Protein AF-A0A3A8RZC4-F1 (afdb_monomer_lite)

pLDDT: mean 85.48, std 17.24, range [31.81, 98.56]

Sequence (588 aa):
MLVVGLASALAGCGSAECVDAFDCRDKGAAPAGQVWTCQEEKCVAVTSEPPPDAGTATDAGTQQDAGTDAGVDAGTQTDAGVDAGTEPDAGTQTDAGVDAGTAYVRFVNVLFEGNSSEPNTPWVAATYRMDLSLGDASPLFSGVEPGDSAVTDFIPVAPGTDLTFRVRNTGKPATEAALATLQGVSLAEGEHVTVLALGLMSRVGTVRFDTPKLLALRDETLGAPGAGEARLRHVTADRVVAASRPRFIRTDSGLDLPNVAPFTADTEVLGHVIPVASTTRLLVRGSNDNPAPSQSGELAYTLPLGGLTSATAYYAVSFGDDRRAMNDPAAPSLLLIPGGKDGAVRLKRDPLLYFFHALDSGAPLKALSQGVPVAADFQFGADPKPGDLPASAAGHPLSFVLQSDGVTSVLEGAQTGPLEAGRRYLVVVSGRAGGTGALAPKAFVVPDSLPSDAQDARVRFINACPTSPATGASLGFFDVAGDGIGRGNTFTPVIPDVAYGASGGPAEGAVFPAPTGTDVTGSYVYYAVRGTVGASPANRSVKGLPLARPHLFLLMGDWEAGLTFRAFNLRSNTWSVLTPRGEDVFQP

Radius of gyration: 31.08 Å; chains: 1; bounding box: 60×110×103 Å

Structure (mmCIF, N/CA/C/O backbone):
data_AF-A0A3A8RZC4-F1
#
_entry.id   AF-A0A3A8RZC4-F1
#
loop_
_atom_site.group_PDB
_atom_site.id
_atom_site.type_symbol
_atom_site.label_atom_id
_atom_site.label_alt_id
_atom_site.label_comp_id
_atom_site.label_asym_id
_atom_site.label_entity_id
_atom_site.label_seq_id
_atom_site.pdbx_PDB_ins_code
_atom_site.Cartn_x
_atom_site.Cartn_y
_atom_site.Cartn_z
_atom_site.occupancy
_atom_site.B_iso_or_equiv
_atom_site.auth_seq_id
_atom_site.auth_comp_id
_atom_site.auth_asym_id
_atom_site.auth_atom_id
_atom_site.pdbx_PDB_model_num
ATOM 1 N N . MET A 1 1 ? -6.565 65.711 -11.964 1.00 39.66 1 MET A N 1
ATOM 2 C CA . MET A 1 1 ? -6.743 64.247 -11.878 1.00 39.66 1 MET A CA 1
ATOM 3 C C . MET A 1 1 ? -5.905 63.788 -10.695 1.00 39.66 1 MET A C 1
ATOM 5 O O . MET A 1 1 ? -4.690 63.901 -10.747 1.00 39.66 1 MET A O 1
ATOM 9 N N . LEU A 1 2 ? -6.567 63.498 -9.576 1.00 31.81 2 LEU A N 1
ATOM 10 C CA . LEU A 1 2 ? -5.961 63.259 -8.265 1.00 31.81 2 LEU A CA 1
ATOM 11 C C . LEU A 1 2 ? -5.600 61.769 -8.168 1.00 31.81 2 LEU A C 1
ATOM 13 O O . LEU A 1 2 ? -6.497 60.936 -8.273 1.00 31.81 2 LEU A O 1
ATOM 17 N N . VAL A 1 3 ? -4.320 61.430 -8.007 1.00 37.34 3 VAL A N 1
ATOM 18 C CA . VAL A 1 3 ? -3.877 60.051 -7.745 1.00 37.34 3 VAL A CA 1
ATOM 19 C C . VAL A 1 3 ? -3.500 59.962 -6.272 1.00 37.34 3 VAL A C 1
ATOM 21 O O . VAL A 1 3 ? -2.548 60.594 -5.823 1.00 37.34 3 VAL A O 1
ATOM 24 N N . VAL A 1 4 ? -4.305 59.214 -5.522 1.00 43.47 4 VAL A N 1
ATOM 25 C CA . VAL A 1 4 ? -4.100 58.894 -4.107 1.00 43.47 4 VAL A CA 1
ATOM 26 C C . VAL A 1 4 ? -3.171 57.682 -4.032 1.00 43.47 4 VAL A C 1
ATOM 28 O O . VAL A 1 4 ? -3.507 56.615 -4.538 1.00 43.47 4 VAL A O 1
ATOM 31 N N . GLY A 1 5 ? -1.993 57.859 -3.431 1.00 36.31 5 GLY A N 1
ATOM 32 C CA . GLY A 1 5 ? -1.055 56.777 -3.134 1.00 36.31 5 GLY A CA 1
ATOM 33 C C . GLY A 1 5 ? -1.454 56.055 -1.850 1.00 36.31 5 GLY A C 1
ATOM 34 O O . GLY A 1 5 ? -1.485 56.661 -0.781 1.00 36.31 5 GLY A O 1
ATOM 35 N N . LEU A 1 6 ? -1.768 54.765 -1.964 1.00 43.50 6 LEU A N 1
ATOM 36 C CA . LEU A 1 6 ? -2.072 53.876 -0.848 1.00 43.50 6 LEU A CA 1
ATOM 37 C C . LEU A 1 6 ? -0.760 53.230 -0.367 1.00 43.50 6 LEU A C 1
ATOM 39 O O . LEU A 1 6 ? -0.201 52.377 -1.051 1.00 43.50 6 LEU A O 1
ATOM 43 N N . ALA A 1 7 ? -0.249 53.657 0.789 1.00 37.00 7 ALA A N 1
ATOM 44 C CA . ALA A 1 7 ? 0.884 53.019 1.457 1.00 37.00 7 ALA A CA 1
ATOM 45 C C . ALA A 1 7 ? 0.366 51.921 2.399 1.00 37.00 7 ALA A C 1
ATOM 47 O O . ALA A 1 7 ? -0.362 52.205 3.349 1.00 37.00 7 ALA A O 1
ATOM 48 N N . SER A 1 8 ? 0.723 50.665 2.129 1.00 41.50 8 SER A N 1
ATOM 49 C CA . SER A 1 8 ? 0.473 49.534 3.026 1.00 41.50 8 SER A CA 1
ATOM 50 C C . SER A 1 8 ? 1.692 49.326 3.923 1.00 41.50 8 SER A C 1
ATOM 52 O O . SER A 1 8 ? 2.751 48.921 3.452 1.00 41.50 8 SER A O 1
ATOM 54 N N . ALA A 1 9 ? 1.542 49.615 5.215 1.00 42.00 9 ALA A N 1
ATOM 55 C CA . ALA A 1 9 ? 2.487 49.212 6.246 1.00 42.00 9 ALA A CA 1
ATOM 56 C C . ALA A 1 9 ? 2.181 47.761 6.653 1.00 42.00 9 ALA A C 1
ATOM 58 O O . ALA A 1 9 ? 1.172 47.499 7.305 1.00 42.00 9 ALA A O 1
ATOM 59 N N . LEU A 1 10 ? 3.039 46.821 6.253 1.00 42.69 10 LEU A N 1
ATOM 60 C CA . LEU A 1 10 ? 3.083 45.478 6.830 1.00 42.69 10 LEU A CA 1
ATOM 61 C C . LEU A 1 10 ? 3.974 45.537 8.075 1.00 42.69 10 LEU A C 1
ATOM 63 O O . LEU A 1 10 ? 5.180 45.754 7.973 1.00 42.69 10 LEU A O 1
ATOM 67 N N . ALA A 1 11 ? 3.363 45.384 9.250 1.00 40.19 11 ALA A N 1
ATOM 68 C CA . ALA A 1 11 ? 4.075 45.132 10.494 1.00 40.19 11 ALA A CA 1
ATOM 69 C C . ALA A 1 11 ? 4.727 43.742 10.410 1.00 40.19 11 ALA A C 1
ATOM 71 O O . ALA A 1 11 ? 4.040 42.747 10.178 1.00 40.19 11 ALA A O 1
ATOM 72 N N . GLY A 1 12 ? 6.053 43.697 10.537 1.00 36.16 12 GLY A N 1
ATOM 73 C CA . GLY A 1 12 ? 6.835 42.466 10.506 1.00 36.16 12 GLY A CA 1
ATOM 74 C C . GLY A 1 12 ? 6.544 41.568 11.707 1.00 36.16 12 GLY A C 1
ATOM 75 O O . GLY A 1 12 ? 6.413 42.043 12.836 1.00 36.16 12 GLY A O 1
ATOM 76 N N . CYS A 1 13 ? 6.449 40.267 11.436 1.00 45.22 13 CYS A N 1
ATOM 77 C CA . CYS A 1 13 ? 6.500 39.203 12.431 1.00 45.22 13 CYS A CA 1
ATOM 78 C C . CYS A 1 13 ? 7.810 39.274 13.240 1.00 45.22 13 CYS A C 1
ATOM 80 O O . CYS A 1 13 ? 8.818 39.783 12.753 1.00 45.22 13 CYS A O 1
ATOM 82 N N . GLY A 1 14 ? 7.742 38.813 14.492 1.00 49.38 14 GLY A N 1
ATOM 83 C CA . GLY A 1 14 ? 8.714 39.042 15.562 1.00 49.38 14 GLY A CA 1
ATOM 84 C C . GLY A 1 14 ? 10.172 38.677 15.265 1.00 49.38 14 GLY A C 1
ATOM 85 O O . GLY A 1 14 ? 10.493 37.881 14.393 1.00 49.38 14 GLY A O 1
ATOM 86 N N . SER A 1 15 ? 11.053 39.287 16.051 1.00 60.94 15 SER A N 1
ATOM 87 C CA . SER A 1 15 ? 12.517 39.285 15.972 1.00 60.94 15 SER A CA 1
ATOM 88 C C . SER A 1 15 ? 13.220 37.973 16.363 1.00 60.94 15 SER A C 1
ATOM 90 O O . SER A 1 15 ? 14.412 38.017 16.662 1.00 60.94 15 SER A O 1
ATOM 92 N N . ALA A 1 16 ? 12.512 36.842 16.383 1.00 69.25 16 ALA A N 1
ATOM 93 C CA . ALA A 1 16 ? 13.062 35.536 16.747 1.00 69.25 16 ALA A CA 1
ATOM 94 C C . ALA A 1 16 ? 13.445 34.756 15.479 1.00 69.25 16 ALA A C 1
ATOM 96 O O . ALA A 1 16 ? 12.611 34.549 14.599 1.00 69.25 16 ALA A O 1
ATOM 97 N N . GLU A 1 17 ? 14.710 34.354 15.369 1.00 81.94 17 GLU A N 1
ATOM 98 C CA . GLU A 1 17 ? 15.274 33.632 14.220 1.00 81.94 17 GLU A CA 1
ATOM 99 C C . GLU A 1 17 ? 15.117 32.105 14.350 1.00 81.94 17 GLU A C 1
ATOM 101 O O . GLU A 1 17 ? 15.115 31.416 13.334 1.00 81.94 17 GLU A O 1
ATOM 106 N N . CYS A 1 18 ? 14.946 31.572 15.565 1.00 88.88 18 CYS A N 1
ATOM 107 C CA . CYS A 1 18 ? 14.687 30.150 15.820 1.00 88.88 18 CYS A CA 1
ATOM 108 C C . CYS A 1 18 ? 13.995 29.923 17.176 1.00 88.88 18 CYS A C 1
ATOM 110 O O . CYS A 1 18 ? 14.074 30.769 18.067 1.00 88.88 18 CYS A O 1
ATOM 112 N N . VAL A 1 19 ? 13.352 28.767 17.349 1.00 87.62 19 VAL A N 1
ATOM 113 C CA . VAL A 1 19 ? 12.805 28.264 18.621 1.00 87.62 19 VAL A CA 1
ATOM 114 C C . VAL A 1 19 ? 13.567 27.016 19.076 1.00 87.62 19 VAL A C 1
ATOM 116 O O . VAL A 1 19 ? 13.783 26.829 20.273 1.00 87.62 19 VAL A O 1
ATOM 119 N N . ASP A 1 20 ? 14.041 26.194 18.139 1.00 86.56 20 ASP A N 1
ATOM 120 C CA . ASP A 1 20 ? 14.891 25.040 18.425 1.00 86.56 20 ASP A CA 1
ATOM 121 C C . ASP A 1 20 ? 15.969 24.807 17.344 1.00 86.56 20 ASP A C 1
ATOM 123 O O . ASP A 1 20 ? 16.058 25.511 16.337 1.00 86.56 20 ASP A O 1
ATOM 127 N N . ALA A 1 21 ? 16.853 23.827 17.570 1.00 83.44 21 ALA A N 1
ATOM 128 C CA . ALA A 1 21 ? 17.949 23.511 16.647 1.00 83.44 21 ALA A CA 1
ATOM 129 C C . ALA A 1 21 ? 17.472 23.087 15.240 1.00 83.44 21 ALA A C 1
ATOM 131 O O . ALA A 1 21 ? 18.258 23.083 14.290 1.00 83.44 21 ALA A O 1
ATOM 132 N N . PHE A 1 22 ? 16.199 22.719 15.087 1.00 84.25 22 PHE A N 1
ATOM 133 C CA . PHE A 1 22 ? 15.600 22.300 13.827 1.00 84.25 22 PHE A CA 1
ATOM 134 C C . PHE A 1 22 ? 15.321 23.495 12.911 1.00 84.25 22 PHE A C 1
ATOM 136 O O . PHE A 1 22 ? 15.567 23.395 11.708 1.00 84.25 22 PHE A O 1
ATOM 143 N N . ASP A 1 23 ? 14.921 24.636 13.474 1.00 89.38 23 ASP A N 1
ATOM 144 C CA . ASP A 1 23 ? 14.721 25.893 12.735 1.00 89.38 23 ASP A CA 1
ATOM 145 C C . ASP A 1 23 ? 16.023 26.412 12.092 1.00 89.38 23 ASP A C 1
ATOM 147 O O . ASP A 1 23 ? 16.006 27.195 11.145 1.00 89.38 23 ASP A O 1
ATOM 151 N N . CYS A 1 24 ? 17.181 25.929 12.554 1.00 92.31 24 CYS A N 1
ATOM 152 C CA . CYS A 1 24 ? 18.493 26.334 12.054 1.00 92.31 24 CYS A CA 1
ATOM 153 C C . CYS A 1 24 ? 19.016 25.519 10.862 1.00 92.31 24 CYS A C 1
ATOM 155 O O . CYS A 1 24 ? 20.147 25.731 10.419 1.00 92.31 24 CYS A O 1
ATOM 157 N N . ARG A 1 25 ? 18.218 24.602 10.305 1.00 87.00 25 ARG A N 1
ATOM 158 C CA . ARG A 1 25 ? 18.623 23.751 9.168 1.00 87.00 25 ARG A CA 1
ATOM 159 C C . ARG A 1 25 ? 18.857 24.527 7.874 1.00 87.00 25 ARG A C 1
ATOM 161 O O . ARG A 1 25 ? 19.714 24.140 7.080 1.00 87.00 25 ARG A O 1
ATOM 168 N N . ASP A 1 26 ? 18.185 25.663 7.710 1.00 88.44 26 ASP A N 1
ATOM 169 C CA . ASP A 1 26 ? 18.314 26.521 6.527 1.00 88.44 26 ASP A CA 1
ATOM 170 C C . ASP A 1 26 ? 19.620 27.342 6.516 1.00 88.44 26 ASP A C 1
ATOM 172 O O . ASP A 1 26 ? 19.932 28.016 5.533 1.00 88.44 26 ASP A O 1
ATOM 176 N N . LYS A 1 27 ? 20.441 27.255 7.577 1.00 86.56 27 LYS A N 1
ATOM 177 C CA . LYS A 1 27 ? 21.784 27.862 7.636 1.00 86.56 27 LYS A CA 1
ATOM 178 C C . LYS A 1 27 ? 22.840 27.123 6.809 1.00 86.56 27 LYS A C 1
ATOM 180 O O . LYS A 1 27 ? 23.960 27.616 6.678 1.00 86.56 27 LYS A O 1
ATOM 185 N N . GLY A 1 28 ? 22.494 25.974 6.230 1.00 88.81 28 GLY A N 1
ATOM 186 C CA . GLY A 1 28 ? 23.417 25.137 5.468 1.00 88.81 28 GLY A CA 1
ATOM 187 C C . GLY A 1 28 ? 24.339 24.305 6.363 1.00 88.81 28 GLY A C 1
ATOM 188 O O . GLY A 1 28 ? 24.116 24.166 7.565 1.00 88.81 28 GLY A O 1
ATOM 189 N N . ALA A 1 29 ? 25.380 23.716 5.772 1.00 89.69 29 ALA A N 1
ATOM 190 C CA . ALA A 1 29 ? 26.314 22.869 6.509 1.00 89.69 29 ALA A CA 1
ATOM 191 C C . ALA A 1 29 ? 27.069 23.676 7.581 1.00 89.69 29 ALA A C 1
ATOM 193 O O . ALA A 1 29 ? 27.667 24.711 7.280 1.00 89.69 29 ALA A O 1
ATOM 194 N N . ALA A 1 30 ? 27.049 23.196 8.826 1.00 91.00 30 ALA A N 1
ATOM 195 C CA . ALA A 1 30 ? 27.844 23.778 9.901 1.00 91.00 30 ALA A CA 1
ATOM 196 C C . ALA A 1 30 ? 29.355 23.590 9.629 1.00 91.00 30 ALA A C 1
ATOM 198 O O . ALA A 1 30 ? 29.745 22.656 8.918 1.00 91.00 30 ALA A O 1
ATOM 199 N N . PRO A 1 31 ? 30.225 24.451 10.189 1.00 93.12 31 PRO A N 1
ATOM 200 C CA . PRO A 1 31 ? 31.670 24.245 10.146 1.00 93.12 31 PRO A CA 1
ATOM 201 C C . PRO A 1 31 ? 32.076 22.864 10.684 1.00 93.12 31 PRO A C 1
ATOM 203 O O . PRO A 1 31 ? 31.410 22.298 11.550 1.00 93.12 31 PRO A O 1
ATOM 206 N N . ALA A 1 32 ? 33.191 22.318 10.189 1.00 87.69 32 ALA A N 1
ATOM 207 C CA . ALA A 1 32 ? 33.673 21.000 10.601 1.00 87.69 32 ALA A CA 1
ATOM 208 C C . ALA A 1 32 ? 33.818 20.896 12.135 1.00 87.69 32 ALA A C 1
ATOM 210 O O . ALA A 1 32 ? 34.471 21.732 12.760 1.00 87.69 32 ALA A O 1
ATOM 211 N N . GLY A 1 33 ? 33.212 19.861 12.728 1.00 88.50 33 GLY A N 1
ATOM 212 C CA . GLY A 1 33 ? 33.197 19.641 14.181 1.00 88.50 33 GLY A CA 1
ATOM 213 C C . GLY A 1 33 ? 32.133 20.436 14.950 1.00 88.50 33 GLY A C 1
ATOM 214 O O . GLY A 1 33 ? 32.108 20.378 16.180 1.00 88.50 33 GLY A O 1
ATOM 215 N N . GLN A 1 34 ? 31.256 21.166 14.257 1.00 94.38 34 GLN A N 1
ATOM 216 C CA . GLN A 1 34 ? 30.174 21.947 14.856 1.00 94.38 34 GLN A CA 1
ATOM 217 C C . GLN A 1 34 ? 28.799 21.504 14.344 1.00 94.38 34 GLN A C 1
ATOM 219 O O . GLN A 1 34 ? 28.677 20.859 13.304 1.00 94.38 34 GLN A O 1
ATOM 224 N N . VAL A 1 35 ? 27.757 21.881 15.081 1.00 93.00 35 VAL A N 1
ATOM 225 C CA . VAL A 1 35 ? 26.344 21.720 14.723 1.00 93.00 35 VAL A CA 1
ATOM 226 C C . VAL A 1 35 ? 25.609 23.041 14.943 1.00 93.00 35 VAL A C 1
ATOM 228 O O . VAL A 1 35 ? 25.967 23.811 15.834 1.00 93.00 35 VAL A O 1
ATOM 231 N N . TRP A 1 36 ? 24.588 23.325 14.133 1.00 95.25 36 TRP A N 1
ATOM 232 C CA . TRP A 1 36 ? 23.711 24.472 14.372 1.00 95.25 36 TRP A CA 1
ATOM 233 C C . TRP A 1 36 ? 22.771 24.180 15.543 1.00 95.25 36 TRP A C 1
ATOM 235 O O . TRP A 1 36 ? 22.116 23.139 15.565 1.00 95.25 36 TRP A O 1
ATOM 245 N N . THR A 1 37 ? 22.687 25.102 16.496 1.00 93.69 37 THR A N 1
ATOM 246 C CA . THR A 1 37 ? 21.723 25.065 17.599 1.00 93.69 37 THR A CA 1
ATOM 247 C C . THR A 1 37 ? 21.012 26.406 17.723 1.00 93.69 37 THR A C 1
ATOM 249 O O . THR A 1 37 ? 21.553 27.440 17.322 1.00 93.69 37 THR A O 1
ATOM 252 N N . CYS A 1 38 ? 19.805 26.393 18.284 1.00 95.56 38 CYS A N 1
ATOM 253 C CA . CYS A 1 38 ? 19.110 27.622 18.629 1.00 95.56 38 CYS A CA 1
ATOM 254 C C . CYS A 1 38 ? 19.503 28.062 20.037 1.00 95.56 38 CYS A C 1
ATOM 256 O O . CYS A 1 38 ? 19.256 27.350 21.011 1.00 95.56 38 CYS A O 1
ATOM 258 N N . GLN A 1 39 ? 20.116 29.237 20.144 1.00 94.19 39 GLN A N 1
ATOM 259 C CA . GLN A 1 39 ? 20.480 29.850 21.413 1.00 94.19 39 GLN A CA 1
ATOM 260 C C . GLN A 1 39 ? 19.991 31.296 21.423 1.00 94.19 39 GLN A C 1
ATOM 262 O O . GLN A 1 39 ? 20.342 32.073 20.539 1.00 94.19 39 GLN A O 1
ATOM 267 N N . GLU A 1 40 ? 19.173 31.646 22.419 1.00 91.25 40 GLU A N 1
ATOM 268 C CA . GLU A 1 40 ? 18.578 32.988 22.553 1.00 91.25 40 GLU A CA 1
ATOM 269 C C . GLU A 1 40 ? 17.856 33.449 21.276 1.00 91.25 40 GLU A C 1
ATOM 271 O O . GLU A 1 40 ? 18.046 34.567 20.797 1.00 91.25 40 GLU A O 1
ATOM 276 N N . GLU A 1 41 ? 17.049 32.548 20.707 1.00 93.31 41 GLU A N 1
ATOM 277 C CA . GLU A 1 41 ? 16.280 32.782 19.480 1.00 93.31 41 GLU A CA 1
ATOM 278 C C . GLU A 1 41 ? 17.148 33.096 18.249 1.00 93.31 41 GLU A C 1
ATOM 280 O O . GLU A 1 41 ? 16.654 33.696 17.296 1.00 93.31 41 GLU A O 1
ATOM 285 N N . LYS A 1 42 ? 18.432 32.700 18.252 1.00 92.12 42 LYS A N 1
ATOM 286 C CA . LYS A 1 42 ? 19.364 32.816 17.119 1.00 92.12 42 LYS A CA 1
ATOM 287 C C . LYS A 1 42 ? 20.084 31.513 16.818 1.00 92.12 42 LYS A C 1
ATOM 289 O O . LYS A 1 42 ? 20.460 30.757 17.713 1.00 92.12 42 LYS A O 1
ATOM 294 N N . CYS A 1 43 ? 20.340 31.283 15.537 1.00 94.69 43 CYS A N 1
ATOM 295 C CA . CYS A 1 43 ? 21.075 30.109 15.090 1.00 94.69 43 CYS A CA 1
ATOM 296 C C . CYS A 1 43 ? 22.579 30.320 15.249 1.00 94.69 43 CYS A C 1
ATOM 298 O O . CYS A 1 43 ? 23.182 31.131 14.543 1.00 94.69 43 CYS A O 1
ATOM 300 N N . VAL A 1 44 ? 23.194 29.559 16.150 1.00 95.31 44 VAL A N 1
ATOM 301 C CA . VAL A 1 44 ? 24.632 29.610 16.434 1.00 95.31 44 VAL A CA 1
ATOM 302 C C . VAL A 1 44 ? 25.264 28.240 16.213 1.00 95.31 44 VAL A C 1
ATOM 304 O O . VAL A 1 44 ? 24.646 27.207 16.465 1.00 95.31 44 VAL A O 1
ATOM 307 N N . ALA A 1 45 ? 26.493 28.215 15.702 1.00 94.50 45 ALA A N 1
ATOM 308 C CA . ALA A 1 45 ? 27.237 26.975 15.522 1.00 94.50 45 ALA A CA 1
ATOM 309 C C . ALA A 1 45 ? 27.991 26.643 16.818 1.00 94.50 45 ALA A C 1
ATOM 311 O O . ALA A 1 45 ? 28.771 27.459 17.312 1.00 94.50 45 ALA A O 1
ATOM 312 N N . VAL A 1 46 ? 27.750 25.457 17.374 1.00 93.44 46 VAL A N 1
ATOM 313 C CA . VAL A 1 46 ? 28.365 24.976 18.620 1.00 93.44 46 VAL A CA 1
ATOM 314 C C . VAL A 1 46 ? 29.166 23.707 18.368 1.00 93.44 46 VAL A C 1
ATOM 316 O O . VAL A 1 46 ? 28.811 22.899 17.513 1.00 93.44 46 VAL A O 1
ATOM 319 N N . THR A 1 47 ? 30.262 23.526 19.100 1.00 93.19 47 THR A N 1
ATOM 320 C CA . THR A 1 47 ? 31.105 22.329 18.998 1.00 93.19 47 THR A CA 1
ATOM 321 C C . THR A 1 47 ? 30.332 21.094 19.459 1.00 93.19 47 THR A C 1
ATOM 323 O O . THR A 1 47 ? 29.763 21.088 20.548 1.00 93.19 47 THR A O 1
ATOM 326 N N . SER A 1 48 ? 30.325 20.046 18.637 1.00 82.81 48 SER A N 1
ATOM 327 C CA . SER A 1 48 ? 29.722 18.755 18.980 1.00 82.81 48 SER A CA 1
ATOM 328 C C . SER A 1 48 ? 30.610 18.030 19.992 1.00 82.81 48 SER A C 1
ATOM 330 O O . SER A 1 48 ? 31.621 17.442 19.604 1.00 82.81 48 SER A O 1
ATOM 332 N N . GLU A 1 49 ? 30.251 18.034 21.275 1.00 79.75 49 GLU A N 1
ATOM 333 C CA . GLU A 1 49 ? 30.871 17.115 22.234 1.00 79.75 49 GLU A CA 1
ATOM 334 C C . GLU A 1 49 ? 30.395 15.679 21.947 1.00 79.75 49 GLU A C 1
ATOM 336 O O . GLU A 1 49 ? 29.196 15.461 21.747 1.00 79.75 49 GLU A O 1
ATOM 341 N N . PRO A 1 50 ? 31.303 14.689 21.860 1.00 66.00 50 PRO A N 1
ATOM 342 C CA . PRO A 1 50 ? 30.905 13.304 21.654 1.00 66.00 50 PRO A CA 1
ATOM 343 C C . PRO A 1 50 ? 30.062 12.827 22.848 1.00 66.00 50 PRO A C 1
ATOM 345 O O . PRO A 1 50 ? 30.413 13.124 23.993 1.00 66.00 50 PRO A O 1
ATOM 348 N N . PRO A 1 51 ? 28.961 12.090 22.612 1.00 61.69 51 PRO A N 1
ATOM 349 C CA . PRO A 1 51 ? 28.176 11.531 23.702 1.00 61.69 51 PRO A CA 1
ATOM 350 C C . PRO A 1 51 ? 29.052 10.592 24.553 1.00 61.69 51 PRO A C 1
ATOM 352 O O . PRO A 1 51 ? 29.938 9.928 24.006 1.00 61.69 51 PRO A O 1
ATOM 355 N N . PRO A 1 52 ? 28.832 10.528 25.879 1.00 55.22 52 PRO A N 1
ATOM 356 C CA . PRO A 1 52 ? 29.555 9.605 26.743 1.00 55.22 52 PRO A CA 1
ATOM 357 C C . PRO A 1 52 ? 29.320 8.161 26.283 1.00 55.22 52 PRO A C 1
ATOM 359 O O . PRO A 1 52 ? 28.184 7.758 26.036 1.00 55.22 52 PRO A O 1
ATOM 362 N N . ASP A 1 53 ? 30.417 7.414 26.160 1.00 51.38 53 ASP A N 1
ATOM 363 C CA . ASP A 1 53 ? 30.443 6.008 25.758 1.00 51.38 53 ASP A CA 1
ATOM 364 C C . ASP A 1 53 ? 29.516 5.176 26.661 1.00 51.38 53 ASP A C 1
ATOM 366 O O . ASP A 1 53 ? 29.687 5.123 27.885 1.00 51.38 53 ASP A O 1
ATOM 370 N N . ALA A 1 54 ? 28.493 4.568 26.060 1.00 41.62 54 ALA A N 1
ATOM 371 C CA . ALA A 1 54 ? 27.577 3.671 26.745 1.00 41.62 54 ALA A CA 1
ATOM 372 C C . ALA A 1 54 ? 28.293 2.327 26.937 1.00 41.62 54 ALA A C 1
ATOM 374 O O . ALA A 1 54 ? 28.384 1.521 26.015 1.00 41.62 54 ALA A O 1
ATOM 375 N N . GLY A 1 55 ? 28.836 2.140 28.142 1.00 44.28 55 GLY A N 1
ATOM 376 C CA . GLY A 1 55 ? 29.749 1.060 28.506 1.00 44.28 55 GLY A CA 1
ATOM 377 C C . GLY A 1 55 ? 29.398 -0.342 27.994 1.00 44.28 55 GLY A C 1
ATOM 378 O O . GLY A 1 55 ? 28.246 -0.769 27.949 1.00 44.28 55 GLY A O 1
ATOM 379 N N . THR A 1 56 ? 30.455 -1.087 27.674 1.00 42.94 56 THR A N 1
ATOM 380 C CA . THR A 1 56 ? 30.441 -2.493 27.265 1.00 42.94 56 THR A CA 1
ATOM 381 C C . THR A 1 56 ? 29.907 -3.397 28.378 1.00 42.94 56 THR A C 1
ATOM 383 O O . THR A 1 56 ? 30.628 -3.700 29.334 1.00 42.94 56 THR A O 1
ATOM 386 N N . ALA A 1 57 ? 28.664 -3.857 28.245 1.00 43.03 57 ALA A N 1
ATOM 387 C CA . ALA A 1 57 ? 28.137 -4.967 29.028 1.00 43.03 57 ALA A CA 1
ATOM 388 C C . ALA A 1 57 ? 28.422 -6.295 28.308 1.00 43.03 57 ALA A C 1
ATOM 390 O O . ALA A 1 57 ? 28.098 -6.481 27.139 1.00 43.03 57 ALA A O 1
ATOM 391 N N . THR A 1 58 ? 29.077 -7.184 29.043 1.00 37.94 58 THR A N 1
ATOM 392 C CA . THR A 1 58 ? 29.467 -8.555 28.715 1.00 37.94 58 THR A CA 1
ATOM 393 C C . THR A 1 58 ? 28.280 -9.418 28.267 1.00 37.94 58 THR A C 1
ATOM 395 O O . THR A 1 58 ? 27.286 -9.511 28.985 1.00 37.94 58 THR A O 1
ATOM 398 N N . ASP A 1 59 ? 28.422 -10.099 27.125 1.00 37.81 59 ASP A N 1
ATOM 399 C CA . ASP A 1 59 ? 27.480 -11.112 26.630 1.00 37.81 59 ASP A CA 1
ATOM 400 C C . ASP A 1 59 ? 27.381 -12.305 27.596 1.00 37.81 59 ASP A C 1
ATOM 402 O O . ASP A 1 59 ? 28.387 -12.905 27.989 1.00 37.81 59 ASP A O 1
ATOM 406 N N . ALA A 1 60 ? 26.151 -12.667 27.961 1.00 38.34 60 ALA A N 1
ATOM 407 C CA . ALA A 1 60 ? 25.843 -13.805 28.813 1.00 38.34 60 ALA A CA 1
ATOM 408 C C . ALA A 1 60 ? 25.398 -15.019 27.977 1.00 38.34 60 ALA A C 1
ATOM 410 O O . ALA A 1 60 ? 24.323 -15.019 27.393 1.00 38.34 60 ALA A O 1
ATOM 411 N N . GLY A 1 61 ? 26.226 -16.068 28.007 1.00 36.94 61 GLY A N 1
ATOM 412 C CA . GLY A 1 61 ? 25.817 -17.475 28.107 1.00 36.94 61 GLY A CA 1
ATOM 413 C C . GLY A 1 61 ? 25.024 -18.106 26.957 1.00 36.94 61 GLY A C 1
ATOM 414 O O . GLY A 1 61 ? 23.804 -18.009 26.888 1.00 36.94 61 GLY A O 1
ATOM 415 N N . THR A 1 62 ? 25.707 -18.928 26.161 1.00 37.66 62 THR A N 1
ATOM 416 C CA . THR A 1 62 ? 25.100 -20.016 25.386 1.00 37.66 62 THR A CA 1
ATOM 417 C C . THR A 1 62 ? 24.557 -21.099 26.327 1.00 37.66 62 THR A C 1
ATOM 419 O O . THR A 1 62 ? 25.308 -21.660 27.126 1.00 37.66 62 THR A O 1
ATOM 422 N N . GLN A 1 63 ? 23.261 -21.417 26.233 1.00 40.94 63 GLN A N 1
ATOM 423 C CA . GLN A 1 63 ? 22.699 -22.619 26.854 1.00 40.94 63 GLN A CA 1
ATOM 424 C C . GLN A 1 63 ? 22.692 -23.797 25.880 1.00 40.94 63 GLN A C 1
ATOM 426 O O . GLN A 1 63 ? 22.464 -23.664 24.680 1.00 40.94 63 GLN A O 1
ATOM 431 N N . GLN A 1 64 ? 23.020 -24.943 26.461 1.00 40.25 64 GLN A N 1
ATOM 432 C CA . GLN A 1 64 ? 23.266 -26.241 25.868 1.00 40.25 64 GLN A CA 1
ATOM 433 C C . GLN A 1 64 ? 21.991 -27.086 25.972 1.00 40.25 64 GLN A C 1
ATOM 435 O O . GLN A 1 64 ? 21.546 -27.383 27.078 1.00 40.25 64 GLN A O 1
ATOM 440 N N . ASP A 1 65 ? 21.445 -27.510 24.833 1.00 43.16 65 ASP A N 1
ATOM 441 C CA . ASP A 1 65 ? 20.428 -28.563 24.762 1.00 43.16 65 ASP A CA 1
ATOM 442 C C . ASP A 1 65 ? 21.084 -29.945 24.899 1.00 43.16 65 ASP A C 1
ATOM 444 O O . ASP A 1 65 ? 21.954 -30.299 24.099 1.00 43.16 65 ASP A O 1
ATOM 448 N N . ALA A 1 66 ? 20.647 -30.735 25.886 1.00 37.41 66 ALA A N 1
ATOM 449 C CA . ALA A 1 66 ? 20.594 -32.203 25.837 1.00 37.41 66 ALA A CA 1
ATOM 450 C C . ALA A 1 66 ? 19.916 -32.763 27.103 1.00 37.41 66 ALA A C 1
ATOM 452 O O . ALA A 1 66 ? 20.457 -32.652 28.202 1.00 37.41 66 ALA A O 1
ATOM 453 N N . GLY A 1 67 ? 18.776 -33.440 26.947 1.00 35.72 67 GLY A N 1
ATOM 454 C CA . GLY A 1 67 ? 18.141 -34.192 28.031 1.00 35.72 67 GLY A CA 1
ATOM 455 C C . GLY A 1 67 ? 16.974 -35.047 27.548 1.00 35.72 67 GLY A C 1
ATOM 456 O O . GLY A 1 67 ? 15.868 -34.551 27.376 1.00 35.72 67 GLY A O 1
ATOM 457 N N . THR A 1 68 ? 17.263 -36.322 27.305 1.00 35.19 68 THR A N 1
ATOM 458 C CA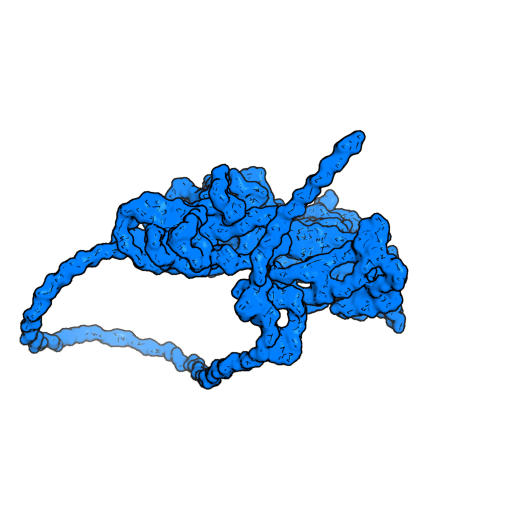 . THR A 1 68 ? 16.372 -37.376 26.804 1.00 35.19 68 THR A CA 1
ATOM 459 C C . THR A 1 68 ? 15.398 -37.902 27.866 1.00 35.19 68 THR A C 1
ATOM 461 O O . THR A 1 68 ? 15.726 -37.989 29.046 1.00 35.19 68 THR A O 1
ATOM 464 N N . ASP A 1 69 ? 14.234 -38.316 27.371 1.00 43.62 69 ASP A N 1
ATOM 465 C CA . ASP A 1 69 ? 13.158 -39.106 27.979 1.00 43.62 69 ASP A CA 1
ATOM 466 C C . ASP A 1 69 ? 13.609 -40.433 28.641 1.00 43.62 69 ASP A C 1
ATOM 468 O O . ASP A 1 69 ? 14.426 -41.166 28.079 1.00 43.62 69 ASP A O 1
ATOM 472 N N . ALA A 1 70 ? 13.026 -40.758 29.803 1.00 36.16 70 ALA A N 1
ATOM 473 C CA . ALA A 1 70 ? 12.772 -42.120 30.295 1.00 36.16 70 ALA A CA 1
ATOM 474 C C . ALA A 1 70 ? 11.863 -42.065 31.544 1.00 36.16 70 ALA A C 1
ATOM 476 O O . ALA A 1 70 ? 12.221 -41.471 32.561 1.00 36.16 70 ALA A O 1
ATOM 477 N N . GLY A 1 71 ? 10.686 -42.692 31.457 1.00 36.62 71 GLY A N 1
ATOM 478 C CA . GLY A 1 71 ? 9.668 -42.714 32.512 1.00 36.62 71 GLY A CA 1
ATOM 479 C C . GLY A 1 71 ? 9.928 -43.655 33.695 1.00 36.62 71 GLY A C 1
ATOM 480 O O . GLY A 1 71 ? 10.971 -44.295 33.779 1.00 36.62 71 GLY A O 1
ATOM 481 N N . VAL A 1 72 ? 8.940 -43.729 34.599 1.00 33.97 72 VAL A N 1
ATOM 482 C CA . VAL A 1 72 ? 8.360 -44.930 35.246 1.00 33.97 72 VAL A CA 1
ATOM 483 C C . VAL A 1 72 ? 7.323 -44.488 36.299 1.00 33.97 72 VAL A C 1
ATOM 485 O O . VAL A 1 72 ? 7.381 -43.396 36.854 1.00 33.97 72 VAL A O 1
ATOM 488 N N . ASP A 1 73 ? 6.343 -45.367 36.467 1.00 41.28 73 ASP A N 1
ATOM 489 C CA . ASP A 1 73 ? 5.011 -45.268 37.059 1.00 41.28 73 ASP A CA 1
ATOM 490 C C . ASP A 1 73 ? 4.937 -45.477 38.597 1.00 41.28 73 ASP A C 1
ATOM 492 O O . ASP A 1 73 ? 5.854 -46.019 39.211 1.00 41.28 73 ASP A O 1
ATOM 496 N N . ALA A 1 74 ? 3.758 -45.142 39.138 1.00 35.91 74 ALA A N 1
ATOM 497 C CA . ALA A 1 74 ? 3.053 -45.679 40.312 1.00 35.91 74 ALA A CA 1
ATOM 498 C C . ALA A 1 74 ? 3.641 -45.580 41.743 1.00 35.91 74 ALA A C 1
ATOM 500 O O . ALA A 1 74 ? 4.667 -46.159 42.088 1.00 35.91 74 ALA A O 1
ATOM 501 N N . GLY A 1 75 ? 2.838 -45.002 42.650 1.00 34.44 75 GLY A N 1
ATOM 502 C CA . GLY A 1 75 ? 3.000 -45.161 44.100 1.00 34.44 75 GLY A CA 1
ATOM 503 C C . GLY A 1 75 ? 1.986 -44.370 44.931 1.00 34.44 75 GLY A C 1
ATOM 504 O O . GLY A 1 75 ? 2.160 -43.186 45.185 1.00 34.44 75 GLY A O 1
ATOM 505 N N . THR A 1 76 ? 0.917 -45.038 45.351 1.00 35.56 76 THR A N 1
ATOM 506 C CA . THR A 1 76 ? -0.167 -44.565 46.225 1.00 35.56 76 THR A CA 1
ATOM 507 C C . THR A 1 76 ? 0.215 -44.435 47.712 1.00 35.56 76 THR A C 1
ATOM 509 O O . THR A 1 76 ? 0.922 -45.291 48.230 1.00 35.56 76 THR A O 1
ATOM 512 N N . GLN A 1 77 ? -0.482 -43.506 48.391 1.00 38.78 77 GLN A N 1
ATOM 513 C CA . GLN A 1 77 ? -1.101 -43.621 49.734 1.00 38.78 77 GLN A CA 1
ATOM 514 C C . GLN A 1 77 ? -0.355 -43.224 51.045 1.00 38.78 77 GLN A C 1
ATOM 516 O O . GLN A 1 77 ? 0.659 -43.801 51.416 1.00 38.78 77 GLN A O 1
ATOM 521 N N . THR A 1 78 ? -1.053 -42.339 51.790 1.00 36.62 78 THR A N 1
ATOM 522 C CA . THR A 1 78 ? -1.307 -42.310 53.260 1.00 36.62 78 THR A CA 1
ATOM 523 C C . THR A 1 78 ? -0.445 -41.432 54.193 1.00 36.62 78 THR A C 1
ATOM 525 O O . THR A 1 78 ? 0.621 -41.833 54.634 1.00 36.62 78 THR A O 1
ATOM 528 N N . ASP A 1 79 ? -1.020 -40.261 54.515 1.00 40.59 79 ASP A N 1
ATOM 529 C CA . ASP A 1 79 ? -1.488 -39.736 55.826 1.00 40.59 79 ASP A CA 1
ATOM 530 C C . ASP A 1 79 ? -0.570 -39.569 57.069 1.00 40.59 79 ASP A C 1
ATOM 532 O O . ASP A 1 79 ? 0.340 -40.347 57.336 1.00 40.59 79 ASP A O 1
ATOM 536 N N . ALA A 1 80 ? -0.994 -38.592 57.890 1.00 34.47 80 ALA A N 1
ATOM 537 C CA . ALA A 1 80 ? -0.672 -38.264 59.288 1.00 34.47 80 ALA A CA 1
ATOM 538 C C . ALA A 1 80 ? 0.441 -37.231 59.577 1.00 34.47 80 ALA A C 1
ATOM 540 O O . ALA A 1 80 ? 1.636 -37.510 59.522 1.00 34.47 80 ALA A O 1
ATOM 541 N N . GLY A 1 81 ? 0.013 -36.050 60.042 1.00 35.62 81 GLY A N 1
ATOM 542 C CA . GLY A 1 81 ? 0.874 -35.056 60.686 1.00 35.62 81 GLY A CA 1
ATOM 543 C C . GLY A 1 81 ? 0.135 -33.782 61.097 1.00 35.62 81 GLY A C 1
ATOM 544 O O . GLY A 1 81 ? 0.329 -32.737 60.490 1.00 35.62 81 GLY A O 1
ATOM 545 N N . VAL A 1 82 ? -0.725 -33.880 62.114 1.00 41.34 82 VAL A N 1
ATOM 546 C CA . VAL A 1 82 ? -1.247 -32.737 62.883 1.00 41.34 82 VAL A CA 1
ATOM 547 C C . VAL A 1 82 ? -0.234 -32.405 63.980 1.00 41.34 82 VAL A C 1
ATOM 549 O O . VAL A 1 82 ? 0.085 -33.299 64.760 1.00 41.34 82 VAL A O 1
ATOM 552 N N . ASP A 1 83 ? 0.196 -31.146 64.097 1.00 44.06 83 ASP A N 1
ATOM 553 C CA . ASP A 1 83 ? 0.460 -30.550 65.412 1.00 44.06 83 ASP A CA 1
ATOM 554 C C . ASP A 1 83 ? 0.269 -29.025 65.415 1.00 44.06 83 ASP A C 1
ATOM 556 O O . ASP A 1 83 ? 0.386 -28.339 64.400 1.00 44.06 83 ASP A O 1
ATOM 560 N N . ALA A 1 84 ? -0.111 -28.553 66.593 1.00 38.66 84 ALA A N 1
ATOM 561 C CA . ALA A 1 84 ? -0.685 -27.280 66.956 1.00 38.66 84 ALA A CA 1
ATOM 562 C C . ALA A 1 84 ? 0.328 -26.130 67.048 1.00 38.66 84 ALA A C 1
ATOM 564 O O . ALA A 1 84 ? 1.451 -26.281 67.520 1.00 38.66 84 ALA A O 1
ATOM 565 N N . GLY A 1 85 ? -0.149 -24.934 66.708 1.00 36.72 85 GLY A N 1
ATOM 566 C CA . GLY A 1 85 ? 0.521 -23.666 66.976 1.00 36.72 85 GLY A CA 1
ATOM 567 C C . GLY A 1 85 ? -0.486 -22.524 66.947 1.00 36.72 85 GLY A C 1
ATOM 568 O O . GLY A 1 85 ? -0.620 -21.834 65.945 1.00 36.72 85 GLY A O 1
ATOM 569 N N . THR A 1 86 ? -1.249 -22.370 68.027 1.00 36.16 86 THR A N 1
ATOM 570 C CA . THR A 1 86 ? -2.083 -21.192 68.292 1.00 36.16 86 THR A CA 1
ATOM 571 C C . THR A 1 86 ? -1.220 -20.032 68.785 1.00 36.16 86 THR A C 1
ATOM 573 O O . THR A 1 86 ? -0.748 -20.078 69.919 1.00 36.16 86 THR A O 1
ATOM 576 N N . GLU A 1 87 ? -1.114 -18.967 67.992 1.00 40.69 87 GLU A N 1
ATOM 577 C CA . GLU A 1 87 ? -0.966 -17.601 68.505 1.00 40.69 87 GLU A CA 1
ATOM 578 C C . GLU A 1 87 ? -2.170 -16.762 68.043 1.00 40.69 87 GLU A C 1
ATOM 580 O O . GLU A 1 87 ? -2.503 -16.783 66.856 1.00 40.69 87 GLU A O 1
ATOM 585 N N . PRO A 1 88 ? -2.863 -16.048 68.949 1.00 43.22 88 PRO A N 1
ATOM 586 C CA . PRO A 1 88 ? -3.880 -15.084 68.570 1.00 43.22 88 PRO A CA 1
ATOM 587 C C . PRO A 1 88 ? -3.209 -13.728 68.337 1.00 43.22 88 PRO A C 1
ATOM 589 O O . PRO A 1 88 ? -2.927 -13.014 69.300 1.00 43.22 88 PRO A O 1
ATOM 592 N N . ASP A 1 89 ? -2.978 -13.356 67.075 1.00 43.34 89 ASP A N 1
ATOM 593 C CA . ASP A 1 89 ? -2.650 -11.965 66.766 1.00 43.34 89 ASP A CA 1
ATOM 594 C C . ASP A 1 89 ? -3.936 -11.131 66.726 1.00 43.34 89 ASP A C 1
ATOM 596 O O . ASP A 1 89 ? -4.858 -11.341 65.929 1.00 43.34 89 ASP A O 1
ATOM 600 N N . ALA A 1 90 ? -4.004 -10.210 67.679 1.00 44.44 90 ALA A N 1
ATOM 601 C CA . ALA A 1 90 ? -5.051 -9.231 67.845 1.00 44.44 90 ALA A CA 1
ATOM 602 C C . ALA A 1 90 ? -4.776 -8.061 66.897 1.00 44.44 90 ALA A C 1
ATOM 604 O O . ALA A 1 90 ? -4.108 -7.092 67.249 1.00 44.44 90 ALA A O 1
ATOM 605 N N . GLY A 1 91 ? -5.357 -8.134 65.704 1.00 39.16 91 GLY A N 1
ATOM 606 C CA . GLY A 1 91 ? -5.294 -7.063 64.721 1.00 39.16 91 GLY A CA 1
ATOM 607 C C . GLY A 1 91 ? -6.542 -7.015 63.856 1.00 39.16 91 GLY A C 1
ATOM 608 O O . GLY A 1 91 ? -6.467 -7.229 62.653 1.00 39.16 91 GLY A O 1
ATOM 609 N N . THR A 1 92 ? -7.704 -6.712 64.440 1.00 40.19 92 THR A N 1
ATOM 610 C CA . THR A 1 92 ? -8.847 -6.215 63.662 1.00 40.19 92 THR A CA 1
ATOM 611 C C . THR A 1 92 ? -8.516 -4.817 63.143 1.00 40.19 92 THR A C 1
ATOM 613 O O . THR A 1 92 ? -8.953 -3.811 63.705 1.00 40.19 92 THR A O 1
ATOM 616 N N . GLN A 1 93 ? -7.734 -4.739 62.070 1.00 39.62 93 GLN A N 1
ATOM 617 C CA . GLN A 1 93 ? -7.951 -3.687 61.094 1.00 39.62 93 GLN A CA 1
ATOM 618 C C . GLN A 1 93 ? -9.122 -4.155 60.243 1.00 39.62 93 GLN A C 1
ATOM 620 O O . GLN A 1 93 ? -9.001 -5.046 59.410 1.00 39.62 93 GLN A O 1
ATOM 625 N N . THR A 1 94 ? -10.293 -3.593 60.522 1.00 40.41 94 THR A N 1
ATOM 626 C CA . THR A 1 94 ? -11.349 -3.495 59.522 1.00 40.41 94 THR A CA 1
ATOM 627 C C . THR A 1 94 ? -10.707 -2.814 58.322 1.00 40.41 94 THR A C 1
ATOM 629 O O . THR A 1 94 ? -10.437 -1.612 58.375 1.00 40.41 94 THR A O 1
ATOM 632 N N . ASP A 1 95 ? -10.390 -3.591 57.290 1.00 43.31 95 ASP A N 1
ATOM 633 C CA . ASP A 1 95 ? -10.126 -3.053 55.970 1.00 43.31 95 ASP A CA 1
ATOM 634 C C . ASP A 1 95 ? -11.418 -2.365 55.523 1.00 43.31 95 ASP A C 1
ATOM 636 O O . ASP A 1 95 ? -12.393 -2.989 55.108 1.00 43.31 95 ASP A O 1
ATOM 640 N N . ALA A 1 96 ? -11.476 -1.063 55.788 1.00 39.06 96 ALA A N 1
ATOM 641 C CA . ALA A 1 96 ? -12.516 -0.170 55.310 1.00 39.06 96 ALA A CA 1
ATOM 642 C C . ALA A 1 96 ? -12.186 0.339 53.896 1.00 39.06 96 ALA A C 1
ATOM 644 O O . ALA A 1 96 ? -12.803 1.300 53.432 1.00 39.06 96 ALA A O 1
ATOM 645 N N . GLY A 1 97 ? -11.229 -0.286 53.204 1.00 42.94 97 GLY A N 1
ATOM 646 C CA . GLY A 1 97 ? -11.174 -0.270 51.759 1.00 42.94 97 GLY A CA 1
ATOM 647 C C . GLY A 1 97 ? -12.307 -1.139 51.242 1.00 42.94 97 GLY A C 1
ATOM 648 O O . GLY A 1 97 ? -12.173 -2.348 51.101 1.00 42.94 97 GLY A O 1
ATOM 649 N N . VAL A 1 98 ? -13.450 -0.522 50.943 1.00 42.91 98 VAL A N 1
ATOM 650 C CA . VAL A 1 98 ? -14.289 -1.069 49.877 1.00 42.91 98 VAL A CA 1
ATOM 651 C C . VAL A 1 98 ? -13.346 -1.158 48.686 1.00 42.91 98 VAL A C 1
ATOM 653 O O . VAL A 1 98 ? -12.883 -0.111 48.228 1.00 42.91 98 VAL A O 1
ATOM 656 N N . ASP A 1 99 ? -12.990 -2.371 48.264 1.00 54.34 99 ASP A N 1
ATOM 657 C CA . ASP A 1 99 ? -12.368 -2.595 46.966 1.00 54.34 99 ASP A CA 1
ATOM 658 C C . ASP A 1 99 ? -13.398 -2.073 45.966 1.00 54.34 99 ASP A C 1
ATOM 660 O O . ASP A 1 99 ? -14.394 -2.724 45.650 1.00 54.34 99 ASP A O 1
ATOM 664 N N . ALA A 1 100 ? -13.296 -0.779 45.656 1.00 60.69 100 ALA A N 1
ATOM 665 C CA . ALA A 1 100 ? -14.107 -0.142 44.650 1.00 60.69 100 ALA A CA 1
ATOM 666 C C . ALA A 1 100 ? -13.636 -0.838 43.389 1.00 60.69 100 ALA A C 1
ATOM 668 O O . ALA A 1 100 ? -12.536 -0.540 42.928 1.00 60.69 100 ALA A O 1
ATOM 669 N N . GLY A 1 101 ? -14.397 -1.855 42.974 1.00 81.75 101 GLY A N 1
ATOM 670 C CA . GLY A 1 101 ? -13.952 -2.862 42.024 1.00 81.75 101 GLY A CA 1
ATOM 671 C C . GLY A 1 101 ? -13.310 -2.263 40.784 1.00 81.75 101 GLY A C 1
ATOM 672 O O . GLY A 1 101 ? -13.458 -1.086 40.521 1.00 81.75 101 GLY A O 1
ATOM 673 N N . THR A 1 102 ? -12.569 -3.025 39.994 1.00 94.38 102 THR A N 1
ATOM 674 C CA . THR A 1 102 ? -11.783 -2.446 38.890 1.00 94.38 102 THR A CA 1
ATOM 675 C C . THR A 1 102 ? -12.503 -2.580 37.552 1.00 94.38 102 THR A C 1
ATOM 677 O O . THR A 1 102 ? -12.984 -3.660 37.229 1.00 94.38 102 THR A O 1
ATOM 680 N N . ALA A 1 103 ? -12.551 -1.512 36.755 1.00 96.56 103 ALA A N 1
ATOM 681 C CA . ALA A 1 103 ? -12.885 -1.571 35.329 1.00 96.56 103 ALA A CA 1
ATOM 682 C C . ALA A 1 103 ? -11.611 -1.401 34.487 1.00 96.56 103 ALA A C 1
ATOM 684 O O . ALA A 1 103 ? -10.581 -0.963 34.996 1.00 96.56 103 ALA A O 1
ATOM 685 N N . TYR A 1 104 ? -11.670 -1.706 33.195 1.00 97.50 104 TYR A N 1
ATOM 686 C CA . TYR A 1 104 ? -10.507 -1.707 32.312 1.00 97.50 104 TYR A CA 1
ATOM 687 C C . TYR A 1 104 ? -10.764 -0.869 31.064 1.00 97.50 104 TYR A C 1
ATOM 689 O O . TYR A 1 104 ? -11.791 -0.984 30.395 1.00 97.50 104 TYR A O 1
ATOM 697 N N . VAL A 1 105 ? -9.806 -0.014 30.720 1.00 98.06 105 VAL A N 1
ATOM 698 C CA . VAL A 1 105 ? -9.857 0.813 29.510 1.00 98.06 105 VAL A CA 1
ATOM 699 C C . VAL A 1 105 ? -8.625 0.516 28.680 1.00 98.06 105 VAL A C 1
ATOM 701 O O . VAL A 1 105 ? -7.537 0.402 29.233 1.00 98.06 105 VAL A O 1
ATOM 704 N N . ARG A 1 106 ? -8.778 0.456 27.359 1.00 98.19 106 ARG A N 1
ATOM 705 C CA . ARG A 1 106 ? -7.667 0.601 26.410 1.00 98.19 106 ARG A CA 1
ATOM 706 C C . ARG A 1 106 ? -7.969 1.681 25.386 1.00 98.19 106 ARG A C 1
ATOM 708 O O . ARG A 1 106 ? -9.136 1.988 25.116 1.00 98.19 106 ARG A O 1
ATOM 715 N N . PHE A 1 107 ? -6.921 2.222 24.782 1.00 98.56 107 PHE A N 1
ATOM 716 C CA . PHE A 1 107 ? -7.023 3.221 23.734 1.00 98.56 107 PHE A CA 1
ATOM 717 C C . PHE A 1 107 ? -6.536 2.674 22.394 1.00 98.56 107 PHE A C 1
ATOM 719 O O . PHE A 1 107 ? -5.540 1.958 22.309 1.00 98.56 107 PHE A O 1
ATOM 726 N N . VAL A 1 108 ? -7.256 3.033 21.335 1.00 98.19 108 VAL A N 1
ATOM 727 C CA . VAL A 1 108 ? -6.911 2.702 19.957 1.00 98.19 108 VAL A CA 1
ATOM 728 C C . VAL A 1 108 ? -6.843 3.985 19.139 1.00 98.19 108 VAL A C 1
ATOM 730 O O . VAL A 1 108 ? -7.864 4.640 18.913 1.00 98.19 108 VAL A O 1
ATOM 733 N N . ASN A 1 109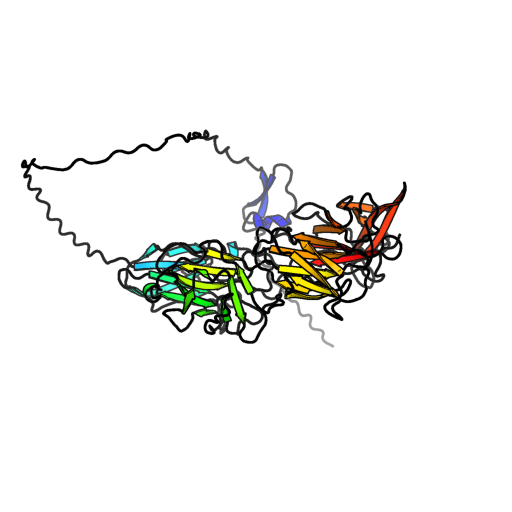 ? -5.654 4.343 18.663 1.00 96.31 109 ASN A N 1
ATOM 734 C CA . ASN A 1 109 ? -5.464 5.495 17.792 1.00 96.31 109 ASN A CA 1
ATOM 735 C C . ASN A 1 109 ? -5.467 5.074 16.317 1.00 96.31 109 ASN A C 1
ATOM 737 O O . ASN A 1 109 ? -4.491 4.533 15.805 1.00 96.31 109 ASN A O 1
ATOM 741 N N . VAL A 1 110 ? -6.559 5.365 15.614 1.00 94.12 110 VAL A N 1
ATOM 742 C CA . VAL A 1 110 ? -6.685 5.192 14.156 1.00 94.12 110 VAL A CA 1
ATOM 743 C C . VAL A 1 110 ? -7.065 6.511 13.472 1.00 94.12 110 VAL A C 1
ATOM 745 O O . VAL A 1 110 ? -7.701 6.524 12.418 1.00 94.12 110 VAL A O 1
ATOM 748 N N . LEU A 1 111 ? -6.680 7.644 14.071 1.00 90.62 111 LEU A N 1
ATOM 749 C CA . LEU A 1 111 ? -6.755 8.954 13.427 1.00 90.62 111 LEU A CA 1
ATOM 750 C C . LEU A 1 111 ? -5.727 9.054 12.303 1.00 90.62 111 LEU A C 1
ATOM 752 O O . LEU A 1 111 ? -4.631 8.498 12.385 1.00 90.62 111 LEU A O 1
ATOM 756 N N . PHE A 1 112 ? -6.056 9.826 11.268 1.00 82.94 112 PHE A N 1
ATOM 757 C CA . PHE A 1 112 ? -5.080 10.136 10.234 1.00 82.94 112 PHE A CA 1
ATOM 758 C C . PHE A 1 112 ? -5.237 11.517 9.611 1.00 82.94 112 PHE A C 1
ATOM 760 O O . PHE A 1 112 ? -6.275 12.184 9.686 1.00 82.94 112 PHE A O 1
ATOM 767 N N . GLU A 1 113 ? -4.144 11.974 9.006 1.00 71.50 113 GLU A N 1
ATOM 768 C CA . GLU A 1 113 ? -4.076 13.257 8.332 1.00 71.50 113 GLU A CA 1
ATOM 769 C C . GLU A 1 113 ? -4.836 13.190 7.015 1.00 71.50 113 GLU A C 1
ATOM 771 O O . GLU A 1 113 ? -4.363 12.682 6.003 1.00 71.50 113 GLU A O 1
ATOM 776 N N . GLY A 1 114 ? -6.042 13.738 6.996 1.00 60.22 114 GLY A N 1
ATOM 777 C CA . GLY A 1 114 ? -6.809 13.892 5.769 1.00 60.22 114 GLY A CA 1
ATOM 778 C C . GLY A 1 114 ? -6.219 14.902 4.779 1.00 60.22 114 GLY A C 1
ATOM 779 O O . GLY A 1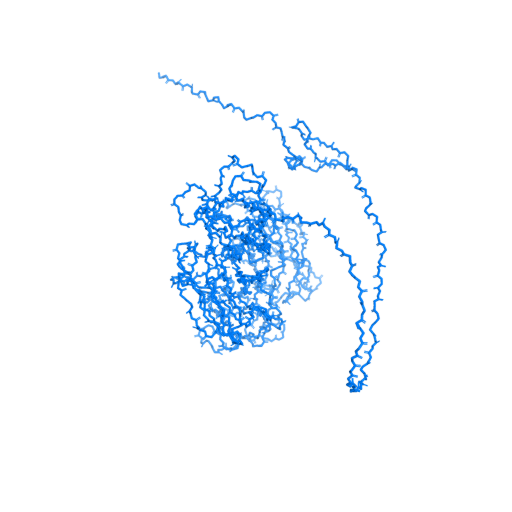 114 ? -7.021 15.532 4.083 1.00 60.22 114 GLY A O 1
ATOM 780 N N . ASN A 1 115 ? -4.895 15.120 4.717 1.00 56.56 115 ASN A N 1
ATOM 781 C CA . ASN A 1 115 ? -4.275 16.030 3.753 1.00 56.56 115 ASN A CA 1
ATOM 782 C C . ASN A 1 115 ? -4.368 15.428 2.348 1.00 56.56 115 ASN A C 1
ATOM 784 O O . ASN A 1 115 ? -3.515 14.696 1.857 1.00 56.56 115 ASN A O 1
ATOM 788 N N . SER A 1 116 ? -5.506 15.686 1.716 1.00 54.28 116 SER A N 1
ATOM 789 C CA . SER A 1 116 ? -5.883 15.071 0.458 1.00 54.28 116 SER A CA 1
ATOM 790 C C . SER A 1 116 ? -5.273 15.704 -0.777 1.00 54.28 116 SER A C 1
ATOM 792 O O . SER A 1 116 ? -5.483 15.132 -1.845 1.00 54.28 116 SER A O 1
ATOM 794 N N . SER A 1 117 ? -4.599 16.849 -0.661 1.00 55.16 117 SER A N 1
ATOM 795 C CA . SER A 1 117 ? -4.054 17.567 -1.817 1.00 55.16 117 SER A CA 1
ATOM 796 C C . SER A 1 117 ? -2.695 17.044 -2.267 1.00 55.16 117 SER A C 1
ATOM 798 O O . SER A 1 117 ? -2.372 17.193 -3.439 1.00 55.16 117 SER A O 1
ATOM 800 N N . GLU A 1 118 ? -1.933 16.385 -1.390 1.00 65.44 118 GLU A N 1
ATOM 801 C CA . GLU A 1 118 ? -0.604 15.871 -1.727 1.00 65.44 118 GLU A CA 1
ATOM 802 C C . GLU A 1 118 ? -0.428 14.431 -1.223 1.00 65.44 118 GLU A C 1
ATOM 804 O O . GLU A 1 118 ? 0.157 14.213 -0.165 1.00 65.44 118 GLU A O 1
ATOM 809 N N . PRO A 1 119 ? -0.882 13.409 -1.980 1.00 60.75 119 PRO A N 1
ATOM 810 C CA . PRO A 1 119 ? -0.644 12.002 -1.624 1.00 60.75 119 PRO A CA 1
ATOM 811 C C . PRO A 1 119 ? 0.852 11.642 -1.553 1.00 60.75 119 PRO A C 1
ATOM 813 O O . PRO A 1 119 ? 1.203 10.557 -1.105 1.00 60.75 119 PRO A O 1
ATOM 816 N N . ASN A 1 120 ? 1.723 12.558 -1.986 1.00 66.94 120 ASN A N 1
ATOM 817 C CA . ASN A 1 120 ? 3.168 12.398 -2.026 1.00 66.94 120 ASN A CA 1
ATOM 818 C C . ASN A 1 120 ? 3.881 12.836 -0.734 1.00 66.94 120 ASN A C 1
ATOM 820 O O . ASN A 1 120 ? 5.091 12.623 -0.633 1.00 66.94 120 ASN A O 1
ATOM 824 N N . THR A 1 121 ? 3.177 13.458 0.219 1.00 74.00 121 THR A N 1
ATOM 825 C CA . THR A 1 121 ? 3.766 13.914 1.485 1.00 74.00 121 THR A CA 1
ATOM 826 C C . THR A 1 121 ? 3.943 12.729 2.440 1.00 74.00 121 THR A C 1
ATOM 828 O O . THR A 1 121 ? 2.956 12.042 2.731 1.00 74.00 121 THR A O 1
ATOM 831 N N . PRO A 1 122 ? 5.168 12.468 2.943 1.00 72.06 122 PRO A N 1
ATOM 832 C CA . PRO A 1 122 ? 5.433 11.378 3.872 1.00 72.06 122 PRO A CA 1
ATOM 833 C C . PRO A 1 122 ? 4.519 11.413 5.081 1.00 72.06 122 PRO A C 1
ATOM 835 O O . PRO A 1 122 ? 4.135 12.478 5.563 1.00 72.06 122 PRO A O 1
ATOM 838 N N . TRP A 1 123 ? 4.206 10.236 5.608 1.00 77.56 123 TRP A N 1
ATOM 839 C CA . TRP A 1 123 ? 3.654 10.151 6.949 1.00 77.56 123 TRP A CA 1
ATOM 840 C C . TRP A 1 123 ? 4.650 10.636 7.997 1.00 77.56 123 TRP A C 1
ATOM 842 O O . TRP A 1 123 ? 5.772 10.135 8.065 1.00 77.56 123 TRP A O 1
ATOM 852 N N . VAL A 1 124 ? 4.210 11.536 8.873 1.00 79.06 124 VAL A N 1
ATOM 853 C CA . VAL A 1 124 ? 4.967 11.929 10.064 1.00 79.06 124 VAL A CA 1
ATOM 854 C C . VAL A 1 124 ? 4.223 11.423 11.296 1.00 79.06 124 VAL A C 1
ATOM 856 O O . VAL A 1 124 ? 3.402 12.129 11.869 1.00 79.06 124 VAL A O 1
ATOM 859 N N . ALA A 1 125 ? 4.500 10.183 11.711 1.00 74.25 125 ALA A N 1
ATOM 860 C CA . ALA A 1 125 ? 3.785 9.528 12.816 1.00 74.25 125 ALA A CA 1
ATOM 861 C C . ALA A 1 125 ? 3.751 10.371 14.105 1.00 74.25 125 ALA A C 1
ATOM 863 O O . ALA A 1 125 ? 2.723 10.426 14.778 1.00 74.25 125 ALA A O 1
ATOM 864 N N . ALA A 1 126 ? 4.839 11.093 14.398 1.00 77.50 126 ALA A N 1
ATOM 865 C CA . ALA A 1 126 ? 4.950 11.971 15.562 1.00 77.50 126 ALA A CA 1
ATOM 866 C C . ALA A 1 126 ? 3.870 13.069 15.610 1.00 77.50 126 ALA A C 1
ATOM 868 O O . ALA A 1 126 ? 3.418 13.429 16.694 1.00 77.50 126 ALA A O 1
ATOM 869 N N . THR A 1 127 ? 3.412 13.565 14.456 1.00 81.38 127 THR A N 1
ATOM 870 C CA . THR A 1 127 ? 2.352 14.582 14.355 1.00 81.38 127 THR A CA 1
ATOM 871 C C . THR A 1 127 ? 0.985 14.043 14.780 1.00 81.38 127 THR A C 1
ATOM 873 O O . THR A 1 127 ? 0.100 14.820 15.133 1.00 81.38 127 THR A O 1
ATOM 876 N N . TYR A 1 128 ? 0.809 12.720 14.780 1.00 85.31 128 TYR A N 1
ATOM 877 C CA . TYR A 1 128 ? -0.467 12.056 15.062 1.00 85.31 128 TYR A CA 1
ATOM 878 C C . TYR A 1 128 ? -0.436 11.239 16.349 1.00 85.31 128 TYR A C 1
ATOM 880 O O . TYR A 1 128 ? -1.328 10.421 16.575 1.00 85.31 128 TYR A O 1
ATOM 888 N N . ARG A 1 129 ? 0.572 11.463 17.196 1.00 93.00 129 ARG A N 1
ATOM 889 C CA . ARG A 1 129 ? 0.595 10.928 18.554 1.00 93.00 129 ARG A CA 1
ATOM 890 C C . ARG A 1 129 ? -0.513 11.563 19.376 1.00 93.00 129 ARG A C 1
ATOM 892 O O . ARG A 1 129 ? -0.683 12.786 19.367 1.00 93.00 129 ARG A O 1
ATOM 899 N N . MET A 1 130 ? -1.260 10.711 20.063 1.00 95.38 130 MET A N 1
ATOM 900 C CA . MET A 1 130 ? -2.438 11.111 20.812 1.00 95.38 130 MET A CA 1
ATOM 901 C C . MET A 1 130 ? -2.296 10.791 22.288 1.00 95.38 130 MET A C 1
ATOM 903 O O . MET A 1 130 ? -1.838 9.714 22.675 1.00 95.38 130 MET A O 1
ATOM 907 N N . ASP A 1 131 ? -2.782 11.726 23.091 1.00 97.00 131 ASP A N 1
ATOM 908 C CA . ASP A 1 131 ? -3.026 11.546 24.509 1.00 97.00 131 ASP A CA 1
ATOM 909 C C . ASP A 1 131 ? -4.534 11.365 24.719 1.00 97.00 131 ASP A C 1
ATOM 911 O O . ASP A 1 131 ? -5.332 12.187 24.253 1.00 97.00 131 ASP A O 1
ATOM 915 N N . LEU A 1 132 ? -4.928 10.305 25.426 1.00 97.50 132 LEU A N 1
ATOM 916 C CA . LEU A 1 132 ? -6.304 10.093 25.877 1.00 97.50 132 LEU A CA 1
ATOM 917 C C . LEU A 1 132 ? -6.374 10.386 27.375 1.00 97.50 132 LEU A C 1
ATOM 919 O O . LEU A 1 132 ? -5.711 9.711 28.155 1.00 97.50 132 LEU A O 1
ATOM 923 N N . SER A 1 133 ? -7.192 11.351 27.791 1.00 96.69 133 SER A N 1
ATOM 924 C CA . SER A 1 133 ? -7.448 11.652 29.204 1.00 96.69 133 SER A CA 1
ATOM 925 C C . SER A 1 133 ? -8.845 11.208 29.631 1.00 96.69 133 SER A C 1
ATOM 927 O O . SER A 1 133 ? -9.797 11.269 28.848 1.00 96.69 133 SER A O 1
ATOM 929 N N . LEU A 1 134 ? -8.966 10.806 30.897 1.00 94.69 134 LEU A N 1
ATOM 930 C CA . LEU A 1 134 ? -10.241 10.622 31.585 1.00 94.69 134 LEU A CA 1
ATOM 931 C C . LEU A 1 134 ? -10.555 11.906 32.371 1.00 94.69 134 LEU A C 1
ATOM 933 O O . LEU A 1 134 ? -9.845 12.274 33.304 1.00 94.69 134 LEU A O 1
ATOM 937 N N . GLY A 1 135 ? -11.589 12.628 31.951 1.00 90.31 135 GLY A N 1
ATOM 938 C CA . GLY A 1 135 ? -11.914 13.969 32.421 1.00 90.31 135 GLY A CA 1
ATOM 939 C C . GLY A 1 135 ? -10.845 14.991 32.026 1.00 90.31 135 GLY A C 1
ATOM 940 O O . GLY A 1 135 ? -10.294 14.953 30.920 1.00 90.31 135 GLY A O 1
ATOM 941 N N . ASP A 1 136 ? -10.558 15.903 32.952 1.00 85.62 136 ASP A N 1
ATOM 942 C CA . ASP A 1 136 ? -9.527 16.940 32.809 1.00 85.62 136 ASP A CA 1
ATOM 943 C C . ASP A 1 136 ? -8.218 16.567 33.540 1.00 85.62 136 ASP A C 1
ATOM 945 O O . ASP A 1 136 ? -7.364 17.421 33.776 1.00 85.62 136 ASP A O 1
ATOM 949 N N . ALA A 1 137 ? -8.066 15.290 33.911 1.00 83.88 137 ALA A N 1
ATOM 950 C CA . ALA A 1 137 ? -6.869 14.755 34.549 1.00 83.88 137 ALA A CA 1
ATOM 951 C C . ALA A 1 137 ? -5.693 14.610 33.564 1.00 83.88 137 ALA A C 1
ATOM 953 O O . ALA A 1 137 ? -5.829 14.820 32.353 1.00 83.88 137 ALA A O 1
ATOM 954 N N . SER A 1 138 ? -4.536 14.206 34.096 1.00 88.25 138 SER A N 1
ATOM 955 C CA . SER A 1 138 ? -3.402 13.754 33.287 1.00 88.25 138 SER A CA 1
ATOM 956 C C . SER A 1 138 ? -3.828 12.659 32.298 1.00 88.25 138 SER A C 1
ATOM 958 O O . SER A 1 138 ? -4.774 11.914 32.582 1.00 88.25 138 SER A O 1
ATOM 960 N N . PRO A 1 139 ? -3.148 12.537 31.144 1.00 93.94 139 PRO A N 1
ATOM 961 C CA . PRO A 1 139 ? -3.459 11.496 30.179 1.00 93.94 139 PRO A CA 1
ATOM 962 C C . PRO A 1 139 ? -3.423 10.106 30.817 1.00 93.94 139 PRO A C 1
ATOM 964 O O . PRO A 1 139 ? -2.458 9.745 31.486 1.00 93.94 139 PRO A O 1
ATOM 967 N N . LEU A 1 140 ? -4.487 9.344 30.581 1.00 95.69 140 LEU A N 1
ATOM 968 C CA . LEU A 1 140 ? -4.588 7.925 30.897 1.00 95.69 140 LEU A CA 1
ATOM 969 C C . LEU A 1 140 ? -3.645 7.120 29.985 1.00 95.69 140 LEU A C 1
ATOM 971 O O . LEU A 1 140 ? -2.955 6.215 30.438 1.00 95.69 140 LEU A O 1
ATOM 975 N N . PHE A 1 141 ? -3.564 7.526 28.716 1.00 97.50 141 PHE A N 1
ATOM 976 C CA . PHE A 1 141 ? -2.584 7.050 27.743 1.00 97.50 141 PHE A CA 1
ATOM 977 C C . PHE A 1 141 ? -1.897 8.247 27.106 1.00 97.50 141 PHE A C 1
ATOM 979 O O . PHE A 1 141 ? -2.568 9.235 26.799 1.00 97.50 141 PHE A O 1
ATOM 986 N N . SER A 1 142 ? -0.588 8.155 26.872 1.00 96.44 142 SER A N 1
ATOM 987 C CA . SER A 1 142 ? 0.168 9.225 26.223 1.00 96.44 142 SER A CA 1
ATOM 988 C C . SER A 1 142 ? 1.024 8.715 25.077 1.00 96.44 142 SER A C 1
ATOM 990 O O . SER A 1 142 ? 1.546 7.603 25.125 1.00 96.44 142 SER A O 1
ATOM 992 N N . GLY A 1 143 ? 1.177 9.550 24.051 1.00 95.19 143 GLY A N 1
ATOM 993 C CA . GLY A 1 143 ? 2.087 9.289 22.942 1.00 95.19 143 GLY A CA 1
ATOM 994 C C . GLY A 1 143 ? 1.638 8.164 22.016 1.00 95.19 143 GLY A C 1
ATOM 995 O O . GLY A 1 143 ? 2.477 7.619 21.303 1.00 95.19 143 GLY A O 1
ATOM 996 N N . VAL A 1 144 ? 0.352 7.800 22.019 1.00 95.62 144 VAL A N 1
ATOM 997 C CA . VAL A 1 144 ? -0.138 6.635 21.272 1.00 95.62 144 VAL A CA 1
ATOM 998 C C . VAL A 1 144 ? -0.115 6.946 19.783 1.00 95.62 144 VAL A C 1
ATOM 1000 O O . VAL A 1 144 ? -0.805 7.854 19.318 1.00 95.62 144 VAL A O 1
ATOM 1003 N N . GLU A 1 145 ? 0.700 6.208 19.036 1.00 92.44 145 GLU A N 1
ATOM 1004 C CA . GLU A 1 145 ? 0.876 6.363 17.592 1.00 92.44 145 GLU A CA 1
ATOM 1005 C C . GLU A 1 145 ? -0.141 5.529 16.815 1.00 92.44 145 GLU A C 1
ATOM 1007 O O . GLU A 1 145 ? -0.402 4.396 17.198 1.00 92.44 145 GLU A O 1
ATOM 1012 N N . PRO A 1 146 ? -0.665 6.012 15.682 1.00 89.56 146 PRO A N 1
ATOM 1013 C CA . PRO A 1 146 ? -1.409 5.162 14.760 1.00 89.56 146 PRO A CA 1
ATOM 1014 C C . PRO A 1 146 ? -0.480 4.172 14.033 1.00 89.56 146 PRO A C 1
ATOM 1016 O O . PRO A 1 146 ? 0.724 4.395 13.908 1.00 89.56 146 PRO A O 1
ATOM 1019 N N . GLY A 1 147 ? -1.044 3.099 13.475 1.00 86.38 147 GLY A N 1
ATOM 1020 C CA . GLY A 1 147 ? -0.282 2.062 12.771 1.00 86.38 147 GLY A CA 1
ATOM 1021 C C . GLY A 1 147 ? 0.035 0.850 13.649 1.00 86.38 147 GLY A C 1
ATOM 1022 O O . GLY A 1 147 ? -0.882 0.233 14.183 1.00 86.38 147 GLY A O 1
ATOM 1023 N N . ASP A 1 148 ? 1.311 0.462 13.743 1.00 84.69 148 ASP A N 1
ATOM 1024 C CA . ASP A 1 148 ? 1.729 -0.776 14.430 1.00 84.69 148 ASP A CA 1
ATOM 1025 C C . ASP A 1 148 ? 1.530 -0.698 15.954 1.00 84.69 148 ASP A C 1
ATOM 1027 O O . ASP A 1 148 ? 1.183 -1.697 16.576 1.00 84.69 148 ASP A O 1
ATOM 1031 N N . SER A 1 149 ? 1.660 0.500 16.529 1.00 90.38 149 SER A N 1
ATOM 1032 C CA . SER A 1 149 ? 1.483 0.777 17.964 1.00 90.38 149 SER A CA 1
ATOM 1033 C C . SER A 1 149 ? 0.120 1.404 18.286 1.00 90.38 149 SER A C 1
ATOM 1035 O O . SER A 1 149 ? -0.040 2.055 19.317 1.00 90.38 149 SER A O 1
ATOM 1037 N N . ALA A 1 150 ? -0.862 1.232 17.391 1.00 92.88 150 ALA A N 1
ATOM 1038 C CA . ALA A 1 150 ? -2.178 1.865 17.492 1.00 92.88 150 ALA A CA 1
ATOM 1039 C C . ALA A 1 150 ? -2.991 1.424 18.701 1.00 92.88 150 ALA A C 1
ATOM 1041 O O . ALA A 1 150 ? -3.880 2.163 19.107 1.00 92.88 150 ALA A O 1
ATOM 1042 N N . VAL A 1 151 ? -2.738 0.229 19.231 1.00 97.00 151 VAL A N 1
ATOM 1043 C CA . VAL A 1 151 ? -3.547 -0.402 20.274 1.00 97.00 151 VAL A CA 1
ATOM 1044 C C . VAL A 1 151 ? -2.720 -0.486 21.543 1.00 97.00 151 VAL A C 1
ATOM 1046 O O . VAL A 1 151 ? -1.644 -1.079 21.535 1.00 97.00 151 VAL A O 1
ATOM 1049 N N . THR A 1 152 ? -3.223 0.102 22.624 1.00 98.06 152 THR A N 1
ATOM 1050 C CA . THR A 1 152 ? -2.629 -0.056 23.951 1.00 98.06 152 THR A CA 1
ATOM 1051 C C . THR A 1 152 ? -3.157 -1.312 24.631 1.00 98.06 152 THR A C 1
ATOM 1053 O O . THR A 1 152 ? -4.258 -1.782 24.326 1.00 98.06 152 THR A O 1
ATOM 1056 N N . ASP A 1 153 ? -2.415 -1.785 25.624 1.00 97.56 153 ASP A N 1
ATOM 1057 C CA . ASP A 1 153 ? -2.941 -2.737 26.597 1.00 97.56 153 ASP A CA 1
ATOM 1058 C C . ASP A 1 153 ? -4.021 -2.073 27.468 1.00 97.56 153 ASP A C 1
ATOM 1060 O O . ASP A 1 153 ? -4.143 -0.836 27.531 1.00 97.56 153 ASP A O 1
ATOM 1064 N N . PHE A 1 154 ? -4.833 -2.902 28.114 1.00 97.94 154 PHE A N 1
ATOM 1065 C CA . PHE A 1 154 ? -5.804 -2.481 29.106 1.00 97.94 154 PHE A CA 1
ATOM 1066 C C . PHE A 1 154 ? -5.101 -1.990 30.366 1.00 97.94 154 PHE A C 1
ATOM 1068 O O . PHE A 1 154 ? -4.177 -2.619 30.878 1.00 97.94 154 PHE A O 1
ATOM 1075 N N . ILE A 1 155 ? -5.598 -0.886 30.918 1.00 97.38 155 ILE A N 1
ATOM 1076 C CA . ILE A 1 155 ? -5.194 -0.424 32.243 1.00 97.38 155 ILE A CA 1
ATOM 1077 C C . ILE A 1 155 ? -6.406 -0.275 33.159 1.00 97.38 155 ILE A C 1
ATOM 1079 O O . ILE A 1 155 ? -7.505 0.049 32.686 1.00 97.38 155 ILE A O 1
ATOM 1083 N N . PRO A 1 156 ? -6.221 -0.526 34.464 1.00 96.81 156 PRO A N 1
ATOM 1084 C CA . PRO A 1 156 ? -7.296 -0.435 35.432 1.00 96.81 156 PRO A CA 1
ATOM 1085 C C . PRO A 1 156 ? -7.729 1.020 35.633 1.00 96.81 156 PRO A C 1
ATOM 1087 O O . PRO A 1 156 ? -6.905 1.932 35.725 1.00 96.81 156 PRO A O 1
ATOM 1090 N N . VAL A 1 157 ? -9.035 1.231 35.743 1.00 95.12 157 VAL A N 1
ATOM 1091 C CA . VAL A 1 157 ? -9.661 2.499 36.116 1.00 95.12 157 VAL A CA 1
ATOM 1092 C C . VAL A 1 157 ? -10.754 2.248 37.149 1.00 95.12 157 VAL A C 1
ATOM 1094 O O . VAL A 1 157 ? -11.322 1.158 37.227 1.00 95.12 157 VAL A O 1
ATOM 1097 N N . ALA A 1 158 ? -11.086 3.281 37.920 1.00 94.31 158 ALA A N 1
ATOM 1098 C CA . ALA A 1 158 ? -12.258 3.228 38.781 1.00 94.31 158 ALA A CA 1
ATOM 1099 C C . ALA A 1 158 ? -13.540 3.119 37.920 1.00 94.31 158 ALA A C 1
ATOM 1101 O O . ALA A 1 158 ? -13.718 3.928 37.000 1.00 94.31 158 ALA A O 1
ATOM 1102 N N . PRO A 1 159 ? -14.445 2.166 38.210 1.00 94.94 159 PRO A N 1
ATOM 1103 C CA . PRO A 1 159 ? -15.788 2.121 37.666 1.00 94.94 159 PRO A CA 1
ATOM 1104 C C . PRO A 1 159 ? -16.518 3.418 37.971 1.00 94.94 159 PRO A C 1
ATOM 1106 O O . PRO A 1 159 ? -16.245 4.118 38.950 1.00 94.94 159 PRO A O 1
ATOM 1109 N N . GLY A 1 160 ? -17.493 3.735 37.139 1.00 92.38 160 GLY A N 1
ATOM 1110 C CA . GLY A 1 160 ? -18.228 4.971 37.287 1.00 92.38 160 GLY A CA 1
ATOM 1111 C C . GLY A 1 160 ? -19.268 5.150 36.208 1.00 92.38 160 GLY A C 1
ATOM 1112 O O . GLY A 1 160 ? -19.251 4.502 35.163 1.00 92.38 160 GLY A O 1
ATOM 1113 N N . THR A 1 161 ? -20.183 6.066 36.471 1.00 87.06 161 THR A N 1
ATOM 1114 C CA . THR A 1 161 ? -21.187 6.511 35.510 1.00 87.06 161 THR A CA 1
ATOM 1115 C C . THR A 1 161 ? -20.781 7.862 34.941 1.00 87.06 161 THR A C 1
ATOM 1117 O O . THR A 1 161 ? -20.222 8.683 35.664 1.00 87.06 161 THR A O 1
ATOM 1120 N N . ASP A 1 162 ? -21.119 8.115 33.678 1.00 89.31 162 ASP A N 1
ATOM 1121 C CA . ASP A 1 162 ? -20.886 9.403 33.002 1.00 89.31 162 ASP A CA 1
ATOM 1122 C C . ASP A 1 162 ? -19.402 9.829 32.903 1.00 89.31 162 ASP A C 1
ATOM 1124 O O . ASP A 1 162 ? -19.029 11.001 32.970 1.00 89.31 162 ASP A O 1
ATOM 1128 N N . LEU A 1 163 ? -18.525 8.847 32.706 1.00 93.81 163 LEU A N 1
ATOM 1129 C CA . LEU A 1 163 ? -17.120 9.047 32.385 1.00 93.81 163 LEU A CA 1
ATOM 1130 C C . LEU A 1 163 ? -16.974 9.828 31.072 1.00 93.81 163 LEU A C 1
ATOM 1132 O O . LEU A 1 163 ? -17.658 9.572 30.074 1.00 93.81 163 LEU A O 1
ATOM 1136 N N . THR A 1 164 ? -16.034 10.772 31.079 1.00 96.88 164 THR A N 1
ATOM 1137 C CA . THR A 1 164 ? -15.709 11.619 29.930 1.00 96.88 164 THR A CA 1
ATOM 1138 C C . THR A 1 164 ? -14.297 11.328 29.447 1.00 96.88 164 THR A C 1
ATOM 1140 O O . THR A 1 164 ? -13.346 11.533 30.187 1.00 96.88 164 THR A O 1
ATOM 1143 N N . PHE A 1 165 ? -14.137 10.921 28.195 1.00 97.50 165 PHE A N 1
ATOM 1144 C CA . PHE A 1 165 ? -12.845 10.763 27.539 1.00 97.50 165 PHE A CA 1
ATOM 1145 C C . PHE A 1 165 ? -12.566 11.945 26.615 1.00 97.50 165 PHE A C 1
ATOM 1147 O O . PHE A 1 165 ? -13.450 12.399 25.885 1.00 97.50 165 PHE A O 1
ATOM 1154 N N . ARG A 1 166 ? -11.327 12.434 26.609 1.00 97.56 166 ARG A N 1
ATOM 1155 C CA . ARG A 1 166 ? -10.879 13.504 25.711 1.00 97.56 166 ARG A CA 1
ATOM 1156 C C . ARG A 1 166 ? -9.589 13.091 25.026 1.00 97.56 166 ARG A C 1
ATOM 1158 O O . ARG A 1 166 ? -8.683 12.599 25.687 1.00 97.56 166 ARG A O 1
ATOM 1165 N N . VAL A 1 167 ? -9.492 13.343 23.725 1.00 96.75 167 VAL A N 1
ATOM 1166 C CA . VAL A 1 167 ? -8.266 13.093 22.957 1.00 96.75 167 VAL A CA 1
ATOM 1167 C C . VAL A 1 167 ? -7.634 14.405 22.507 1.00 96.75 167 VAL A C 1
ATOM 1169 O O . VAL A 1 167 ? -8.332 15.322 22.061 1.00 96.75 167 VAL A O 1
ATOM 1172 N N . ARG A 1 168 ? -6.313 14.509 22.648 1.00 94.88 168 ARG A N 1
ATOM 1173 C CA . ARG A 1 168 ? -5.492 15.659 22.244 1.00 94.88 168 ARG A CA 1
ATOM 1174 C C . ARG A 1 168 ? -4.227 15.176 21.550 1.00 94.88 168 ARG A C 1
ATOM 1176 O O . ARG A 1 168 ? -3.820 14.035 21.739 1.00 94.88 168 ARG A O 1
ATOM 1183 N N . ASN A 1 169 ? -3.589 16.073 20.802 1.00 93.19 169 ASN A N 1
ATOM 1184 C CA . ASN A 1 169 ? -2.213 15.841 20.372 1.00 93.19 169 ASN A CA 1
ATOM 1185 C C . ASN A 1 169 ? -1.320 15.652 21.604 1.00 93.19 169 ASN A C 1
ATOM 1187 O O . ASN A 1 169 ? -1.536 16.295 22.636 1.00 93.19 169 ASN A O 1
ATOM 1191 N N . THR A 1 170 ? -0.311 14.798 21.485 1.00 94.12 170 THR A N 1
ATOM 1192 C CA . THR A 1 170 ? 0.584 14.505 22.603 1.00 94.12 170 THR A CA 1
ATOM 1193 C C . THR A 1 170 ? 1.292 15.743 23.143 1.00 94.12 170 THR A C 1
ATOM 1195 O O . THR A 1 170 ? 1.765 16.595 22.388 1.00 94.12 170 THR A O 1
ATOM 1198 N N . GLY A 1 171 ? 1.351 15.842 24.473 1.00 91.31 171 GLY A N 1
ATOM 1199 C CA . GLY A 1 171 ? 2.013 16.933 25.190 1.00 91.31 171 GLY A CA 1
ATOM 1200 C C . GLY A 1 171 ? 1.220 18.241 25.227 1.00 91.31 171 GLY A C 1
ATOM 1201 O O . GLY A 1 171 ? 1.716 19.241 25.749 1.00 91.31 171 GLY A O 1
ATOM 1202 N N . LYS A 1 172 ? -0.006 18.270 24.691 1.00 92.31 172 LYS A N 1
ATOM 1203 C CA . LYS A 1 172 ? -0.867 19.452 24.783 1.00 92.31 172 LYS A CA 1
ATOM 1204 C C . LYS A 1 172 ? -1.514 19.567 26.165 1.00 92.31 172 LYS A C 1
ATOM 1206 O O . LYS A 1 172 ? -1.980 18.564 26.708 1.00 92.31 172 LYS A O 1
ATOM 1211 N N . PRO A 1 173 ? -1.579 20.780 26.746 1.00 89.06 173 PRO A N 1
ATOM 1212 C CA . PRO A 1 173 ? -2.149 20.969 28.073 1.00 89.06 173 PRO A CA 1
ATOM 1213 C C . PRO A 1 173 ? -3.662 20.721 28.070 1.00 89.06 173 PRO A C 1
ATOM 1215 O O . PRO A 1 173 ? -4.337 20.898 27.056 1.00 89.06 173 PRO A O 1
ATOM 1218 N N . ALA A 1 174 ? -4.229 20.393 29.235 1.00 88.06 174 ALA A N 1
ATOM 1219 C CA . ALA A 1 174 ? -5.673 20.185 29.391 1.00 88.06 174 ALA A CA 1
ATOM 1220 C C . ALA A 1 174 ? -6.517 21.424 29.015 1.00 88.06 174 ALA A C 1
ATOM 1222 O O . ALA A 1 174 ? -7.684 21.282 28.645 1.00 88.06 174 ALA A O 1
ATOM 1223 N N . THR A 1 175 ? -5.921 22.621 29.068 1.00 88.44 175 THR A N 1
ATOM 1224 C CA . THR A 1 175 ? -6.531 23.890 28.640 1.00 88.44 175 THR A CA 1
ATOM 1225 C C . THR A 1 175 ? -6.693 24.010 27.125 1.00 88.44 175 THR A C 1
ATOM 1227 O O . THR A 1 175 ? -7.529 24.790 26.671 1.00 88.44 175 THR A O 1
ATOM 1230 N N . GLU A 1 176 ? -5.929 23.253 26.334 1.00 91.38 176 GLU A N 1
ATOM 1231 C CA . GLU A 1 176 ? -6.137 23.173 24.892 1.00 91.38 176 GLU A CA 1
ATOM 1232 C C . GLU A 1 176 ? -7.432 22.407 24.606 1.00 91.38 176 GLU A C 1
ATOM 1234 O O . GLU A 1 176 ? -7.753 21.405 25.261 1.00 91.38 176 GLU A O 1
ATOM 1239 N N . ALA A 1 177 ? -8.195 22.887 23.624 1.00 91.44 177 ALA A N 1
ATOM 1240 C CA . ALA A 1 177 ? -9.421 22.227 23.210 1.00 91.44 177 ALA A CA 1
ATOM 1241 C C . ALA A 1 177 ? -9.122 20.787 22.766 1.00 91.44 177 ALA A C 1
ATOM 1243 O O . ALA A 1 177 ? -8.203 20.538 21.986 1.00 91.44 177 ALA A O 1
ATOM 1244 N N . ALA A 1 178 ? -9.909 19.834 23.266 1.00 94.38 178 ALA A N 1
ATOM 1245 C CA . ALA A 1 178 ? -9.804 18.451 22.827 1.00 94.38 178 ALA A CA 1
ATOM 1246 C C . ALA A 1 178 ? -10.165 18.332 21.339 1.00 94.38 178 ALA A C 1
ATOM 1248 O O . ALA A 1 178 ? -11.114 18.967 20.874 1.00 94.38 178 ALA A O 1
ATOM 1249 N N . LEU A 1 179 ? -9.447 17.476 20.610 1.00 93.69 179 LEU A N 1
ATOM 1250 C CA . LEU A 1 179 ? -9.754 17.158 19.212 1.00 93.69 179 LEU A CA 1
ATOM 1251 C C . LEU A 1 179 ? -11.100 16.438 19.103 1.00 93.69 179 LEU A C 1
ATOM 1253 O O . LEU A 1 179 ? -11.867 16.687 18.177 1.00 93.69 179 LEU A O 1
ATOM 1257 N N . ALA A 1 180 ? -11.379 15.563 20.070 1.00 95.75 180 ALA A N 1
ATOM 1258 C CA . ALA A 1 180 ? -12.670 14.929 20.263 1.00 95.75 180 ALA A CA 1
ATOM 1259 C C . ALA A 1 180 ? -12.933 14.671 21.749 1.00 95.75 180 ALA A C 1
ATOM 1261 O O . ALA A 1 180 ? -12.012 14.516 22.554 1.00 95.75 180 ALA A O 1
ATOM 1262 N N . THR A 1 181 ? -14.211 14.638 22.115 1.00 96.75 181 THR A N 1
ATOM 1263 C CA . THR A 1 181 ? -14.679 14.321 23.467 1.00 96.75 181 THR A CA 1
ATOM 1264 C C . THR A 1 181 ? -15.802 13.293 23.370 1.00 96.75 181 THR A C 1
ATOM 1266 O O . THR A 1 181 ? -16.692 13.432 22.533 1.00 96.75 181 THR A O 1
ATOM 1269 N N . LEU A 1 182 ? -15.754 12.272 24.221 1.00 97.38 182 LEU A N 1
ATOM 1270 C CA . LEU A 1 182 ? -16.805 11.279 24.422 1.00 97.38 182 LEU A CA 1
ATOM 1271 C C . LEU A 1 182 ? -17.273 11.383 25.871 1.00 97.38 182 LEU A C 1
ATOM 1273 O O . LEU A 1 182 ? -16.452 11.307 26.773 1.00 97.38 182 LEU A O 1
ATOM 1277 N N . GLN A 1 183 ? -18.568 11.574 26.091 1.00 96.81 183 GLN A N 1
ATOM 1278 C CA . GLN A 1 183 ? -19.179 11.727 27.419 1.00 96.81 183 GLN A CA 1
ATOM 1279 C C . GLN A 1 183 ? -20.227 10.633 27.627 1.00 96.81 183 GLN A C 1
ATOM 1281 O O . GLN A 1 183 ? -20.600 9.957 26.663 1.00 96.81 183 GLN A O 1
ATOM 1286 N N . GLY A 1 184 ? -20.726 10.454 28.851 1.00 94.25 184 GLY A N 1
ATOM 1287 C CA . GLY A 1 184 ? -21.787 9.482 29.114 1.00 94.25 184 GLY A CA 1
ATOM 1288 C C . GLY A 1 184 ? -21.331 8.025 29.138 1.00 94.25 184 GLY A C 1
ATOM 1289 O O . GLY A 1 184 ? -22.178 7.132 29.101 1.00 94.25 184 GLY A O 1
ATOM 1290 N N . VAL A 1 185 ? -20.025 7.739 29.189 1.00 96.12 185 VAL A N 1
ATOM 1291 C CA . VAL A 1 185 ? -19.554 6.347 29.256 1.00 96.12 185 VAL A CA 1
ATOM 1292 C C . VAL A 1 185 ? -19.743 5.837 30.678 1.00 96.12 185 VAL A C 1
ATOM 1294 O O . VAL A 1 185 ? -19.321 6.474 31.630 1.00 96.12 185 VAL A O 1
ATOM 1297 N N . SER A 1 186 ? -20.392 4.692 30.846 1.00 95.00 186 SER A N 1
ATOM 1298 C CA . SER A 1 186 ? -20.541 4.067 32.167 1.00 95.00 186 SER A CA 1
ATOM 1299 C C . SER A 1 186 ? -19.793 2.746 32.182 1.00 95.00 186 SER A C 1
ATOM 1301 O O . SER A 1 186 ? -19.973 1.970 31.250 1.00 95.00 186 SER A O 1
ATOM 1303 N N . LEU A 1 187 ? -18.984 2.489 33.200 1.00 95.38 187 LEU A N 1
ATOM 1304 C CA . LEU A 1 187 ? -18.257 1.235 33.378 1.00 95.38 187 LEU A CA 1
ATOM 1305 C C . LEU A 1 187 ? -18.605 0.655 34.742 1.00 95.38 187 LEU A C 1
ATOM 1307 O O . LEU A 1 187 ? -18.482 1.352 35.750 1.00 95.38 187 LEU A O 1
ATOM 1311 N N . ALA A 1 188 ? -19.057 -0.592 34.758 1.00 95.75 188 ALA A N 1
ATOM 1312 C CA . ALA A 1 188 ? -19.196 -1.389 35.966 1.00 95.75 188 ALA A CA 1
ATOM 1313 C C . ALA A 1 188 ? -17.882 -2.114 36.294 1.00 95.75 188 ALA A C 1
ATOM 1315 O O . ALA A 1 188 ? -16.963 -2.188 35.479 1.00 95.75 188 ALA A O 1
ATOM 1316 N N . GLU A 1 189 ? -17.796 -2.646 37.510 1.00 95.69 189 GLU A N 1
ATOM 1317 C CA . GLU A 1 189 ? -16.695 -3.516 37.919 1.00 95.69 189 GLU A CA 1
ATOM 1318 C C . GLU A 1 189 ? -16.543 -4.708 36.958 1.00 95.69 189 GLU A C 1
ATOM 1320 O O . GLU A 1 189 ? -17.523 -5.344 36.571 1.00 95.69 189 GLU A O 1
ATOM 1325 N N . GLY A 1 190 ? -15.302 -4.989 36.566 1.00 94.88 190 GLY A N 1
ATOM 1326 C CA . GLY A 1 190 ? -14.915 -6.037 35.626 1.00 94.88 190 GLY A CA 1
ATOM 1327 C C . GLY A 1 190 ? -15.119 -5.692 34.148 1.00 94.88 190 GLY A C 1
ATOM 1328 O O . GLY A 1 190 ? -14.628 -6.436 33.299 1.00 94.88 190 GLY A O 1
ATOM 1329 N N . GLU A 1 191 ? -15.805 -4.590 33.816 1.00 96.31 191 GLU A N 1
ATOM 1330 C CA . GLU A 1 191 ? -16.056 -4.222 32.418 1.00 96.31 191 GLU A CA 1
ATOM 1331 C C . GLU A 1 191 ? -14.806 -3.665 31.727 1.00 96.31 191 GLU A C 1
ATOM 1333 O O . GLU A 1 191 ? -14.030 -2.901 32.302 1.00 96.31 191 GLU A O 1
ATOM 1338 N N . HIS A 1 192 ? -14.662 -4.008 30.453 1.00 97.38 192 HIS A N 1
ATOM 1339 C CA . HIS A 1 192 ? -13.611 -3.623 29.535 1.00 97.38 192 HIS A CA 1
ATOM 1340 C C . HIS A 1 192 ? -14.201 -2.745 28.434 1.00 97.38 192 HIS A C 1
ATOM 1342 O O . HIS A 1 192 ? -15.132 -3.121 27.714 1.00 97.38 192 HIS A O 1
ATOM 1348 N N . VAL A 1 193 ? -13.608 -1.572 28.240 1.00 97.81 193 VAL A N 1
ATOM 1349 C CA . VAL A 1 193 ? -13.955 -0.690 27.127 1.00 97.81 193 VAL A CA 1
ATOM 1350 C C . VAL A 1 193 ? -12.755 -0.420 26.238 1.00 97.81 193 VAL A C 1
ATOM 1352 O O . VAL A 1 193 ? -11.682 0.001 26.674 1.00 97.81 193 VAL A O 1
ATOM 1355 N N . THR A 1 194 ? -12.972 -0.614 24.945 1.00 98.31 194 THR A N 1
ATOM 1356 C CA . THR A 1 194 ? -12.057 -0.195 23.891 1.00 98.31 194 THR A CA 1
ATOM 1357 C C . THR A 1 194 ? -12.488 1.184 23.404 1.00 98.31 194 THR A C 1
ATOM 1359 O O . THR A 1 194 ? -13.555 1.330 22.803 1.00 98.31 194 THR A O 1
ATOM 1362 N N . VAL A 1 195 ? -11.678 2.213 23.660 1.00 98.38 195 VAL A N 1
ATOM 1363 C CA . VAL A 1 195 ? -11.931 3.581 23.185 1.00 98.38 195 VAL A CA 1
ATOM 1364 C C . VAL A 1 195 ? -11.132 3.823 21.907 1.00 98.38 195 VAL A C 1
ATOM 1366 O O . VAL A 1 195 ? -9.907 3.812 21.930 1.00 98.38 195 VAL A O 1
ATOM 1369 N N . LEU A 1 196 ? -11.809 4.060 20.785 1.00 98.12 196 LEU A N 1
ATOM 1370 C CA . LEU A 1 196 ? -11.184 4.303 19.486 1.00 98.12 196 LEU A CA 1
ATOM 1371 C C . LEU A 1 196 ? -11.238 5.793 19.152 1.00 98.12 196 LEU A C 1
ATOM 1373 O O . LEU A 1 196 ? -12.322 6.377 19.132 1.00 98.12 196 LEU A O 1
ATOM 1377 N N . ALA A 1 197 ? -10.097 6.391 18.817 1.00 96.94 197 ALA A N 1
ATOM 1378 C CA . ALA A 1 197 ? -10.037 7.674 18.123 1.00 96.94 197 ALA A CA 1
ATOM 1379 C C . ALA A 1 197 ? -9.978 7.443 16.614 1.00 96.94 197 ALA A C 1
ATOM 1381 O O . ALA A 1 197 ? -9.084 6.761 16.119 1.00 96.94 197 ALA A O 1
ATOM 1382 N N . LEU A 1 198 ? -10.931 8.020 15.885 1.00 94.44 198 LEU A N 1
ATOM 1383 C CA . LEU A 1 198 ? -11.088 7.830 14.443 1.00 94.44 198 LEU A CA 1
ATOM 1384 C C . LEU A 1 198 ? -11.558 9.120 13.761 1.00 94.44 198 LEU A C 1
ATOM 1386 O O . LEU A 1 198 ? -12.158 9.984 14.402 1.00 94.44 198 LEU A O 1
ATOM 1390 N N . GLY A 1 199 ? -11.278 9.262 12.464 1.00 90.81 199 GLY A N 1
ATOM 1391 C CA . GLY A 1 199 ? -11.579 10.472 11.685 1.00 90.81 199 GLY A CA 1
ATOM 1392 C C . GLY A 1 199 ? -10.338 11.185 11.135 1.00 90.81 199 GLY A C 1
ATOM 1393 O O . GLY A 1 199 ? -9.205 10.730 11.288 1.00 90.81 199 GLY A O 1
ATOM 1394 N N . LEU A 1 200 ? -10.568 12.319 10.472 1.00 87.50 200 LEU A N 1
ATOM 1395 C CA . LEU A 1 200 ? -9.570 13.122 9.770 1.00 87.50 200 LEU A CA 1
ATOM 1396 C C . LEU A 1 200 ? -9.170 14.351 10.579 1.00 87.50 200 LEU A C 1
ATOM 1398 O O . LEU A 1 200 ? -9.960 15.278 10.765 1.00 87.50 200 LEU A O 1
ATOM 1402 N N . MET A 1 201 ? -7.900 14.434 10.959 1.00 85.38 201 MET A N 1
ATOM 1403 C CA . MET A 1 201 ? -7.402 15.548 11.774 1.00 85.38 201 MET A CA 1
ATOM 1404 C C . MET A 1 201 ? -7.453 16.916 11.086 1.00 85.38 201 MET A C 1
ATOM 1406 O O . MET A 1 201 ? -7.602 17.936 11.749 1.00 85.38 201 MET A O 1
ATOM 1410 N N . SER A 1 202 ? -7.426 16.967 9.753 1.00 81.81 202 SER A N 1
ATOM 1411 C CA . SER A 1 202 ? -7.564 18.222 8.998 1.00 81.81 202 SER A CA 1
ATOM 1412 C C . SER A 1 202 ? -8.982 18.817 9.029 1.00 81.81 202 SER A C 1
ATOM 1414 O O . SER A 1 202 ? -9.237 19.851 8.411 1.00 81.81 202 SER A O 1
ATOM 1416 N N . ARG A 1 203 ? -9.932 18.160 9.708 1.00 82.19 203 ARG A N 1
ATOM 1417 C CA . ARG A 1 203 ? -11.352 18.538 9.761 1.00 82.19 203 ARG A CA 1
ATOM 1418 C C . ARG A 1 203 ? -11.839 18.915 11.164 1.00 82.19 203 ARG A C 1
ATOM 1420 O O . ARG A 1 203 ? -13.049 19.004 11.369 1.00 82.19 203 ARG A O 1
ATOM 1427 N N . VAL A 1 204 ? -10.938 19.145 12.119 1.00 82.69 204 VAL A N 1
ATOM 1428 C CA . VAL A 1 204 ? -11.288 19.576 13.486 1.00 82.69 204 VAL A CA 1
ATOM 1429 C C . VAL A 1 204 ? -12.182 20.822 13.448 1.00 82.69 204 VAL A C 1
ATOM 1431 O O . VAL A 1 204 ? -11.930 21.758 12.693 1.00 82.69 204 VAL A O 1
ATOM 1434 N N . GLY A 1 205 ? -13.258 20.813 14.242 1.00 82.50 205 GLY A N 1
ATOM 1435 C CA . GLY A 1 205 ? -14.218 21.921 14.330 1.00 82.50 205 GLY A CA 1
ATOM 1436 C C . GLY A 1 205 ? -15.205 22.038 13.161 1.00 82.50 205 GLY A C 1
ATOM 1437 O O . GLY A 1 205 ? -15.977 22.992 13.117 1.00 82.50 205 GLY A O 1
ATOM 1438 N N . THR A 1 206 ? -15.212 21.094 12.212 1.00 80.38 206 THR A N 1
ATOM 1439 C CA . THR A 1 206 ? -16.172 21.096 11.094 1.00 80.38 206 THR A CA 1
ATOM 1440 C C . THR A 1 206 ? -17.371 20.182 11.359 1.00 80.38 206 THR A C 1
ATOM 1442 O O . THR A 1 206 ? -17.282 19.221 12.114 1.00 80.38 206 THR A O 1
ATOM 1445 N N . VAL A 1 207 ? -18.517 20.457 10.729 1.00 81.75 207 VAL A N 1
ATOM 1446 C CA . VAL A 1 207 ? -19.693 19.569 10.793 1.00 81.75 207 VAL A CA 1
ATOM 1447 C C . VAL A 1 207 ? -19.600 18.567 9.643 1.00 81.75 207 VAL A C 1
ATOM 1449 O O . VAL A 1 207 ? -20.226 18.731 8.594 1.00 81.75 207 VAL A O 1
ATOM 1452 N N . ARG A 1 208 ? -18.742 17.557 9.799 1.00 84.25 208 ARG A N 1
ATOM 1453 C CA . ARG A 1 208 ? -18.599 16.441 8.854 1.00 84.25 208 ARG A CA 1
ATOM 1454 C C . ARG A 1 208 ? -18.583 15.107 9.591 1.00 84.25 208 ARG A C 1
ATOM 1456 O O . ARG A 1 208 ? -18.236 15.032 10.758 1.00 84.25 208 ARG A O 1
ATOM 1463 N N . PHE A 1 209 ? -18.963 14.040 8.898 1.00 81.75 209 PHE A N 1
ATOM 1464 C CA . PHE A 1 209 ? -18.986 12.694 9.482 1.00 81.75 209 PHE A CA 1
ATOM 1465 C C . PHE A 1 209 ? -17.575 12.104 9.682 1.00 81.75 209 PHE A C 1
ATOM 1467 O O . PHE A 1 209 ? -17.417 11.170 10.473 1.00 81.75 209 PHE A O 1
ATOM 1474 N N . ASP A 1 210 ? -16.587 12.646 8.960 1.00 85.06 210 ASP A N 1
ATOM 1475 C CA . ASP A 1 210 ? -15.174 12.265 8.963 1.00 85.06 210 ASP A CA 1
ATOM 1476 C C . ASP A 1 210 ? -14.319 13.167 9.865 1.00 85.06 210 ASP A C 1
ATOM 1478 O O . ASP A 1 210 ? -13.097 13.095 9.801 1.00 85.06 210 ASP A O 1
ATOM 1482 N N . THR A 1 211 ? -14.913 14.023 10.705 1.00 89.75 211 THR A N 1
ATOM 1483 C CA . THR A 1 211 ? -14.147 14.754 11.724 1.00 89.75 211 THR A CA 1
ATOM 1484 C C . THR A 1 211 ? -13.653 13.818 12.823 1.00 89.75 211 THR A C 1
ATOM 1486 O O . THR A 1 211 ? -14.256 12.760 13.032 1.00 89.75 211 THR A O 1
ATOM 1489 N N . PRO A 1 212 ? -12.585 14.189 13.554 1.00 93.50 212 PRO A N 1
ATOM 1490 C CA . PRO A 1 212 ? -12.112 13.393 14.675 1.00 93.50 212 PRO A CA 1
ATOM 1491 C C . PRO A 1 212 ? -13.237 13.172 15.684 1.00 93.50 212 PRO A C 1
ATOM 1493 O O . PRO A 1 212 ? -13.957 14.107 16.042 1.00 93.50 212 PRO A O 1
ATOM 1496 N N . LYS A 1 213 ? -13.395 11.928 16.127 1.00 95.25 213 LYS A N 1
ATOM 1497 C CA . LYS A 1 213 ? -14.347 11.530 17.162 1.00 95.25 213 LYS A CA 1
ATOM 1498 C C . LYS A 1 213 ? -13.831 10.326 17.938 1.00 95.25 213 LYS A C 1
ATOM 1500 O O . LYS A 1 213 ? -12.907 9.637 17.508 1.00 95.25 213 LYS A O 1
ATOM 1505 N N . LEU A 1 214 ? -14.451 10.102 19.088 1.00 97.50 214 LEU A N 1
ATOM 1506 C CA . LEU A 1 214 ? -14.187 8.969 19.958 1.00 97.50 214 LEU A CA 1
ATOM 1507 C C . LEU A 1 214 ? -15.376 8.004 19.919 1.00 97.50 214 LEU A C 1
ATOM 1509 O O . LEU A 1 214 ? -16.530 8.434 19.938 1.00 97.50 214 LEU A O 1
ATOM 1513 N N . LEU A 1 215 ? -15.085 6.707 19.874 1.00 97.50 215 LEU A N 1
ATOM 1514 C CA . LEU A 1 215 ? -16.061 5.622 19.914 1.00 97.50 215 LEU A CA 1
ATOM 1515 C C . LEU A 1 215 ? -15.702 4.672 21.057 1.00 97.50 215 LEU A C 1
ATOM 1517 O O . LEU A 1 215 ? -14.593 4.153 21.081 1.00 97.50 215 LEU A O 1
ATOM 1521 N N . ALA A 1 216 ? -16.630 4.429 21.981 1.00 97.38 216 ALA A N 1
ATOM 1522 C CA . ALA A 1 216 ? -16.474 3.396 23.005 1.00 97.38 216 ALA A CA 1
ATOM 1523 C C . ALA A 1 216 ? -17.146 2.098 22.555 1.00 97.38 216 ALA A C 1
ATOM 1525 O O . ALA A 1 216 ? -18.334 2.091 22.221 1.00 97.38 216 ALA A O 1
ATOM 1526 N N . LEU A 1 217 ? -16.392 1.004 22.580 1.00 97.31 217 LEU A N 1
ATOM 1527 C CA . LEU A 1 217 ? -16.875 -0.347 22.326 1.00 97.31 217 LEU A CA 1
ATOM 1528 C C . LEU A 1 217 ? -16.735 -1.161 23.612 1.00 97.31 217 LEU A C 1
ATOM 1530 O O . LEU A 1 217 ? -15.653 -1.206 24.189 1.00 97.31 217 LEU A O 1
ATOM 1534 N N . ARG A 1 218 ? -17.839 -1.754 24.073 1.00 96.56 218 ARG A N 1
ATOM 1535 C CA . ARG A 1 218 ? -17.871 -2.602 25.272 1.00 96.56 218 ARG A CA 1
ATOM 1536 C C . ARG A 1 218 ? -17.525 -4.028 24.896 1.00 96.56 218 ARG A C 1
ATOM 1538 O O . ARG A 1 218 ? -18.262 -4.647 24.122 1.00 96.56 218 ARG A O 1
ATOM 1545 N N . ASP A 1 219 ? -16.452 -4.552 25.452 1.00 95.38 219 ASP A N 1
ATOM 1546 C CA . ASP A 1 219 ? -15.929 -5.848 25.043 1.00 95.38 219 ASP A CA 1
ATOM 1547 C C . ASP A 1 219 ? -16.817 -6.998 25.540 1.00 95.38 219 ASP A C 1
ATOM 1549 O O . ASP A 1 219 ? -16.945 -8.004 24.851 1.00 95.38 219 ASP A O 1
ATOM 1553 N N . GLU A 1 220 ? -17.557 -6.809 26.634 1.00 93.31 220 GLU A N 1
ATOM 1554 C CA . GLU A 1 220 ? -18.534 -7.772 27.179 1.00 93.31 220 GLU A CA 1
ATOM 1555 C C . GLU A 1 220 ? -19.685 -8.036 26.212 1.00 93.31 220 GLU A C 1
ATOM 1557 O O . GLU A 1 220 ? -20.359 -9.064 26.279 1.00 93.31 220 GLU A O 1
ATOM 1562 N N . THR A 1 221 ? -19.946 -7.083 25.318 1.00 92.88 221 THR A N 1
ATOM 1563 C CA . THR A 1 221 ? -21.032 -7.195 24.346 1.00 92.88 221 THR A CA 1
ATOM 1564 C C . THR A 1 221 ? -20.638 -8.023 23.125 1.00 92.88 221 THR A C 1
ATOM 1566 O O . THR A 1 221 ? -21.516 -8.488 22.395 1.00 92.88 221 THR A O 1
ATOM 1569 N N . LEU A 1 222 ? -19.337 -8.268 22.932 1.00 90.00 222 LEU A N 1
ATOM 1570 C CA . LEU A 1 222 ? -18.836 -9.222 21.953 1.00 90.00 222 LEU A CA 1
ATOM 1571 C C . LEU A 1 222 ? -19.037 -10.641 22.496 1.00 90.00 222 LEU A C 1
ATOM 1573 O O . LEU A 1 222 ? -18.251 -11.154 23.287 1.00 90.00 222 LEU A O 1
ATOM 1577 N N . GLY A 1 223 ? -20.105 -11.302 22.063 1.00 83.44 223 GLY A N 1
ATOM 1578 C CA . GLY A 1 223 ? -20.390 -12.662 22.512 1.00 83.44 223 GLY A CA 1
ATOM 1579 C C . GLY A 1 223 ? -19.316 -13.655 22.068 1.00 83.44 223 GLY A C 1
ATOM 1580 O O . GLY A 1 223 ? -18.890 -13.650 20.909 1.00 83.44 223 GLY A O 1
ATOM 1581 N N . ALA A 1 224 ? -18.930 -14.562 22.966 1.00 85.19 224 ALA A N 1
ATOM 1582 C CA . ALA A 1 224 ? -17.995 -15.634 22.646 1.00 85.19 224 ALA A CA 1
ATOM 1583 C C . ALA A 1 224 ? -18.558 -16.530 21.516 1.00 85.19 224 ALA A C 1
ATOM 1585 O O . ALA A 1 224 ? -19.695 -17.002 21.617 1.00 85.19 224 ALA A O 1
ATOM 1586 N N . PRO A 1 225 ? -17.818 -16.741 20.411 1.00 93.56 225 PRO A N 1
ATOM 1587 C CA . PRO A 1 225 ? -18.218 -17.683 19.367 1.00 93.56 225 PRO A CA 1
ATOM 1588 C C . PRO A 1 225 ? -17.956 -19.137 19.788 1.00 93.56 225 PRO A C 1
ATOM 1590 O O . PRO A 1 225 ? -17.278 -19.398 20.785 1.00 93.56 225 PRO A O 1
ATOM 1593 N N . GLY A 1 226 ? -18.495 -20.092 19.025 1.00 95.25 226 GLY A N 1
ATOM 1594 C CA . GLY A 1 226 ? -18.279 -21.515 19.265 1.00 95.25 226 GLY A CA 1
ATOM 1595 C C . GLY A 1 226 ? -16.851 -21.982 18.955 1.00 95.25 226 GLY A C 1
ATOM 1596 O O . GLY A 1 226 ? -15.994 -21.240 18.468 1.00 95.25 226 GLY A O 1
ATOM 1597 N N . ALA A 1 227 ? -16.583 -23.260 19.222 1.00 96.12 227 ALA A N 1
ATOM 1598 C CA . ALA A 1 227 ? -15.339 -23.894 18.794 1.00 96.12 227 ALA A CA 1
ATOM 1599 C C . ALA A 1 227 ? -15.261 -23.958 17.255 1.00 96.12 227 ALA A C 1
ATOM 1601 O O . ALA A 1 227 ? -16.242 -24.283 16.592 1.00 96.12 227 ALA A O 1
ATOM 1602 N N . GLY A 1 228 ? -14.090 -23.664 16.687 1.00 95.88 228 GLY A N 1
ATOM 1603 C CA . GLY A 1 228 ? -13.865 -23.562 15.240 1.00 95.88 228 GLY A CA 1
ATOM 1604 C C . GLY A 1 228 ? -14.295 -22.227 14.620 1.00 95.88 228 GLY A C 1
ATOM 1605 O O . GLY A 1 228 ? -14.057 -21.998 13.432 1.00 95.88 228 GLY A O 1
ATOM 1606 N N . GLU A 1 229 ? -14.880 -21.333 15.414 1.00 97.06 229 GLU A N 1
ATOM 1607 C CA . GLU A 1 229 ? -15.443 -20.065 14.967 1.00 97.06 229 GLU A CA 1
ATOM 1608 C C . GLU A 1 229 ? -14.694 -18.873 15.569 1.00 97.06 229 GLU A C 1
ATOM 1610 O O . GLU A 1 229 ? -14.197 -18.926 16.694 1.00 97.06 229 GLU A O 1
ATOM 1615 N N . ALA A 1 230 ? -14.647 -17.778 14.819 1.00 96.94 230 ALA A N 1
ATOM 1616 C CA . ALA A 1 230 ? -14.301 -16.458 15.321 1.00 96.94 230 ALA A CA 1
ATOM 1617 C C . ALA A 1 230 ? -15.502 -15.536 15.124 1.00 96.94 230 ALA A C 1
ATOM 1619 O O . ALA A 1 230 ? -16.354 -15.779 14.268 1.00 96.94 230 ALA A O 1
ATOM 1620 N N . ARG A 1 231 ? -15.578 -14.467 15.911 1.00 97.19 231 ARG A N 1
ATOM 1621 C CA . ARG A 1 231 ? -16.612 -13.444 15.760 1.00 97.19 231 ARG A CA 1
ATOM 1622 C C . ARG A 1 231 ? -15.966 -12.128 15.381 1.00 97.19 231 ARG A C 1
ATOM 1624 O O . ARG A 1 231 ? -15.029 -11.711 16.047 1.00 97.19 231 ARG A O 1
ATOM 1631 N N . LEU A 1 232 ? -16.462 -11.473 14.340 1.00 97.38 232 LEU A N 1
ATOM 1632 C CA . LEU A 1 232 ? -15.972 -10.178 13.890 1.00 97.38 232 LEU A CA 1
ATOM 1633 C C . LEU A 1 232 ? -17.053 -9.116 14.040 1.00 97.38 232 LEU A C 1
ATOM 1635 O O . LEU A 1 232 ? -18.156 -9.266 13.518 1.00 97.38 232 LEU A O 1
ATOM 1639 N N . ARG A 1 233 ? -16.709 -8.006 14.685 1.00 97.88 233 ARG A N 1
ATOM 1640 C CA . ARG A 1 233 ? -17.478 -6.766 14.615 1.00 97.88 233 ARG A CA 1
ATOM 1641 C C . ARG A 1 233 ? -16.679 -5.743 13.821 1.00 97.88 233 ARG A C 1
ATOM 1643 O O . ARG A 1 233 ? -15.596 -5.336 14.241 1.00 97.88 233 ARG A O 1
ATOM 1650 N N . HIS A 1 234 ? -17.180 -5.362 12.649 1.00 97.69 234 HIS A N 1
ATOM 1651 C CA . HIS A 1 234 ? -16.465 -4.445 11.761 1.00 97.69 234 HIS A CA 1
ATOM 1652 C C . HIS A 1 234 ? -16.592 -3.004 12.267 1.00 97.69 234 HIS A C 1
ATOM 1654 O O . HIS A 1 234 ? -17.674 -2.539 12.616 1.00 97.69 234 HIS A O 1
ATOM 1660 N N . VAL A 1 235 ? -15.472 -2.291 12.314 1.00 97.38 235 VAL A N 1
ATOM 1661 C CA . VAL A 1 235 ? -15.406 -0.851 12.551 1.00 97.38 235 VAL A CA 1
ATOM 1662 C C . VAL A 1 235 ? -14.712 -0.210 11.365 1.00 97.38 235 VAL A C 1
ATOM 1664 O O . VAL A 1 235 ? -13.643 -0.654 10.951 1.00 97.38 235 VAL A O 1
ATOM 1667 N N . THR A 1 236 ? -15.302 0.848 10.823 1.00 94.44 236 THR A N 1
ATOM 1668 C CA . THR A 1 236 ? -14.676 1.616 9.750 1.00 94.44 236 THR A CA 1
ATOM 1669 C C . THR A 1 236 ? -14.025 2.860 10.326 1.00 94.44 236 THR A C 1
ATOM 1671 O O . THR A 1 236 ? -14.636 3.620 11.072 1.00 94.44 236 THR A O 1
ATOM 1674 N N . ALA A 1 237 ? -12.769 3.068 9.976 1.00 92.56 237 ALA A N 1
ATOM 1675 C CA . ALA A 1 237 ? -11.962 4.240 10.283 1.00 92.56 237 ALA A CA 1
ATOM 1676 C C . ALA A 1 237 ? -11.028 4.557 9.101 1.00 92.56 237 ALA A C 1
ATOM 1678 O O . ALA A 1 237 ? -10.002 5.199 9.276 1.00 92.56 237 ALA A O 1
ATOM 1679 N N . ASP A 1 238 ? -11.348 4.076 7.899 1.00 88.31 238 ASP A N 1
ATOM 1680 C CA . ASP A 1 238 ? -10.569 4.244 6.676 1.00 88.31 238 ASP A CA 1
ATOM 1681 C C . ASP A 1 238 ? -11.120 5.359 5.781 1.00 88.31 238 ASP A C 1
ATOM 1683 O O . ASP A 1 238 ? -12.305 5.706 5.801 1.00 88.31 238 ASP A O 1
ATOM 1687 N N . ARG A 1 239 ? -10.253 5.886 4.916 1.00 81.69 239 ARG A N 1
ATOM 1688 C CA . ARG A 1 239 ? -10.637 6.685 3.754 1.00 81.69 239 ARG A CA 1
ATOM 1689 C C . ARG A 1 239 ? -10.275 5.920 2.491 1.00 81.69 239 ARG A C 1
ATOM 1691 O O . ARG A 1 239 ? -9.123 5.900 2.080 1.00 81.69 239 ARG A O 1
ATOM 1698 N N . VAL A 1 240 ? -11.293 5.346 1.861 1.00 71.31 240 VAL A N 1
ATOM 1699 C CA . VAL A 1 240 ? -11.166 4.614 0.593 1.00 71.31 240 VAL A CA 1
ATOM 1700 C C . VAL A 1 240 ? -12.043 5.286 -0.457 1.00 71.31 240 VAL A C 1
ATOM 1702 O O . VAL A 1 240 ? -13.264 5.274 -0.297 1.00 71.31 240 VAL A O 1
ATOM 1705 N N . VAL A 1 241 ? -11.429 5.907 -1.475 1.00 64.56 241 VAL A N 1
ATOM 1706 C CA . VAL A 1 241 ? -12.002 6.702 -2.595 1.00 64.56 241 VAL A CA 1
ATOM 1707 C C . VAL A 1 241 ? -13.006 7.800 -2.198 1.00 64.56 241 VAL A C 1
ATOM 1709 O O . VAL A 1 241 ? -12.767 8.984 -2.439 1.00 64.56 241 VAL A O 1
ATOM 1712 N N . ALA A 1 242 ? -14.116 7.442 -1.555 1.00 67.44 242 ALA A N 1
ATOM 1713 C CA . ALA A 1 242 ? -15.099 8.339 -0.970 1.00 67.44 242 ALA A CA 1
ATOM 1714 C C . ALA A 1 242 ? -15.324 8.007 0.515 1.00 67.44 242 ALA A C 1
ATOM 1716 O O . ALA A 1 242 ? -15.820 6.937 0.881 1.00 67.44 242 ALA A O 1
ATOM 1717 N N . ALA A 1 243 ? -15.011 8.978 1.377 1.00 67.25 243 ALA A N 1
ATOM 1718 C CA . ALA A 1 243 ? -15.145 8.864 2.829 1.00 67.25 243 ALA A CA 1
ATOM 1719 C C . ALA A 1 243 ? -16.597 8.633 3.295 1.00 67.25 243 ALA A C 1
ATOM 1721 O O . ALA A 1 243 ? -16.807 8.171 4.402 1.00 67.25 243 ALA A O 1
ATOM 1722 N N . SER A 1 244 ? -17.608 8.943 2.477 1.00 77.12 244 SER A N 1
ATOM 1723 C CA . SER A 1 244 ? -19.032 8.871 2.847 1.00 77.12 244 SER A CA 1
ATOM 1724 C C . SER A 1 244 ? -19.697 7.516 2.592 1.00 77.12 244 SER A C 1
ATOM 1726 O O . SER A 1 244 ? -20.899 7.365 2.816 1.00 77.12 244 SER A O 1
ATOM 1728 N N . ARG A 1 245 ? -18.959 6.532 2.076 1.00 84.75 245 ARG A N 1
ATOM 1729 C CA . ARG A 1 245 ? -19.536 5.277 1.582 1.00 84.75 245 ARG A CA 1
ATOM 1730 C C . ARG A 1 245 ? -19.428 4.153 2.608 1.00 84.75 245 ARG A C 1
ATOM 1732 O O . ARG A 1 245 ? -18.339 3.980 3.146 1.00 84.75 245 ARG A O 1
ATOM 1739 N N . PRO A 1 246 ? -20.483 3.349 2.824 1.00 90.38 246 PRO A N 1
ATOM 1740 C CA . PRO A 1 246 ? -20.390 2.170 3.674 1.00 90.38 246 PRO A CA 1
ATOM 1741 C C . PRO A 1 246 ? -19.324 1.172 3.207 1.00 90.38 246 PRO A C 1
ATOM 1743 O O . PRO A 1 246 ? -18.950 1.136 2.025 1.00 90.38 246 PRO A O 1
ATOM 1746 N N . ARG A 1 247 ? -18.850 0.360 4.148 1.00 90.81 247 ARG A N 1
ATOM 1747 C CA . ARG A 1 247 ? -17.910 -0.739 3.915 1.00 90.81 247 ARG A CA 1
ATOM 1748 C C . ARG A 1 247 ? -18.495 -2.037 4.425 1.00 90.81 247 ARG A C 1
ATOM 1750 O O . ARG A 1 247 ? -19.279 -2.018 5.360 1.00 90.81 247 ARG A O 1
ATOM 1757 N N . PHE A 1 248 ? -18.039 -3.145 3.876 1.00 93.19 248 PHE A N 1
ATOM 1758 C CA . PHE A 1 248 ? -18.261 -4.453 4.468 1.00 93.19 248 PHE A CA 1
ATOM 1759 C C . PHE A 1 248 ? -16.998 -5.299 4.355 1.00 93.19 248 PHE A C 1
ATOM 1761 O O . PHE A 1 248 ? -16.098 -4.994 3.562 1.00 93.19 248 PHE A O 1
ATOM 1768 N N . ILE A 1 249 ? -16.945 -6.353 5.163 1.00 95.50 249 ILE A N 1
ATOM 1769 C CA . ILE A 1 249 ? -15.923 -7.392 5.083 1.00 95.50 249 ILE A CA 1
ATOM 1770 C C . ILE A 1 249 ? -16.520 -8.601 4.372 1.00 95.50 249 ILE A C 1
ATOM 1772 O O . ILE A 1 249 ? -17.613 -9.051 4.707 1.00 95.50 249 ILE A O 1
ATOM 1776 N N . ARG A 1 250 ? -15.770 -9.145 3.423 1.00 95.06 250 ARG A N 1
ATOM 1777 C CA . ARG A 1 250 ? -16.011 -10.426 2.769 1.00 95.06 250 ARG A CA 1
ATOM 1778 C C . ARG A 1 250 ? -14.911 -11.407 3.167 1.00 95.06 250 ARG A C 1
ATOM 1780 O O . ARG A 1 250 ? -13.742 -11.035 3.238 1.00 95.06 250 ARG A O 1
ATOM 1787 N N . THR A 1 251 ? -15.263 -12.662 3.411 1.00 94.69 251 THR A N 1
ATOM 1788 C CA . THR A 1 251 ? -14.271 -13.747 3.547 1.00 94.69 251 THR A CA 1
ATOM 1789 C C . THR A 1 251 ? -13.937 -14.344 2.178 1.00 94.69 251 THR A C 1
ATOM 1791 O O . THR A 1 251 ? -14.714 -14.233 1.232 1.00 94.69 251 THR A O 1
ATOM 1794 N N . ASP A 1 252 ? -12.806 -15.029 2.060 1.00 87.81 252 ASP A N 1
ATOM 1795 C CA . ASP A 1 252 ? -12.451 -15.827 0.874 1.00 87.81 252 ASP A CA 1
ATOM 1796 C C . ASP A 1 252 ? -13.493 -16.897 0.497 1.00 87.81 252 ASP A C 1
ATOM 1798 O O . ASP A 1 252 ? -13.633 -17.222 -0.681 1.00 87.81 252 ASP A O 1
ATOM 1802 N N . SER A 1 253 ? -14.281 -17.385 1.460 1.00 87.25 253 SER A N 1
ATOM 1803 C CA . SER A 1 253 ? -15.433 -18.265 1.204 1.00 87.25 253 SER A CA 1
ATOM 1804 C C . SER A 1 253 ? -16.624 -17.571 0.518 1.00 87.25 253 SER A C 1
ATOM 1806 O O . SER A 1 253 ? -17.573 -18.236 0.104 1.00 87.25 253 SER A O 1
ATOM 1808 N N . GLY A 1 254 ? -16.591 -16.241 0.390 1.00 89.00 254 GLY A N 1
ATOM 1809 C CA . GLY A 1 254 ? -17.655 -15.427 -0.200 1.00 89.00 254 GLY A CA 1
ATOM 1810 C C . GLY A 1 254 ? -18.734 -14.968 0.786 1.00 89.00 254 GLY A C 1
ATOM 1811 O O . GLY A 1 254 ? -19.706 -14.351 0.358 1.00 89.00 254 GLY A O 1
ATOM 1812 N N . LEU A 1 255 ? -18.586 -15.245 2.088 1.00 93.56 255 LEU A N 1
ATOM 1813 C CA . LEU A 1 255 ? -19.480 -14.705 3.116 1.00 93.56 255 LEU A CA 1
ATOM 1814 C C . LEU A 1 255 ? -19.277 -13.192 3.252 1.00 93.56 255 LEU A C 1
ATOM 1816 O O . LEU A 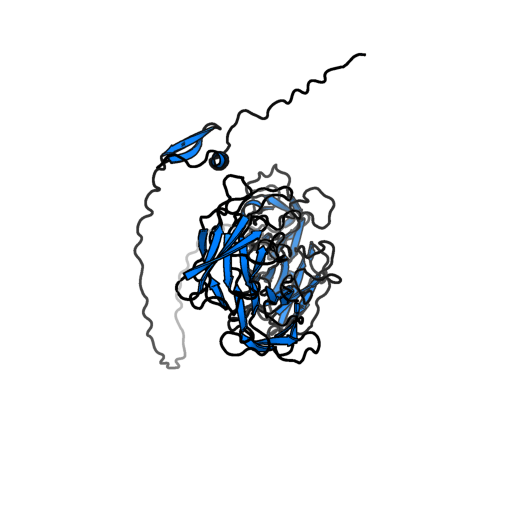1 255 ? -18.189 -12.762 3.643 1.00 93.56 255 LEU A O 1
ATOM 1820 N N . ASP A 1 256 ? -20.338 -12.432 2.985 1.00 94.75 256 ASP A N 1
ATOM 1821 C CA . ASP A 1 256 ? -20.407 -10.981 3.157 1.00 94.75 256 ASP A CA 1
ATOM 1822 C C . ASP A 1 256 ? -20.994 -10.633 4.530 1.00 94.75 256 ASP A C 1
ATOM 1824 O O . ASP A 1 256 ? -22.097 -11.061 4.877 1.00 94.75 256 ASP A O 1
ATOM 1828 N N . LEU A 1 257 ? -20.259 -9.836 5.306 1.00 95.44 257 LEU A N 1
ATOM 1829 C CA . LEU A 1 257 ? -20.764 -9.208 6.525 1.00 95.44 257 LEU A CA 1
ATOM 1830 C C . LEU A 1 257 ? -21.604 -7.962 6.180 1.00 95.44 257 LEU A C 1
ATOM 1832 O O . LEU A 1 257 ? -21.519 -7.453 5.058 1.00 95.44 257 LEU A O 1
ATOM 1836 N N . PRO A 1 258 ? -22.436 -7.448 7.104 1.00 94.88 258 PRO A N 1
ATOM 1837 C CA . PRO A 1 258 ? -23.245 -6.263 6.846 1.00 94.88 258 PRO A CA 1
ATOM 1838 C C . PRO A 1 258 ? -22.432 -5.010 6.509 1.00 94.88 258 PRO A C 1
ATOM 1840 O O . PRO A 1 258 ? -21.262 -4.862 6.857 1.00 94.88 258 PRO A O 1
ATOM 1843 N N . ASN A 1 259 ? -23.102 -4.068 5.844 1.00 94.44 259 ASN A N 1
ATOM 1844 C CA . ASN A 1 259 ? -22.532 -2.758 5.565 1.00 94.44 259 ASN A CA 1
ATOM 1845 C C . ASN A 1 259 ? -22.452 -1.913 6.841 1.00 94.44 259 ASN A C 1
ATOM 1847 O O . ASN A 1 259 ? -23.468 -1.621 7.468 1.00 94.44 259 ASN A O 1
ATOM 1851 N N . VAL A 1 260 ? -21.260 -1.415 7.136 1.00 95.00 260 VAL A N 1
ATOM 1852 C CA . VAL A 1 260 ? -20.965 -0.484 8.219 1.00 95.00 260 VAL A CA 1
ATOM 1853 C C . VAL A 1 260 ? -20.803 0.921 7.651 1.00 95.00 260 VAL A C 1
ATOM 1855 O O . VAL A 1 260 ? -20.075 1.143 6.678 1.00 95.00 260 VAL A O 1
ATOM 1858 N N . ALA A 1 261 ? -21.501 1.890 8.244 1.00 93.25 261 ALA A N 1
ATOM 1859 C CA . ALA A 1 261 ? -21.392 3.288 7.843 1.00 93.25 261 ALA A CA 1
ATOM 1860 C C . ALA A 1 261 ? -19.978 3.832 8.136 1.00 93.25 261 ALA A C 1
ATOM 1862 O O . ALA A 1 261 ? -19.342 3.379 9.090 1.00 93.25 261 ALA A O 1
ATOM 1863 N N . PRO A 1 262 ? -19.476 4.811 7.363 1.00 90.94 262 PRO A N 1
ATOM 1864 C CA . PRO A 1 262 ? -18.136 5.349 7.569 1.00 90.94 262 PRO A CA 1
ATOM 1865 C C . PRO A 1 262 ? -17.915 5.907 8.969 1.00 90.94 262 PRO A C 1
ATOM 1867 O O . PRO A 1 262 ? -18.762 6.641 9.487 1.00 90.94 262 PRO A O 1
ATOM 1870 N N . PHE A 1 263 ? -16.732 5.659 9.528 1.00 92.50 263 PHE A N 1
ATOM 1871 C CA . PHE A 1 263 ? -16.342 6.164 10.839 1.00 92.50 263 PHE A CA 1
ATOM 1872 C C . PHE A 1 263 ? -17.315 5.696 11.938 1.00 92.50 263 PHE A C 1
ATOM 1874 O O . PHE A 1 263 ? -17.655 6.462 12.838 1.00 92.50 263 PHE A O 1
ATOM 1881 N N . THR A 1 264 ? -17.837 4.471 11.833 1.00 95.06 264 THR A N 1
ATOM 1882 C CA . THR A 1 264 ? -18.739 3.852 12.822 1.00 95.06 264 THR A CA 1
ATOM 1883 C C . THR A 1 264 ? -18.416 2.370 13.001 1.00 95.06 264 THR A C 1
ATOM 1885 O O . THR A 1 264 ? -17.608 1.812 12.259 1.00 95.06 264 THR A O 1
ATOM 1888 N N . ALA A 1 265 ? -19.046 1.739 13.990 1.00 96.81 265 ALA A N 1
ATOM 1889 C CA . ALA A 1 265 ? -19.039 0.292 14.158 1.00 96.81 265 ALA A CA 1
ATOM 1890 C C . ALA A 1 265 ? -20.326 -0.328 13.616 1.00 96.81 265 ALA A C 1
ATOM 1892 O O . ALA A 1 265 ? -21.367 0.328 13.548 1.00 96.81 265 ALA A O 1
ATOM 1893 N N . ASP A 1 266 ? -20.241 -1.613 13.297 1.00 96.94 266 ASP A N 1
ATOM 1894 C CA . ASP A 1 266 ? -21.383 -2.462 13.008 1.00 96.94 266 ASP A CA 1
ATOM 1895 C C . ASP A 1 266 ? -22.467 -2.315 14.087 1.00 96.94 266 ASP A C 1
ATOM 1897 O O . ASP A 1 266 ? -22.187 -2.287 15.299 1.00 96.94 266 ASP A O 1
ATOM 1901 N N . THR A 1 267 ? -23.706 -2.188 13.614 1.00 95.56 267 THR A N 1
ATOM 1902 C CA . THR A 1 267 ? -24.904 -2.064 14.442 1.00 95.56 267 THR A CA 1
ATOM 1903 C C . THR A 1 267 ? -25.242 -3.366 15.152 1.00 95.56 267 THR A C 1
ATOM 1905 O O . THR A 1 267 ? -25.837 -3.314 16.227 1.00 95.56 267 THR A O 1
ATOM 1908 N N . GLU A 1 268 ? -24.849 -4.517 14.596 1.00 95.88 268 GLU A N 1
ATOM 1909 C CA . GLU A 1 268 ? -24.933 -5.793 15.302 1.00 95.88 268 GLU A CA 1
ATOM 1910 C C . GLU A 1 268 ? -23.834 -5.828 16.366 1.00 95.88 268 GLU A C 1
ATOM 1912 O O . GLU A 1 268 ? -22.678 -6.166 16.108 1.00 95.88 268 GLU A O 1
ATOM 1917 N N . VAL A 1 269 ? -24.194 -5.421 17.584 1.00 94.31 269 VAL A N 1
ATOM 1918 C CA . VAL A 1 269 ? -23.249 -5.256 18.696 1.00 94.31 269 VAL A CA 1
ATOM 1919 C C . VAL A 1 269 ? -22.516 -6.557 19.016 1.00 94.31 269 VAL A C 1
ATOM 1921 O O . VAL A 1 269 ? -21.327 -6.517 19.328 1.00 94.31 269 VAL A O 1
ATOM 1924 N N . LEU A 1 270 ? -23.208 -7.692 18.879 1.00 94.31 270 LEU A N 1
ATOM 1925 C CA . LEU A 1 270 ? -22.624 -9.009 19.077 1.00 94.31 270 LEU A CA 1
ATOM 1926 C C . LEU A 1 270 ? -21.472 -9.246 18.092 1.00 94.31 270 LEU A C 1
ATOM 1928 O O . LEU A 1 270 ? -20.444 -9.781 18.488 1.00 94.31 270 LEU A O 1
ATOM 1932 N N . GLY A 1 271 ? -21.624 -8.819 16.836 1.00 95.31 271 GLY A N 1
ATOM 1933 C CA . GLY A 1 271 ? -20.757 -9.149 15.707 1.00 95.31 271 GLY A CA 1
ATOM 1934 C C . GLY A 1 271 ? -21.147 -10.462 15.020 1.00 95.31 271 GLY A C 1
ATOM 1935 O O . GLY A 1 271 ? -22.018 -11.209 15.474 1.00 95.31 271 GLY A O 1
ATOM 1936 N N . HIS A 1 272 ? -20.457 -10.783 13.931 1.00 96.81 272 HIS A N 1
ATOM 1937 C CA . HIS A 1 272 ? -20.794 -11.875 13.021 1.00 96.81 272 HIS A CA 1
ATOM 1938 C C . HIS A 1 272 ? -19.814 -13.036 13.112 1.00 96.81 272 HIS A C 1
ATOM 1940 O O . HIS A 1 272 ? -18.603 -12.843 13.169 1.00 96.81 272 HIS A O 1
ATOM 1946 N N . VAL A 1 273 ? -20.347 -14.254 13.113 1.00 96.88 273 VAL A N 1
ATOM 1947 C CA . VAL A 1 273 ? -19.548 -15.478 13.174 1.00 96.88 273 VAL A CA 1
ATOM 1948 C C . VAL A 1 273 ? -18.938 -15.784 11.809 1.00 96.88 273 VAL A C 1
ATOM 1950 O O . VAL A 1 273 ? -19.627 -15.718 10.792 1.00 96.88 273 VAL A O 1
ATOM 1953 N N . ILE A 1 274 ? -17.661 -16.162 11.804 1.00 96.75 274 ILE A N 1
ATOM 1954 C CA . ILE A 1 274 ? -16.935 -16.655 10.635 1.00 96.75 274 ILE A CA 1
ATOM 1955 C C . ILE A 1 274 ? -16.163 -17.944 10.979 1.00 96.75 274 ILE A C 1
ATOM 1957 O O . ILE A 1 274 ? -15.688 -18.103 12.109 1.00 96.75 274 ILE A O 1
ATOM 1961 N N . PRO A 1 275 ? -16.009 -18.878 10.025 1.00 95.56 275 PRO A N 1
ATOM 1962 C CA . PRO A 1 275 ? -15.250 -20.108 10.241 1.00 95.56 275 PRO A CA 1
ATOM 1963 C C . PRO A 1 275 ? -13.740 -19.835 10.251 1.00 95.56 275 PRO A C 1
ATOM 1965 O O . PRO A 1 275 ? -13.197 -19.322 9.275 1.00 95.56 275 PRO A O 1
ATOM 1968 N N . VAL A 1 276 ? -13.027 -20.226 11.310 1.00 95.25 276 VAL A N 1
ATOM 1969 C CA . VAL A 1 276 ? -11.571 -19.987 11.409 1.00 95.25 276 VAL A CA 1
ATOM 1970 C C . VAL A 1 276 ? -10.798 -20.837 10.406 1.00 95.25 276 VAL A C 1
ATOM 1972 O O . VAL A 1 276 ? -9.921 -20.334 9.715 1.00 95.25 276 VAL A O 1
ATOM 1975 N N . ALA A 1 277 ? -11.140 -22.123 10.292 1.00 92.06 277 ALA A N 1
ATOM 1976 C CA . ALA A 1 277 ? -10.362 -23.084 9.507 1.00 92.06 277 ALA A CA 1
ATOM 1977 C C . ALA A 1 277 ? -10.353 -22.799 7.995 1.00 92.06 277 ALA A C 1
ATOM 1979 O O . ALA A 1 277 ? -9.410 -23.182 7.309 1.00 92.06 277 ALA A O 1
ATOM 1980 N N . SER A 1 278 ? -11.401 -22.156 7.476 1.00 91.88 278 SER A N 1
ATOM 1981 C CA . SER A 1 278 ? -11.532 -21.855 6.049 1.00 91.88 278 SER A CA 1
ATOM 1982 C C . SER A 1 278 ? -11.314 -20.387 5.706 1.00 91.88 278 SER A C 1
ATOM 1984 O O . SER A 1 278 ? -11.327 -20.074 4.524 1.00 91.88 278 SER A O 1
ATOM 1986 N N . THR A 1 279 ? -11.141 -19.502 6.695 1.00 95.81 279 THR A N 1
ATOM 1987 C CA . THR A 1 279 ? -10.905 -18.076 6.438 1.00 95.81 279 THR A CA 1
ATOM 1988 C C . THR A 1 279 ? -9.410 -17.805 6.421 1.00 95.81 279 THR A C 1
ATOM 1990 O O . THR A 1 279 ? -8.769 -17.739 7.467 1.00 95.81 279 THR A O 1
ATOM 1993 N N . THR A 1 280 ? -8.849 -17.617 5.230 1.00 95.12 280 THR A N 1
ATOM 1994 C CA . THR A 1 280 ? -7.430 -17.267 5.043 1.00 95.12 280 THR A CA 1
ATOM 1995 C C . THR A 1 280 ? -7.227 -15.797 4.694 1.00 95.12 280 THR A C 1
ATOM 1997 O O . THR A 1 280 ? -6.123 -15.269 4.834 1.00 95.12 280 THR A O 1
ATOM 2000 N N . ARG A 1 281 ? -8.289 -15.112 4.255 1.00 95.62 281 ARG A N 1
ATOM 2001 C CA . ARG A 1 281 ? -8.256 -13.699 3.863 1.00 95.62 281 ARG A CA 1
ATOM 2002 C C . ARG A 1 281 ? -9.521 -12.971 4.291 1.00 95.62 281 ARG A C 1
ATOM 2004 O O . ARG A 1 281 ? -10.617 -13.530 4.259 1.00 95.62 281 ARG A O 1
ATOM 2011 N N . LEU A 1 282 ? -9.353 -11.692 4.606 1.00 97.06 282 LEU A N 1
ATOM 2012 C CA . LEU A 1 282 ? -10.441 -10.735 4.781 1.00 97.06 282 LEU A CA 1
ATOM 2013 C C . LEU A 1 282 ? -10.361 -9.688 3.667 1.00 97.06 282 LEU A C 1
ATOM 2015 O O . LEU A 1 282 ? -9.291 -9.161 3.373 1.00 97.06 282 LEU A O 1
ATOM 2019 N N . LEU A 1 283 ? -11.488 -9.404 3.028 1.00 94.56 283 LEU A N 1
ATOM 2020 C CA . LEU A 1 283 ? -11.614 -8.505 1.885 1.00 94.56 283 LEU A CA 1
ATOM 2021 C C . LEU A 1 283 ? -12.493 -7.328 2.304 1.00 94.56 283 LEU A C 1
ATOM 2023 O O . LEU A 1 283 ? -13.674 -7.508 2.582 1.00 94.56 283 LEU A O 1
ATOM 2027 N N . VAL A 1 284 ? -11.940 -6.120 2.361 1.00 93.06 284 VAL A N 1
ATOM 2028 C CA . VAL A 1 284 ? -12.717 -4.903 2.629 1.00 93.06 284 VAL A CA 1
ATOM 2029 C C . VAL A 1 284 ? -13.165 -4.301 1.305 1.00 93.06 284 VAL A C 1
ATOM 2031 O O . VAL A 1 284 ? -12.345 -4.031 0.423 1.00 93.06 284 VAL A O 1
ATOM 2034 N N . ARG A 1 285 ? -14.469 -4.052 1.175 1.00 86.94 285 ARG A N 1
ATOM 2035 C CA . ARG A 1 285 ? -15.076 -3.531 -0.053 1.00 86.94 285 ARG A CA 1
ATOM 2036 C C . ARG A 1 285 ? -16.001 -2.349 0.224 1.00 86.94 285 ARG A C 1
ATOM 2038 O O . ARG A 1 285 ? -16.658 -2.278 1.262 1.00 86.94 285 ARG A O 1
ATOM 2045 N N . GLY A 1 286 ? -16.045 -1.405 -0.717 1.00 82.75 286 GLY A N 1
ATOM 2046 C CA . GLY A 1 286 ? -17.049 -0.343 -0.746 1.00 82.75 286 GLY A CA 1
ATOM 2047 C C . GLY A 1 286 ? -18.361 -0.853 -1.339 1.00 82.75 286 GLY A C 1
ATOM 2048 O O . GLY A 1 286 ? -18.355 -1.595 -2.317 1.00 82.75 286 GLY A O 1
ATOM 2049 N N . SER A 1 287 ? -19.501 -0.444 -0.781 1.00 74.00 287 SER A N 1
ATOM 2050 C CA . SER A 1 287 ? -20.807 -0.947 -1.235 1.00 74.00 287 SER A CA 1
ATOM 2051 C C . SER A 1 287 ? -21.122 -0.635 -2.704 1.00 74.00 287 SER A C 1
ATOM 2053 O O . SER A 1 287 ? -21.725 -1.465 -3.374 1.00 74.00 287 SER A O 1
ATOM 2055 N N . ASN A 1 288 ? -20.682 0.524 -3.212 1.00 71.56 288 ASN A N 1
ATOM 2056 C CA . ASN A 1 288 ? -20.934 0.990 -4.585 1.00 71.56 288 ASN A CA 1
ATOM 2057 C C . ASN A 1 288 ? -19.704 1.630 -5.259 1.00 71.56 288 ASN A C 1
ATOM 2059 O O . ASN A 1 288 ? -19.856 2.275 -6.290 1.00 71.56 288 ASN A O 1
ATOM 2063 N N . ASP A 1 289 ? -18.511 1.495 -4.674 1.00 69.12 289 ASP A N 1
ATOM 2064 C CA . ASP A 1 289 ? -17.272 2.097 -5.179 1.00 69.12 289 ASP A CA 1
ATOM 2065 C C . ASP A 1 289 ? -16.124 1.081 -5.088 1.00 69.12 289 ASP A C 1
ATOM 2067 O O . ASP A 1 289 ? -16.107 0.231 -4.194 1.00 69.12 289 ASP A O 1
ATOM 2071 N N . ASN A 1 290 ? -15.156 1.192 -6.001 1.00 72.19 290 ASN A N 1
ATOM 2072 C CA . ASN A 1 290 ? -13.970 0.340 -6.026 1.00 72.19 290 ASN A CA 1
ATOM 2073 C C . ASN A 1 290 ? -12.794 1.081 -5.368 1.00 72.19 290 ASN A C 1
ATOM 2075 O O . ASN A 1 290 ? -12.442 2.156 -5.856 1.00 72.19 290 ASN A O 1
ATOM 2079 N N . PRO A 1 291 ? -12.168 0.527 -4.311 1.00 71.25 291 PRO A N 1
ATOM 2080 C CA . PRO A 1 291 ? -10.886 0.990 -3.796 1.00 71.25 291 PRO A CA 1
ATOM 2081 C C . PRO A 1 291 ? -9.883 1.157 -4.936 1.00 71.25 291 PRO A C 1
ATOM 2083 O O . PRO A 1 291 ? -9.761 0.274 -5.787 1.00 71.25 291 PRO A O 1
ATOM 2086 N N . ALA A 1 292 ? -9.153 2.267 -4.953 1.00 71.25 292 ALA A N 1
ATOM 2087 C CA . ALA A 1 292 ? -8.135 2.511 -5.963 1.00 71.25 292 ALA A CA 1
ATOM 2088 C C . ALA A 1 292 ? -6.750 2.576 -5.306 1.00 71.25 292 ALA A C 1
ATOM 2090 O O . ALA A 1 292 ? -6.599 3.237 -4.284 1.00 71.25 292 ALA A O 1
ATOM 2091 N N . PRO A 1 293 ? -5.719 1.948 -5.893 1.00 75.88 293 PRO A N 1
ATOM 2092 C CA . PRO A 1 293 ? -5.757 1.039 -7.033 1.00 75.88 293 PRO A CA 1
ATOM 2093 C C . PRO A 1 293 ? -6.115 -0.374 -6.562 1.00 75.88 293 PRO A C 1
ATOM 2095 O O . PRO A 1 293 ? -5.482 -0.919 -5.662 1.00 75.88 293 PRO A O 1
ATOM 2098 N N . SER A 1 294 ? -7.126 -0.974 -7.169 1.00 77.75 294 SER A N 1
ATOM 2099 C CA . SER A 1 294 ? -7.443 -2.400 -7.086 1.00 77.75 294 SER A CA 1
ATOM 2100 C C . SER A 1 294 ? -8.166 -2.755 -8.373 1.00 77.75 294 SER A C 1
ATOM 2102 O O . SER A 1 294 ? -9.013 -1.987 -8.837 1.00 77.75 294 SER A O 1
ATOM 2104 N N . GLN A 1 295 ? -7.827 -3.895 -8.966 1.00 78.88 295 GLN A N 1
ATOM 2105 C CA . GLN A 1 295 ? -8.594 -4.395 -10.099 1.00 78.88 295 GLN A CA 1
ATOM 2106 C C . GLN A 1 295 ? -9.850 -5.123 -9.619 1.00 78.88 295 GLN A C 1
ATOM 2108 O O . GLN A 1 295 ? -10.898 -5.003 -10.253 1.00 78.88 295 GLN A O 1
ATOM 2113 N N . SER A 1 296 ? -9.761 -5.856 -8.505 1.00 79.94 296 SER A N 1
ATOM 2114 C CA . SER A 1 296 ? -10.911 -6.561 -7.929 1.00 79.94 296 SER A CA 1
ATOM 2115 C C . SER A 1 296 ? -11.957 -5.611 -7.340 1.00 79.94 296 SER A C 1
ATOM 2117 O O . SER A 1 296 ? -13.111 -6.000 -7.169 1.00 79.94 296 SER A O 1
ATOM 2119 N N . GLY A 1 297 ? -11.573 -4.367 -7.043 1.00 85.44 297 GLY A N 1
ATOM 2120 C CA . GLY A 1 297 ? -12.402 -3.457 -6.264 1.00 85.44 297 GLY A CA 1
ATOM 2121 C C . GLY A 1 297 ? -12.450 -3.856 -4.787 1.00 85.44 297 GLY A C 1
ATOM 2122 O O . GLY A 1 297 ? -13.428 -3.553 -4.101 1.00 85.44 297 GLY A O 1
ATOM 2123 N N . GLU A 1 298 ? -11.406 -4.518 -4.286 1.00 88.69 298 GLU A N 1
ATOM 2124 C CA . GLU A 1 298 ? -11.323 -5.022 -2.916 1.00 88.69 298 GLU A CA 1
ATOM 2125 C C . GLU A 1 298 ? -9.938 -4.752 -2.316 1.00 88.69 298 GLU A C 1
ATOM 2127 O O . GLU A 1 298 ? -8.905 -4.906 -2.968 1.00 88.69 298 GLU A O 1
ATOM 2132 N N . LEU A 1 299 ? -9.908 -4.374 -1.038 1.00 91.69 299 LEU A N 1
ATOM 2133 C CA . LEU A 1 299 ? -8.685 -4.345 -0.243 1.00 91.69 299 LEU A CA 1
ATOM 2134 C C . LEU A 1 299 ? -8.568 -5.681 0.481 1.00 91.69 299 LEU A C 1
ATOM 2136 O O . LEU A 1 299 ? -9.292 -5.936 1.441 1.00 91.69 299 LEU A O 1
ATOM 2140 N N . ALA A 1 300 ? -7.684 -6.542 -0.003 1.00 94.19 300 ALA A N 1
ATOM 2141 C CA . ALA A 1 300 ? -7.485 -7.857 0.579 1.00 94.19 300 ALA A CA 1
ATOM 2142 C C . ALA A 1 300 ? -6.414 -7.852 1.671 1.00 94.19 300 ALA A C 1
ATOM 2144 O O . ALA A 1 300 ? -5.421 -7.135 1.561 1.00 94.19 300 ALA A O 1
ATOM 2145 N N . TYR A 1 301 ? -6.608 -8.680 2.692 1.00 96.38 301 TYR A N 1
ATOM 2146 C CA . TYR A 1 301 ? -5.704 -8.856 3.822 1.00 96.38 301 TYR A CA 1
ATOM 2147 C C . TYR A 1 301 ? -5.525 -10.353 4.082 1.00 96.38 301 TYR A C 1
ATOM 2149 O O . TYR A 1 301 ? -6.434 -11.008 4.599 1.00 96.38 301 TYR A O 1
ATOM 2157 N N . THR A 1 302 ? -4.370 -10.903 3.707 1.00 96.69 302 THR A N 1
ATOM 2158 C CA . THR A 1 302 ? -4.009 -12.288 4.036 1.00 96.69 302 THR A CA 1
ATOM 2159 C C . THR A 1 302 ? -3.729 -12.421 5.527 1.00 96.69 302 THR A C 1
ATOM 2161 O O . THR A 1 302 ? -2.951 -11.657 6.100 1.00 96.69 302 THR A O 1
ATOM 2164 N N . LEU A 1 303 ? -4.376 -13.398 6.161 1.00 95.62 303 LEU A N 1
ATOM 2165 C CA . LEU A 1 303 ? -4.198 -13.684 7.575 1.00 95.62 303 LEU A CA 1
ATOM 2166 C C . LEU A 1 303 ? -2.889 -14.455 7.786 1.00 95.62 303 LEU A C 1
ATOM 2168 O O . LEU A 1 303 ? -2.643 -15.442 7.087 1.00 95.62 303 LEU A O 1
ATOM 2172 N N . PRO A 1 304 ? -2.049 -14.058 8.759 1.00 92.19 304 PRO A N 1
ATOM 2173 C CA . PRO A 1 304 ? -0.958 -14.913 9.194 1.00 92.19 304 PRO A CA 1
ATOM 2174 C C . PRO A 1 304 ? -1.524 -16.196 9.815 1.00 92.19 304 PRO A C 1
ATOM 2176 O O . PRO A 1 304 ? -2.681 -16.245 10.244 1.00 92.19 304 PRO A O 1
ATOM 2179 N N . LEU A 1 305 ? -0.698 -17.240 9.903 1.00 86.81 305 LEU A N 1
ATOM 2180 C CA . LEU A 1 305 ? -1.077 -18.463 10.606 1.00 86.81 305 LEU A CA 1
ATOM 2181 C C . LEU A 1 305 ? -1.470 -18.123 12.054 1.00 86.81 305 LEU A C 1
ATOM 2183 O O . LEU A 1 305 ? -0.694 -17.504 12.776 1.00 86.81 305 LEU A O 1
ATOM 2187 N N . GLY A 1 306 ? -2.681 -18.506 12.462 1.00 85.38 306 GLY A N 1
ATOM 2188 C CA . GLY A 1 306 ? -3.220 -18.165 13.783 1.00 85.38 306 GLY A CA 1
ATOM 2189 C C . GLY A 1 306 ? -3.706 -16.718 13.932 1.00 85.38 306 GLY A C 1
ATOM 2190 O O . GLY A 1 306 ? -4.042 -16.315 15.040 1.00 85.38 306 GLY A O 1
ATOM 2191 N N . GLY A 1 307 ? -3.788 -15.939 12.845 1.00 88.06 307 GLY A N 1
ATOM 2192 C CA . GLY A 1 307 ? -4.304 -14.563 12.867 1.00 88.06 307 GLY A CA 1
ATOM 2193 C C . GLY A 1 307 ? -5.763 -14.454 13.327 1.00 88.06 307 GLY A C 1
ATOM 2194 O O . GLY A 1 307 ? -6.164 -13.418 13.849 1.00 88.06 307 GLY A O 1
ATOM 2195 N N . LEU A 1 308 ? -6.535 -15.536 13.182 1.00 94.19 308 LEU A N 1
ATOM 2196 C CA . LEU A 1 308 ? -7.819 -15.738 13.848 1.00 94.19 308 LEU A CA 1
ATOM 2197 C C . LEU A 1 308 ? -7.723 -16.967 14.748 1.00 94.19 308 LEU A C 1
ATOM 2199 O O . LEU A 1 308 ? -7.347 -18.049 14.294 1.00 94.19 308 LEU A O 1
ATOM 2203 N N . THR A 1 309 ? -8.098 -16.812 16.014 1.00 94.50 309 THR A N 1
ATOM 2204 C CA . THR A 1 309 ? -8.158 -17.909 16.977 1.00 94.50 309 THR A CA 1
ATOM 2205 C C . THR A 1 309 ? -9.598 -18.346 17.203 1.00 94.50 309 THR A C 1
ATOM 2207 O O . THR A 1 309 ? -10.521 -17.534 17.275 1.00 94.50 309 THR A O 1
ATOM 2210 N N . SER A 1 310 ? -9.790 -19.659 17.322 1.00 95.38 310 SER A N 1
ATOM 2211 C CA . SER A 1 310 ? -11.082 -20.259 17.668 1.00 95.38 310 SER A CA 1
ATOM 2212 C C . SER A 1 310 ? -11.634 -19.681 18.975 1.00 95.38 310 SER A C 1
ATOM 2214 O O . SER A 1 310 ? -10.870 -19.351 19.883 1.00 95.38 310 SER A O 1
ATOM 2216 N N . ALA A 1 311 ? -12.962 -19.614 19.090 1.00 95.94 311 ALA A N 1
ATOM 2217 C CA . ALA A 1 311 ? -13.682 -19.126 20.266 1.00 95.94 311 ALA A CA 1
ATOM 2218 C C . ALA A 1 311 ? -13.277 -17.697 20.691 1.00 95.94 311 ALA A C 1
ATOM 2220 O O . ALA A 1 311 ? -13.345 -17.345 21.866 1.00 95.94 311 ALA A O 1
ATOM 2221 N N . THR A 1 312 ? -12.822 -16.867 19.744 1.00 96.06 312 THR A N 1
ATOM 2222 C CA . THR A 1 312 ? -12.376 -15.492 20.012 1.00 96.06 312 THR A CA 1
ATOM 2223 C C . THR A 1 312 ? -13.195 -14.487 19.211 1.00 96.06 312 THR A C 1
ATOM 2225 O O . THR A 1 312 ? -13.448 -14.676 18.018 1.00 96.06 312 THR A O 1
ATOM 2228 N N . ALA A 1 313 ? -13.624 -13.417 19.877 1.00 97.25 313 ALA A N 1
ATOM 2229 C CA . ALA A 1 313 ? -14.280 -12.284 19.244 1.00 97.25 313 ALA A CA 1
ATOM 2230 C C . ALA A 1 313 ? -13.280 -11.145 19.016 1.00 97.25 313 ALA A C 1
ATOM 2232 O O . ALA A 1 313 ? -12.415 -10.898 19.856 1.00 97.25 313 ALA A O 1
ATOM 2233 N N . TYR A 1 314 ? -13.417 -10.451 17.891 1.00 97.75 314 TYR A N 1
ATOM 2234 C CA . TYR A 1 314 ? -12.534 -9.377 17.465 1.00 97.75 314 TYR A CA 1
ATOM 2235 C C . TYR A 1 314 ? -13.328 -8.163 16.999 1.00 97.75 314 TYR A C 1
ATOM 2237 O O . TYR A 1 314 ? -14.323 -8.290 16.279 1.00 97.75 314 TYR A O 1
ATOM 2245 N N . TYR A 1 315 ? -12.806 -6.978 17.293 1.00 98.12 315 TYR A N 1
ATOM 2246 C CA . TYR A 1 315 ? -13.064 -5.814 16.458 1.00 98.12 315 TYR A CA 1
ATOM 2247 C C . TYR A 1 315 ? -12.143 -5.877 15.243 1.00 98.12 315 TYR A C 1
ATOM 2249 O O . TYR A 1 315 ? -10.921 -5.925 15.384 1.00 98.12 315 TYR A O 1
ATOM 2257 N N . ALA A 1 316 ? -12.731 -5.877 14.051 1.00 97.81 316 ALA A N 1
ATOM 2258 C CA . ALA A 1 316 ? -12.002 -5.737 12.800 1.00 97.81 316 ALA A CA 1
ATOM 2259 C C . ALA A 1 316 ? -12.059 -4.262 12.391 1.00 97.81 316 ALA A C 1
ATOM 2261 O O . ALA A 1 316 ? -13.098 -3.805 11.925 1.00 97.81 316 ALA A O 1
ATOM 2262 N N . VAL A 1 317 ? -10.991 -3.497 12.612 1.00 97.50 317 VAL A N 1
ATOM 2263 C CA . VAL A 1 317 ? -10.966 -2.041 12.387 1.00 97.50 317 VAL A CA 1
ATOM 2264 C C . VAL A 1 317 ? -10.245 -1.732 11.078 1.00 97.50 317 VAL A C 1
ATOM 2266 O O . VAL A 1 317 ? -9.022 -1.864 11.006 1.00 97.50 317 VAL A O 1
ATOM 2269 N N . SER A 1 318 ? -10.976 -1.337 10.032 1.00 95.00 318 SER A N 1
ATOM 2270 C CA . SER A 1 318 ? -10.364 -0.863 8.784 1.00 95.00 318 SER A CA 1
ATOM 2271 C C . SER A 1 318 ? -9.889 0.574 8.961 1.00 95.00 318 SER A C 1
ATOM 2273 O O . SER A 1 318 ? -10.661 1.418 9.401 1.00 95.00 318 SER A O 1
ATOM 2275 N N . PHE A 1 319 ? -8.632 0.873 8.634 1.00 92.00 319 PHE A N 1
ATOM 2276 C CA . PHE A 1 319 ? -8.065 2.217 8.784 1.00 92.00 319 PHE A CA 1
ATOM 2277 C C . PHE A 1 319 ? -7.034 2.541 7.693 1.00 92.00 319 PHE A C 1
ATOM 2279 O O . PHE A 1 319 ? -6.614 1.661 6.939 1.00 92.00 319 PHE A O 1
ATOM 2286 N N . GLY A 1 320 ? -6.628 3.812 7.611 1.00 88.75 320 GLY A N 1
ATOM 2287 C CA . GLY A 1 320 ? -5.662 4.317 6.627 1.00 88.75 320 GLY A CA 1
ATOM 2288 C C . GLY A 1 320 ? -6.305 4.964 5.393 1.00 88.75 320 GLY A C 1
ATOM 2289 O O . GLY A 1 320 ? -7.527 5.106 5.310 1.00 88.75 320 GLY A O 1
ATOM 2290 N N . ASP A 1 321 ? -5.472 5.384 4.437 1.00 84.56 321 ASP A N 1
ATOM 2291 C CA . ASP A 1 321 ? -5.873 6.091 3.208 1.00 84.56 321 ASP A CA 1
ATOM 2292 C C . ASP A 1 321 ? -5.388 5.340 1.959 1.00 84.56 321 ASP A C 1
ATOM 2294 O O . ASP A 1 321 ? -4.187 5.133 1.780 1.00 84.56 321 ASP A O 1
ATOM 2298 N N . ASP A 1 322 ? -6.303 4.952 1.067 1.00 81.81 322 ASP A N 1
ATOM 2299 C CA . ASP A 1 322 ? -5.995 4.153 -0.133 1.00 81.81 322 ASP A CA 1
ATOM 2300 C C . ASP A 1 322 ? -5.139 4.859 -1.182 1.00 81.81 322 ASP A C 1
ATOM 2302 O O . ASP A 1 322 ? -4.567 4.219 -2.067 1.00 81.81 322 ASP A O 1
ATOM 2306 N N . ARG A 1 323 ? -4.962 6.169 -1.044 1.00 79.88 323 ARG A N 1
ATOM 2307 C CA . ARG A 1 323 ? -4.126 6.969 -1.941 1.00 79.88 323 ARG A CA 1
ATOM 2308 C C . ARG A 1 323 ? -2.659 6.971 -1.517 1.00 79.88 323 ARG A C 1
ATOM 2310 O O . ARG A 1 323 ? -1.807 7.306 -2.339 1.00 79.88 323 ARG A O 1
ATOM 2317 N N . ARG A 1 324 ? -2.360 6.604 -0.264 1.00 82.06 324 ARG A N 1
ATOM 2318 C CA . ARG A 1 324 ? -0.996 6.571 0.282 1.00 82.06 324 ARG A CA 1
ATOM 2319 C C . ARG A 1 324 ? -0.241 5.336 -0.179 1.00 82.06 324 ARG A C 1
ATOM 2321 O O . ARG A 1 324 ? -0.790 4.238 -0.178 1.00 82.06 324 ARG A O 1
ATOM 2328 N N . ALA A 1 325 ? 1.031 5.523 -0.528 1.00 83.56 325 ALA A N 1
ATOM 2329 C CA . ALA A 1 325 ? 1.941 4.443 -0.897 1.00 83.56 325 ALA A CA 1
ATOM 2330 C C . ALA A 1 325 ? 1.868 3.269 0.098 1.00 83.56 325 ALA A C 1
ATOM 2332 O O . ALA A 1 325 ? 1.855 3.483 1.299 1.00 83.56 325 ALA A O 1
ATOM 2333 N N . MET A 1 326 ? 1.843 2.024 -0.379 1.00 86.75 326 MET A N 1
ATOM 2334 C CA . MET A 1 326 ? 1.648 0.838 0.482 1.00 86.75 326 MET A CA 1
ATOM 2335 C C . MET A 1 326 ? 2.682 0.655 1.605 1.00 86.75 326 MET A C 1
ATOM 2337 O O . MET A 1 326 ? 2.379 0.034 2.620 1.00 86.75 326 MET A O 1
ATOM 2341 N N . ASN A 1 327 ? 3.897 1.176 1.417 1.00 82.12 327 ASN A N 1
ATOM 2342 C CA . ASN A 1 327 ? 4.965 1.151 2.419 1.00 82.12 327 ASN A CA 1
ATOM 2343 C C . ASN A 1 327 ? 4.841 2.275 3.465 1.00 82.12 327 ASN A C 1
ATOM 2345 O O . ASN A 1 327 ? 5.675 2.377 4.363 1.00 82.12 327 ASN A O 1
ATOM 2349 N N . ASP A 1 328 ? 3.828 3.130 3.344 1.00 82.88 328 ASP A N 1
ATOM 2350 C CA . ASP A 1 328 ? 3.530 4.199 4.280 1.00 82.88 328 ASP A CA 1
ATOM 2351 C C . ASP A 1 328 ? 2.772 3.659 5.513 1.00 82.88 328 ASP A C 1
ATOM 2353 O O . ASP A 1 328 ? 1.842 2.861 5.363 1.00 82.88 328 ASP A O 1
ATOM 2357 N N . PRO A 1 329 ? 3.106 4.086 6.745 1.00 81.44 329 PRO A N 1
ATOM 2358 C CA . PRO A 1 329 ? 2.409 3.627 7.947 1.00 81.44 329 PRO A CA 1
ATOM 2359 C C . PRO A 1 329 ? 0.907 3.936 7.983 1.00 81.44 329 PRO A C 1
ATOM 2361 O O . PRO A 1 329 ? 0.187 3.244 8.699 1.00 81.44 329 PRO A O 1
ATOM 2364 N N . ALA A 1 330 ? 0.423 4.921 7.222 1.00 83.25 330 ALA A N 1
ATOM 2365 C CA . ALA A 1 330 ? -0.997 5.247 7.085 1.00 83.25 330 ALA A CA 1
ATOM 2366 C C . ALA A 1 330 ? -1.644 4.663 5.815 1.00 83.25 330 ALA A C 1
ATOM 2368 O O . ALA A 1 330 ? -2.768 5.037 5.466 1.00 83.25 330 ALA A O 1
ATOM 2369 N N . ALA A 1 331 ? -0.963 3.747 5.120 1.00 87.12 331 ALA A N 1
ATOM 2370 C CA . ALA A 1 331 ? -1.567 2.948 4.060 1.00 87.12 331 ALA A CA 1
ATOM 2371 C C . ALA A 1 331 ? -2.720 2.077 4.601 1.00 87.12 331 ALA A C 1
ATOM 2373 O O . ALA A 1 331 ? -2.744 1.755 5.798 1.00 87.12 331 ALA A O 1
ATOM 2374 N N . PRO A 1 332 ? -3.658 1.639 3.739 1.00 90.19 332 PRO A N 1
ATOM 2375 C CA . PRO A 1 332 ? -4.799 0.843 4.167 1.00 90.19 332 PRO A CA 1
ATOM 2376 C C . PRO A 1 332 ? -4.372 -0.411 4.918 1.00 90.19 332 PRO A C 1
ATOM 2378 O O . PRO A 1 332 ? -3.499 -1.167 4.480 1.00 90.19 332 PRO A O 1
ATOM 2381 N N . SER A 1 333 ? -4.979 -0.609 6.077 1.00 93.50 333 SER A N 1
ATOM 2382 C CA . SER A 1 333 ? -4.661 -1.679 7.010 1.00 93.50 333 SER A CA 1
ATOM 2383 C C . SER A 1 333 ? -5.934 -2.134 7.727 1.00 93.50 333 SER A C 1
ATOM 2385 O O . SER A 1 333 ? -6.919 -1.397 7.814 1.00 93.50 333 SER A O 1
ATOM 2387 N N . LEU A 1 334 ? -5.904 -3.352 8.260 1.00 96.31 334 LEU A N 1
ATOM 2388 C CA . LEU A 1 334 ? -6.971 -3.908 9.089 1.00 96.31 334 LEU A CA 1
ATOM 2389 C C . LEU A 1 334 ? -6.380 -4.306 10.445 1.00 96.31 334 LEU A C 1
ATOM 2391 O O . LEU A 1 334 ? -5.436 -5.090 10.488 1.00 96.31 334 LEU A O 1
ATOM 2395 N N . LEU A 1 335 ? -6.904 -3.769 11.548 1.00 97.06 335 LEU A N 1
ATOM 2396 C CA . LEU A 1 335 ? -6.566 -4.247 12.893 1.00 97.06 335 LEU A CA 1
ATOM 2397 C C . LEU A 1 335 ? -7.555 -5.332 13.299 1.00 97.06 335 LEU A C 1
ATOM 2399 O O . LEU A 1 335 ? -8.762 -5.115 13.225 1.00 97.06 335 LEU A O 1
ATOM 2403 N N . LEU A 1 336 ? -7.048 -6.465 13.769 1.00 97.56 336 LEU A N 1
ATOM 2404 C CA . LEU A 1 336 ? -7.824 -7.459 14.497 1.00 97.56 336 LEU A CA 1
ATOM 2405 C C . LEU A 1 336 ? -7.511 -7.310 15.979 1.00 97.56 336 LEU A C 1
ATOM 2407 O O . LEU A 1 336 ? -6.412 -7.636 16.426 1.00 97.56 336 LEU A O 1
ATOM 2411 N N . ILE A 1 337 ? -8.478 -6.790 16.726 1.00 97.44 337 ILE A N 1
ATOM 2412 C CA . ILE A 1 337 ? -8.330 -6.474 18.143 1.00 97.44 337 ILE A CA 1
ATOM 2413 C C . ILE A 1 337 ? -9.208 -7.446 18.940 1.00 97.44 337 ILE A C 1
ATOM 2415 O O . ILE A 1 337 ? -10.432 -7.346 18.833 1.00 97.44 337 ILE A O 1
ATOM 2419 N N . PRO A 1 338 ? -8.640 -8.398 19.701 1.00 96.44 338 PRO A N 1
ATOM 2420 C CA . PRO A 1 338 ? -9.428 -9.333 20.492 1.00 96.44 338 PRO A CA 1
ATOM 2421 C C . PRO A 1 338 ? -10.201 -8.598 21.596 1.00 96.44 338 PRO A C 1
ATOM 2423 O O . PRO A 1 338 ? -9.672 -7.699 22.255 1.00 96.44 338 PRO A O 1
ATOM 2426 N N . GLY A 1 339 ? -11.463 -8.972 21.794 1.00 95.62 339 GLY A N 1
ATOM 2427 C CA . GLY A 1 339 ? -12.285 -8.460 22.892 1.00 95.62 339 GLY A CA 1
ATOM 2428 C C . GLY A 1 339 ? -11.804 -8.990 24.245 1.00 95.62 339 GLY A C 1
ATOM 2429 O O . GLY A 1 339 ? -11.525 -10.184 24.371 1.00 95.62 339 GLY A O 1
ATOM 2430 N N . GLY A 1 340 ? -11.692 -8.108 25.240 1.00 93.50 340 GLY A N 1
ATOM 2431 C CA . GLY A 1 340 ? -11.350 -8.450 26.627 1.00 93.50 340 GLY A CA 1
ATOM 2432 C C . GLY A 1 340 ? -9.937 -9.012 26.815 1.00 93.50 340 GLY A C 1
ATOM 2433 O O . GLY A 1 340 ? -9.662 -9.659 27.821 1.00 93.50 340 GLY A O 1
ATOM 2434 N N . LYS A 1 341 ? -9.054 -8.836 25.826 1.00 94.06 341 LYS A N 1
ATOM 2435 C CA . LYS A 1 341 ? -7.653 -9.273 25.864 1.00 94.06 341 LYS A CA 1
ATOM 2436 C C . LYS A 1 341 ? -6.750 -8.202 25.272 1.00 94.06 341 LYS A C 1
ATOM 2438 O O . LYS A 1 341 ? -7.158 -7.492 24.351 1.00 94.06 341 LYS A O 1
ATOM 2443 N N . ASP A 1 342 ? -5.524 -8.152 25.770 1.00 95.50 342 ASP A N 1
ATOM 2444 C CA . ASP A 1 342 ? -4.471 -7.277 25.264 1.00 95.50 342 ASP A CA 1
ATOM 2445 C C . ASP A 1 342 ? -3.955 -7.694 23.884 1.00 95.50 342 ASP A C 1
ATOM 2447 O O . ASP A 1 342 ? -4.169 -8.817 23.408 1.00 95.50 342 ASP A O 1
ATOM 2451 N N . GLY A 1 343 ? -3.249 -6.759 23.251 1.00 93.50 343 GLY A N 1
ATOM 2452 C CA . GLY A 1 343 ? -2.657 -6.923 21.932 1.00 93.50 343 GLY A CA 1
ATOM 2453 C C . GLY A 1 343 ? -3.629 -6.729 20.767 1.00 93.50 343 GLY A C 1
ATOM 2454 O O . GLY A 1 343 ? -4.836 -6.543 20.917 1.00 93.50 343 GLY A O 1
ATOM 2455 N N . ALA A 1 344 ? -3.067 -6.753 19.563 1.00 95.38 344 ALA A N 1
ATOM 2456 C CA . ALA A 1 344 ? -3.790 -6.719 18.301 1.00 95.38 344 ALA A CA 1
ATOM 2457 C C . ALA A 1 344 ? -2.906 -7.276 17.183 1.00 95.38 344 ALA A C 1
ATOM 2459 O O . ALA A 1 344 ? -1.678 -7.261 17.272 1.00 95.38 344 ALA A O 1
ATOM 2460 N N . VAL A 1 345 ? -3.530 -7.723 16.096 1.00 95.00 345 VAL A N 1
ATOM 2461 C CA . VAL A 1 345 ? -2.825 -8.077 14.863 1.00 95.00 345 VAL A CA 1
ATOM 2462 C C . VAL A 1 345 ? -3.117 -7.014 13.819 1.00 95.00 345 VAL A C 1
ATOM 2464 O O . VAL A 1 345 ? -4.261 -6.853 13.392 1.00 95.00 345 VAL A O 1
ATOM 2467 N N . ARG A 1 346 ? -2.082 -6.302 13.368 1.00 95.06 346 ARG A N 1
ATOM 2468 C CA . ARG A 1 346 ? -2.192 -5.431 12.199 1.00 95.06 346 ARG A CA 1
ATOM 2469 C C . ARG A 1 346 ? -1.944 -6.231 10.930 1.00 95.06 346 ARG A C 1
ATOM 2471 O O . ARG A 1 346 ? -0.848 -6.732 10.690 1.00 95.06 346 ARG A O 1
ATOM 2478 N N . LEU A 1 347 ? -2.949 -6.270 10.073 1.00 96.12 347 LEU A N 1
ATOM 2479 C CA . LEU A 1 347 ? -2.852 -6.815 8.733 1.00 96.12 347 LEU A CA 1
ATOM 2480 C C . LEU A 1 347 ? -2.568 -5.675 7.759 1.00 96.12 347 LEU A C 1
ATOM 2482 O O . LEU A 1 347 ? -3.367 -4.747 7.603 1.00 96.12 347 LEU A O 1
ATOM 2486 N N . LYS A 1 348 ? -1.418 -5.752 7.093 1.00 94.88 348 LYS A N 1
ATOM 2487 C CA . LYS A 1 348 ? -1.124 -4.904 5.935 1.00 94.88 348 LYS A CA 1
ATOM 2488 C C . LYS A 1 348 ? -1.904 -5.435 4.738 1.00 94.88 348 LYS A C 1
ATOM 2490 O O . LYS A 1 348 ? -2.120 -6.642 4.630 1.00 94.88 348 LYS A O 1
ATOM 2495 N N . ARG A 1 349 ? -2.325 -4.542 3.842 1.00 94.00 349 ARG A N 1
ATOM 2496 C CA . ARG A 1 349 ? -2.989 -4.947 2.599 1.00 94.00 349 ARG A CA 1
ATOM 2497 C C . ARG A 1 349 ? -2.087 -5.898 1.806 1.00 94.00 349 ARG A C 1
ATOM 2499 O O . ARG A 1 349 ? -0.872 -5.722 1.772 1.00 94.00 349 ARG A O 1
ATOM 2506 N N . ASP A 1 350 ? -2.692 -6.876 1.154 1.00 95.62 350 ASP A N 1
ATOM 2507 C CA . ASP A 1 350 ? -2.040 -7.764 0.201 1.00 95.62 350 ASP A CA 1
ATOM 2508 C C . ASP A 1 350 ? -1.215 -6.997 -0.853 1.00 95.62 350 ASP A C 1
ATOM 2510 O O . ASP A 1 350 ? -1.495 -5.829 -1.156 1.00 95.62 350 ASP A O 1
ATOM 2514 N N . PRO A 1 351 ? -0.168 -7.635 -1.397 1.00 95.06 351 PRO A N 1
ATOM 2515 C CA . PRO A 1 351 ? 0.737 -7.013 -2.348 1.00 95.06 351 PRO A CA 1
ATOM 2516 C C . PRO A 1 351 ? 0.005 -6.503 -3.589 1.00 95.06 351 PRO A C 1
ATOM 2518 O O . PRO A 1 351 ? -0.877 -7.158 -4.143 1.00 95.06 351 PRO A O 1
ATOM 2521 N N . LEU A 1 352 ? 0.443 -5.340 -4.064 1.00 93.50 352 LEU A N 1
ATOM 2522 C CA . LEU A 1 352 ? -0.035 -4.744 -5.307 1.00 93.50 352 LEU A CA 1
ATOM 2523 C C . LEU A 1 352 ? 0.963 -4.981 -6.433 1.00 93.50 352 LEU A C 1
ATOM 2525 O O . LEU A 1 352 ? 2.114 -4.543 -6.346 1.00 93.50 352 LEU A O 1
ATOM 2529 N N . LEU A 1 353 ? 0.516 -5.627 -7.506 1.00 95.81 353 LEU A N 1
ATOM 2530 C CA . LEU A 1 353 ? 1.332 -5.858 -8.691 1.00 95.81 353 LEU A CA 1
ATOM 2531 C C . LEU A 1 353 ? 0.915 -4.882 -9.787 1.00 95.81 353 LEU A C 1
ATOM 2533 O O . LEU A 1 353 ? -0.262 -4.748 -10.096 1.00 95.81 353 LEU A O 1
ATOM 2537 N N . TYR A 1 354 ? 1.887 -4.217 -10.396 1.00 96.25 354 TYR A N 1
ATOM 2538 C CA . TYR A 1 354 ? 1.703 -3.302 -11.514 1.00 96.25 354 TYR A CA 1
ATOM 2539 C C . TYR A 1 354 ? 2.256 -3.963 -12.769 1.00 96.25 354 TYR A C 1
ATOM 2541 O O . TYR A 1 354 ? 3.468 -4.096 -12.929 1.00 96.25 354 TYR A O 1
ATOM 2549 N N . PHE A 1 355 ? 1.367 -4.409 -13.648 1.00 96.56 355 PHE A N 1
ATOM 2550 C CA . PHE A 1 355 ? 1.709 -5.118 -14.872 1.00 96.56 355 PHE A CA 1
ATOM 2551 C C . PHE A 1 355 ? 2.024 -4.132 -15.991 1.00 96.56 355 PHE A C 1
ATOM 2553 O O . PHE A 1 355 ? 1.166 -3.352 -16.409 1.00 96.56 355 PHE A O 1
ATOM 2560 N N . PHE A 1 356 ? 3.258 -4.181 -16.482 1.00 96.44 356 PHE A N 1
ATOM 2561 C CA . PHE A 1 356 ? 3.776 -3.310 -17.525 1.00 96.44 356 PHE A CA 1
ATOM 2562 C C . PHE A 1 356 ? 4.176 -4.110 -18.767 1.00 96.44 356 PHE A C 1
ATOM 2564 O O . PHE A 1 356 ? 4.929 -5.086 -18.693 1.00 96.44 356 PHE A O 1
ATOM 2571 N N . HIS A 1 357 ? 3.691 -3.671 -19.928 1.00 95.69 357 HIS A N 1
ATOM 2572 C CA . HIS A 1 357 ? 3.963 -4.302 -21.214 1.00 95.69 357 HIS A CA 1
ATOM 2573 C C . HIS A 1 357 ? 5.127 -3.592 -21.919 1.00 95.69 357 HIS A C 1
ATOM 2575 O O . HIS A 1 357 ? 4.976 -2.496 -22.452 1.00 95.69 357 HIS A O 1
ATOM 2581 N N . ALA A 1 358 ? 6.280 -4.258 -21.966 1.00 95.12 358 ALA A N 1
ATOM 2582 C CA . ALA A 1 358 ? 7.477 -3.855 -22.711 1.00 95.12 358 ALA A CA 1
ATOM 2583 C C . ALA A 1 358 ? 7.822 -4.810 -23.873 1.00 95.12 358 ALA A C 1
ATOM 2585 O O . ALA A 1 358 ? 8.795 -4.586 -24.585 1.00 95.12 358 ALA A O 1
ATOM 2586 N N . LEU A 1 359 ? 7.050 -5.887 -24.051 1.00 93.62 359 LEU A N 1
ATOM 2587 C CA . LEU A 1 359 ? 7.219 -6.872 -25.119 1.00 93.62 359 LEU A CA 1
ATOM 2588 C C . LEU A 1 359 ? 6.980 -6.258 -26.513 1.00 93.62 359 LEU A C 1
ATOM 2590 O O . LEU A 1 359 ? 5.965 -5.610 -26.747 1.00 93.62 359 LEU A O 1
ATOM 2594 N N . ASP A 1 360 ? 7.877 -6.506 -27.463 1.00 84.88 360 ASP A N 1
ATOM 2595 C CA . ASP A 1 360 ? 7.740 -6.111 -28.872 1.00 84.88 360 ASP A CA 1
ATOM 2596 C C . ASP A 1 360 ? 6.696 -7.007 -29.575 1.00 84.88 360 ASP A C 1
ATOM 2598 O O . ASP A 1 360 ? 7.034 -7.963 -30.276 1.00 84.88 360 ASP A O 1
ATOM 2602 N N . SER A 1 361 ? 5.411 -6.789 -29.270 1.00 69.94 361 SER A N 1
ATOM 2603 C CA . SER A 1 361 ? 4.272 -7.547 -29.824 1.00 69.94 361 SER A CA 1
ATOM 2604 C C . SER A 1 361 ? 3.079 -6.688 -30.241 1.00 69.94 361 SER A C 1
ATOM 2606 O O . SER A 1 361 ? 2.199 -7.193 -30.933 1.00 69.94 361 SER A O 1
ATOM 2608 N N . GLY A 1 362 ? 3.024 -5.417 -29.822 1.00 68.31 362 GLY A N 1
ATOM 2609 C CA . GLY A 1 362 ? 1.989 -4.425 -30.159 1.00 68.31 362 GLY A CA 1
ATOM 2610 C C . GLY A 1 362 ? 0.561 -4.721 -29.666 1.00 68.31 362 GLY A C 1
ATOM 2611 O O . GLY A 1 362 ? -0.200 -3.790 -29.417 1.00 68.31 362 GLY A O 1
ATOM 2612 N N . ALA A 1 363 ? 0.183 -5.990 -29.507 1.00 89.88 363 ALA A N 1
ATOM 2613 C CA . ALA A 1 363 ? -1.127 -6.412 -29.033 1.00 89.88 363 ALA A CA 1
ATOM 2614 C C . ALA A 1 363 ? -1.218 -6.336 -27.496 1.00 89.88 363 ALA A C 1
ATOM 2616 O O . ALA A 1 363 ? -0.297 -6.802 -26.826 1.00 89.88 363 ALA A O 1
ATOM 2617 N N . PRO A 1 364 ? -2.325 -5.822 -26.925 1.00 94.94 364 PRO A N 1
ATOM 2618 C CA . PRO A 1 364 ? -2.518 -5.780 -25.479 1.00 94.94 364 PRO A CA 1
ATOM 2619 C C . PRO A 1 364 ? -2.457 -7.170 -24.840 1.00 94.94 364 PRO A C 1
ATOM 2621 O O . PRO A 1 364 ? -2.869 -8.169 -25.440 1.00 94.94 364 PRO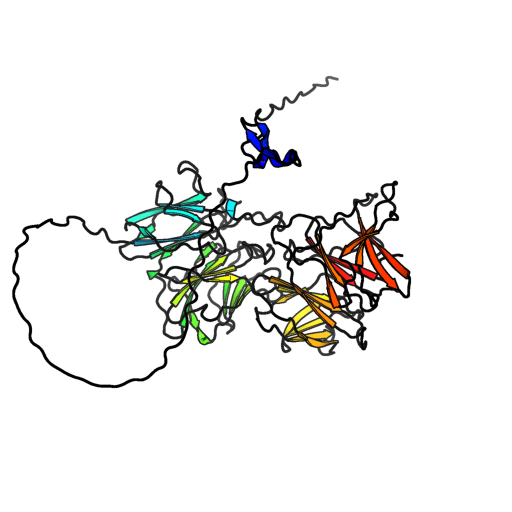 A O 1
ATOM 2624 N N . LEU A 1 365 ? -1.984 -7.217 -23.597 1.00 95.38 365 LEU A N 1
ATOM 2625 C CA . LEU A 1 365 ? -1.803 -8.456 -22.849 1.00 95.38 365 LEU A CA 1
ATOM 2626 C C . LEU A 1 365 ? -2.804 -8.591 -21.702 1.00 95.38 365 LEU A C 1
ATOM 2628 O O . LEU A 1 365 ? -3.363 -7.617 -21.186 1.00 95.38 365 LEU A O 1
ATOM 2632 N N . LYS A 1 366 ? -2.975 -9.843 -21.282 1.00 95.62 366 LYS A N 1
ATOM 2633 C CA . LYS A 1 366 ? -3.704 -10.260 -20.090 1.00 95.62 366 LYS A CA 1
ATOM 2634 C C . LYS A 1 366 ? -2.809 -11.164 -19.250 1.00 95.62 366 LYS A C 1
ATOM 2636 O O . LYS A 1 366 ? -2.156 -12.052 -19.793 1.00 95.62 366 LYS A O 1
ATOM 2641 N N . ALA A 1 367 ? -2.792 -10.949 -17.940 1.00 96.75 367 ALA A N 1
ATOM 2642 C CA . ALA A 1 367 ? -2.069 -11.779 -16.989 1.00 96.75 367 ALA A CA 1
ATOM 2643 C C . ALA A 1 367 ? -3.060 -12.684 -16.256 1.00 96.75 367 ALA A C 1
ATOM 2645 O O . ALA A 1 367 ? -4.123 -12.227 -15.821 1.00 96.75 367 ALA A O 1
ATOM 2646 N N . LEU A 1 368 ? -2.710 -13.958 -16.101 1.00 96.44 368 LEU A N 1
ATOM 2647 C CA . LEU A 1 368 ? -3.482 -14.920 -15.324 1.00 96.44 368 LEU A CA 1
ATOM 2648 C C . LEU A 1 368 ? -2.612 -15.563 -14.249 1.00 96.44 368 LEU A C 1
ATOM 2650 O O . LEU A 1 368 ? -1.462 -15.913 -14.513 1.00 96.44 368 LEU A O 1
ATOM 2654 N N . SER A 1 369 ? -3.197 -15.795 -13.080 1.00 95.88 369 SER A N 1
ATOM 2655 C CA . SER A 1 369 ? -2.658 -16.675 -12.046 1.00 95.88 369 SER A CA 1
ATOM 2656 C C . SER A 1 369 ? -3.561 -17.893 -11.938 1.00 95.88 369 SER A C 1
ATOM 2658 O O . SER A 1 369 ? -4.769 -17.749 -11.763 1.00 95.88 369 SER A O 1
ATOM 2660 N N . GLN A 1 370 ? -2.996 -19.089 -12.117 1.00 93.62 370 GLN A N 1
ATOM 2661 C CA . GLN A 1 370 ? -3.754 -20.352 -12.097 1.00 93.62 370 GLN A CA 1
ATOM 2662 C C . GLN A 1 370 ? -4.995 -20.340 -13.023 1.00 93.62 370 GLN A C 1
ATOM 2664 O O . GLN A 1 370 ? -6.051 -20.868 -12.689 1.00 93.62 370 GLN A O 1
ATOM 2669 N N . GLY A 1 371 ? -4.881 -19.696 -14.190 1.00 91.88 371 GLY A N 1
ATOM 2670 C CA . GLY A 1 371 ? -5.974 -19.559 -15.163 1.00 91.88 371 GLY A CA 1
ATOM 2671 C C . GLY A 1 371 ? -7.008 -18.472 -14.839 1.00 91.88 371 GLY A C 1
ATOM 2672 O O . GLY A 1 371 ? -7.867 -18.186 -15.672 1.00 91.88 371 GLY A O 1
ATOM 2673 N N . VAL A 1 372 ? -6.914 -17.814 -13.681 1.00 93.06 372 VAL A N 1
ATOM 2674 C CA . VAL A 1 372 ? -7.789 -16.702 -13.295 1.00 93.06 372 VAL A CA 1
ATOM 2675 C C . VAL A 1 372 ? -7.146 -15.373 -13.702 1.00 93.06 372 VAL A C 1
ATOM 2677 O O . VAL A 1 372 ? -5.975 -15.150 -13.394 1.00 93.06 372 VAL A O 1
ATOM 2680 N N . PRO A 1 373 ? -7.869 -14.467 -14.385 1.00 93.44 373 PRO A N 1
ATOM 2681 C CA . PRO A 1 373 ? -7.351 -13.145 -14.726 1.00 93.44 373 PRO A CA 1
ATOM 2682 C C . PRO A 1 373 ? -6.962 -12.335 -13.484 1.00 93.44 373 PRO A C 1
ATOM 2684 O O . PRO A 1 373 ? -7.789 -12.156 -12.595 1.00 93.44 373 PRO A O 1
ATOM 2687 N N . VAL A 1 374 ? -5.738 -11.803 -13.466 1.00 94.50 374 VAL A N 1
ATOM 2688 C CA . VAL A 1 374 ? -5.222 -10.931 -12.388 1.00 94.50 374 VAL A CA 1
ATOM 2689 C C . VAL A 1 374 ? -4.830 -9.535 -12.860 1.00 94.50 374 VAL A C 1
ATOM 2691 O O . VAL A 1 374 ? -4.574 -8.682 -12.026 1.00 94.50 374 VAL A O 1
ATOM 2694 N N . ALA A 1 375 ? -4.730 -9.326 -14.175 1.00 94.19 375 ALA A N 1
ATOM 2695 C CA . ALA A 1 375 ? -4.632 -8.030 -14.846 1.00 94.19 375 ALA A CA 1
ATOM 2696 C C . ALA A 1 375 ? -5.068 -8.200 -16.304 1.00 94.19 375 ALA A C 1
ATOM 2698 O O . ALA A 1 375 ? -4.859 -9.258 -16.903 1.00 94.19 375 ALA A O 1
ATOM 2699 N N . ALA A 1 376 ? -5.687 -7.180 -16.890 1.00 93.44 376 ALA A N 1
ATOM 2700 C CA . ALA A 1 376 ? -6.161 -7.216 -18.272 1.00 93.44 376 ALA A CA 1
ATOM 2701 C C . ALA A 1 376 ? -5.919 -5.879 -18.973 1.00 93.44 376 ALA A C 1
ATOM 2703 O O . ALA A 1 376 ? -5.842 -4.839 -18.315 1.00 93.44 376 ALA A O 1
ATOM 2704 N N . ASP A 1 377 ? -5.840 -5.927 -20.303 1.00 92.69 377 ASP A N 1
ATOM 2705 C CA . ASP A 1 377 ? -5.729 -4.750 -21.170 1.00 92.69 377 ASP A CA 1
ATOM 2706 C C . ASP A 1 377 ? -4.557 -3.815 -20.803 1.00 92.69 377 ASP A C 1
ATOM 2708 O O . ASP A 1 377 ? -4.683 -2.589 -20.794 1.00 92.69 377 ASP A O 1
ATOM 2712 N N . PHE A 1 378 ? -3.392 -4.378 -20.459 1.00 93.25 378 PHE A N 1
ATOM 2713 C CA . PHE A 1 378 ? -2.177 -3.569 -20.327 1.00 93.25 378 PHE A CA 1
ATOM 2714 C C . PHE A 1 378 ? -1.480 -3.475 -21.687 1.00 93.25 378 PHE A C 1
ATOM 2716 O O . PHE A 1 378 ? -1.090 -4.481 -22.285 1.00 93.25 378 PHE A O 1
ATOM 2723 N N . GLN A 1 379 ? -1.392 -2.243 -22.193 1.00 93.81 379 GLN A N 1
ATOM 2724 C CA . GLN A 1 379 ? -0.916 -1.905 -23.535 1.00 93.81 379 GLN A CA 1
ATOM 2725 C C . GLN A 1 379 ? 0.584 -1.606 -23.534 1.00 93.81 379 GLN A C 1
ATOM 2727 O O . GLN A 1 379 ? 1.132 -1.147 -22.529 1.00 93.81 379 GLN A O 1
ATOM 2732 N N . PHE A 1 380 ? 1.241 -1.845 -24.671 1.00 93.12 380 PHE A N 1
ATOM 2733 C CA . PHE A 1 380 ? 2.673 -1.601 -24.830 1.00 93.12 380 PHE A CA 1
ATOM 2734 C C . PHE A 1 380 ? 3.044 -0.158 -24.465 1.00 93.12 380 PHE A C 1
ATOM 2736 O O . PHE A 1 380 ? 2.524 0.795 -25.042 1.00 93.12 380 PHE A O 1
ATOM 2743 N N . GLY A 1 381 ? 3.954 0.001 -23.503 1.00 91.31 381 GLY A N 1
ATOM 2744 C CA . GLY A 1 381 ? 4.464 1.305 -23.084 1.00 91.31 381 GLY A CA 1
ATOM 2745 C C . GLY A 1 381 ? 3.441 2.233 -22.416 1.00 91.31 381 GLY A C 1
ATOM 2746 O O . GLY A 1 381 ? 3.760 3.409 -22.236 1.00 91.31 381 GLY A O 1
ATOM 2747 N N . ALA A 1 382 ? 2.243 1.757 -22.073 1.00 92.25 382 ALA A N 1
ATOM 2748 C CA . ALA A 1 382 ? 1.223 2.533 -21.366 1.00 92.25 382 ALA A CA 1
ATOM 2749 C C . ALA A 1 382 ? 1.395 2.455 -19.838 1.00 92.25 382 ALA A C 1
ATOM 2751 O O . ALA A 1 382 ? 2.251 1.726 -19.335 1.00 92.25 382 ALA A O 1
ATOM 2752 N N . ASP A 1 383 ? 0.564 3.192 -19.094 1.00 91.62 383 ASP A N 1
ATOM 2753 C CA . ASP A 1 383 ? 0.519 3.087 -17.633 1.00 91.62 383 ASP A CA 1
ATOM 2754 C C . ASP A 1 383 ? 0.282 1.628 -17.194 1.00 91.62 383 ASP A C 1
ATOM 2756 O O . ASP A 1 383 ? -0.555 0.926 -17.782 1.00 91.62 383 ASP A O 1
ATOM 2760 N N . PRO A 1 384 ? 1.005 1.146 -16.167 1.00 93.88 384 PRO A N 1
ATOM 2761 C CA . PRO A 1 384 ? 0.905 -0.234 -15.748 1.00 93.88 384 PRO A CA 1
ATOM 2762 C C . PRO A 1 384 ? -0.461 -0.495 -15.114 1.00 93.88 384 PRO A C 1
ATOM 2764 O O . PRO A 1 384 ? -1.008 0.340 -14.387 1.00 93.88 384 PRO A O 1
ATOM 2767 N N . LYS A 1 385 ? -1.021 -1.679 -15.361 1.00 93.62 385 LYS A N 1
ATOM 2768 C CA . LYS A 1 385 ? -2.321 -2.056 -14.797 1.00 93.62 385 LYS A CA 1
ATOM 2769 C C . LYS A 1 385 ? -2.133 -2.701 -13.426 1.00 93.62 385 LYS A C 1
ATOM 2771 O O . LYS A 1 385 ? -1.297 -3.598 -13.310 1.00 93.62 385 LYS A O 1
ATOM 2776 N N . PRO A 1 386 ? -2.885 -2.278 -12.396 1.00 93.12 386 PRO A N 1
ATOM 2777 C CA . PRO A 1 386 ? -2.838 -2.942 -11.106 1.00 93.12 386 PRO A CA 1
ATOM 2778 C C . PRO A 1 386 ? -3.457 -4.338 -11.211 1.00 93.12 386 PRO A C 1
ATOM 2780 O O . PRO A 1 386 ? -4.390 -4.553 -11.985 1.00 93.12 386 PRO A O 1
ATOM 2783 N N . GLY A 1 387 ? -2.953 -5.255 -10.400 1.00 93.56 387 GLY A N 1
ATOM 2784 C CA . GLY A 1 387 ? -3.502 -6.579 -10.182 1.00 93.56 387 GLY A CA 1
ATOM 2785 C C . GLY A 1 387 ? -3.315 -7.004 -8.732 1.00 93.56 387 GLY A C 1
ATOM 2786 O O . GLY A 1 387 ? -2.335 -6.630 -8.080 1.00 93.56 387 GLY A O 1
ATOM 2787 N N . ASP A 1 388 ? -4.281 -7.771 -8.236 1.00 90.31 388 ASP A N 1
ATOM 2788 C CA . ASP A 1 388 ? -4.363 -8.186 -6.840 1.00 90.31 388 ASP A CA 1
ATOM 2789 C C . ASP A 1 388 ? -4.001 -9.679 -6.721 1.00 90.31 388 ASP A C 1
ATOM 2791 O O . ASP A 1 388 ? -4.622 -10.542 -7.345 1.00 90.31 388 ASP A O 1
ATOM 2795 N N . LEU A 1 389 ? -2.996 -9.993 -5.901 1.00 94.94 389 LEU A N 1
ATOM 2796 C CA . LEU A 1 389 ? -2.624 -11.359 -5.520 1.00 94.94 389 LEU A CA 1
ATOM 2797 C C . LEU A 1 389 ? -2.400 -11.422 -4.006 1.00 94.94 389 LEU A C 1
ATOM 2799 O O . LEU A 1 389 ? -1.965 -10.432 -3.423 1.00 94.94 389 LEU A O 1
ATOM 2803 N N . PRO A 1 390 ? -2.674 -12.560 -3.349 1.00 95.25 390 PRO A N 1
ATOM 2804 C CA . PRO A 1 390 ? -2.415 -12.687 -1.923 1.00 95.25 390 PRO A CA 1
ATOM 2805 C C . PRO A 1 390 ? -0.914 -12.709 -1.629 1.00 95.25 390 PRO A C 1
ATOM 2807 O O . PRO A 1 390 ? -0.106 -13.154 -2.458 1.00 95.25 390 PRO A O 1
ATOM 2810 N N . ALA A 1 391 ? -0.551 -12.276 -0.421 1.00 95.81 391 ALA A N 1
ATOM 2811 C CA . ALA A 1 391 ? 0.803 -12.450 0.087 1.00 95.81 391 ALA A CA 1
ATOM 2812 C C . ALA A 1 391 ? 1.175 -13.944 0.080 1.00 95.81 391 ALA A C 1
ATOM 2814 O O . ALA A 1 391 ? 0.356 -14.809 0.387 1.00 95.81 391 ALA A O 1
ATOM 2815 N N . SER A 1 392 ? 2.405 -14.259 -0.318 1.00 95.56 392 SER A N 1
ATOM 2816 C CA . SER A 1 392 ? 2.870 -15.638 -0.471 1.00 95.56 392 SER A CA 1
ATOM 2817 C C . SER A 1 392 ? 4.382 -15.702 -0.329 1.00 95.56 392 SER A C 1
ATOM 2819 O O . SER A 1 392 ? 5.102 -15.037 -1.069 1.00 95.56 392 SER A O 1
ATOM 2821 N N . ALA A 1 393 ? 4.875 -16.556 0.569 1.00 94.75 393 ALA A N 1
ATOM 2822 C CA . ALA A 1 393 ? 6.310 -16.803 0.709 1.00 94.75 393 ALA A CA 1
ATOM 2823 C C . ALA A 1 393 ? 6.910 -17.506 -0.525 1.00 94.75 393 ALA A C 1
ATOM 2825 O O . ALA A 1 393 ? 8.081 -17.314 -0.829 1.00 94.75 393 ALA A O 1
ATOM 2826 N N . ALA A 1 394 ? 6.111 -18.300 -1.248 1.00 94.88 394 ALA A N 1
ATOM 2827 C CA . ALA A 1 394 ? 6.544 -19.001 -2.459 1.00 94.88 394 ALA A CA 1
ATOM 2828 C C . ALA A 1 394 ? 6.324 -18.179 -3.743 1.00 94.88 394 ALA A C 1
ATOM 2830 O O . ALA A 1 394 ? 6.973 -18.424 -4.759 1.00 94.88 394 ALA A O 1
ATOM 2831 N N . GLY A 1 395 ? 5.414 -17.206 -3.699 1.00 96.25 395 GLY A N 1
ATOM 2832 C CA . GLY A 1 395 ? 4.914 -16.511 -4.879 1.00 96.25 395 GLY A CA 1
ATOM 2833 C C . GLY A 1 395 ? 3.763 -17.226 -5.572 1.00 96.25 395 GLY A C 1
ATOM 2834 O O . GLY A 1 395 ? 3.126 -18.113 -4.999 1.00 96.25 395 GLY A O 1
ATOM 2835 N N . HIS A 1 396 ? 3.489 -16.798 -6.803 1.00 96.88 396 HIS A N 1
ATOM 2836 C CA . HIS A 1 396 ? 2.424 -17.305 -7.660 1.00 96.88 396 HIS A CA 1
ATOM 2837 C C . HIS A 1 396 ? 2.937 -17.569 -9.078 1.00 96.88 396 HIS A C 1
ATOM 2839 O O . HIS A 1 396 ? 3.740 -16.781 -9.594 1.00 96.88 396 HIS A O 1
ATOM 2845 N N . PRO A 1 397 ? 2.440 -18.627 -9.743 1.00 97.31 397 PRO A N 1
ATOM 2846 C CA . PRO A 1 397 ? 2.656 -18.818 -11.165 1.00 97.31 397 PRO A CA 1
ATOM 2847 C C . PRO A 1 397 ? 1.797 -17.837 -11.966 1.00 97.31 397 PRO A C 1
ATOM 2849 O O . PRO A 1 397 ? 0.588 -17.733 -11.769 1.00 97.31 397 PRO A O 1
ATOM 2852 N N . LEU A 1 398 ? 2.425 -17.172 -12.923 1.00 97.81 398 LEU A N 1
ATOM 2853 C CA . LEU A 1 398 ? 1.814 -16.272 -13.880 1.00 97.81 398 LEU A CA 1
ATOM 2854 C C . LEU A 1 398 ? 1.905 -16.849 -15.289 1.00 97.81 398 LEU A C 1
ATOM 2856 O O . LEU A 1 398 ? 2.905 -17.444 -15.700 1.00 97.81 398 LEU A O 1
ATOM 2860 N N . SER A 1 399 ? 0.851 -16.604 -16.049 1.00 96.88 399 SER A N 1
ATOM 2861 C CA . SER A 1 399 ? 0.815 -16.782 -17.495 1.00 96.88 399 SER A CA 1
ATOM 2862 C C . SER A 1 399 ? 0.341 -15.493 -18.147 1.00 96.88 399 SER A C 1
ATOM 2864 O O . SER A 1 399 ? -0.427 -14.727 -17.560 1.00 96.88 399 SER A O 1
ATOM 2866 N N . PHE A 1 400 ? 0.824 -15.243 -19.354 1.00 96.19 400 PHE A N 1
ATOM 2867 C CA . PHE A 1 400 ? 0.521 -14.062 -20.138 1.00 96.19 400 PHE A CA 1
ATOM 2868 C C . PHE A 1 400 ? -0.012 -14.499 -21.489 1.00 96.19 400 PHE A C 1
ATOM 2870 O O . PHE A 1 400 ? 0.625 -15.290 -22.185 1.00 96.19 400 PHE A O 1
ATOM 2877 N N . VAL A 1 401 ? -1.173 -13.970 -21.852 1.00 95.06 401 VAL A N 1
ATOM 2878 C CA . VAL A 1 401 ? -1.866 -14.277 -23.105 1.00 95.06 401 VAL A CA 1
ATOM 2879 C C . VAL A 1 401 ? -2.218 -12.987 -23.836 1.00 95.06 401 VAL A C 1
ATOM 2881 O O . VAL A 1 401 ? -2.256 -11.908 -23.233 1.00 95.06 401 VAL A O 1
ATOM 2884 N N . LEU A 1 402 ? -2.511 -13.095 -25.129 1.00 93.56 402 LEU A N 1
ATOM 2885 C CA . LEU A 1 402 ? -3.078 -11.984 -25.886 1.00 93.56 402 LEU A CA 1
ATOM 2886 C C . LEU A 1 402 ? -4.473 -11.632 -25.357 1.00 93.56 402 LEU A C 1
ATOM 2888 O O . LEU A 1 402 ? -5.315 -12.500 -25.135 1.00 93.56 402 LEU A O 1
ATOM 2892 N N . GLN A 1 403 ? -4.746 -10.339 -25.191 1.00 92.12 403 GLN A N 1
ATOM 2893 C CA . GLN A 1 403 ? -6.048 -9.854 -24.726 1.00 92.12 403 GLN A CA 1
ATOM 2894 C C . GLN A 1 403 ? -7.175 -10.142 -25.734 1.00 92.12 403 GLN A C 1
ATOM 2896 O O . GLN A 1 403 ? -8.322 -10.302 -25.327 1.00 92.12 403 GLN A O 1
ATOM 2901 N N . SER A 1 404 ? -6.864 -10.194 -27.035 1.00 89.69 404 SER A N 1
ATOM 2902 C CA . SER A 1 404 ? -7.847 -10.326 -28.120 1.00 89.69 404 SER A CA 1
ATOM 2903 C C . SER A 1 404 ? -8.615 -11.644 -28.102 1.00 89.69 404 SER A C 1
ATOM 2905 O O . SER A 1 404 ? -9.794 -11.663 -28.443 1.00 89.69 404 SER A O 1
ATOM 2907 N N . ASP A 1 405 ? -7.950 -12.734 -27.724 1.00 87.12 405 ASP A N 1
ATOM 2908 C CA . ASP A 1 405 ? -8.550 -14.068 -27.659 1.00 87.12 405 ASP A CA 1
ATOM 2909 C C . ASP A 1 405 ? -8.519 -14.669 -26.249 1.00 87.12 405 ASP A C 1
ATOM 2911 O O . ASP A 1 405 ? -9.298 -15.572 -25.959 1.00 87.12 405 ASP A O 1
ATOM 2915 N N . GLY A 1 406 ? -7.664 -14.163 -25.353 1.00 84.88 406 GLY A N 1
ATOM 2916 C CA . GLY A 1 406 ? -7.504 -14.677 -23.997 1.00 84.88 406 GLY A CA 1
ATOM 2917 C C . GLY A 1 406 ? -6.938 -16.097 -23.921 1.00 84.88 406 GLY A C 1
ATOM 2918 O O . GLY A 1 406 ? -6.988 -16.685 -22.842 1.00 84.88 406 GLY A O 1
ATOM 2919 N N . VAL A 1 407 ? -6.434 -16.650 -25.030 1.00 85.44 407 VAL A N 1
ATOM 2920 C CA . VAL A 1 407 ? -6.010 -18.057 -25.156 1.00 85.44 407 VAL A CA 1
ATOM 2921 C C . VAL A 1 407 ? -4.616 -18.175 -25.767 1.00 85.44 407 VAL A C 1
ATOM 2923 O O . VAL A 1 407 ? -3.863 -19.069 -25.386 1.00 85.44 407 VAL A O 1
ATOM 2926 N N . THR A 1 408 ? -4.237 -17.286 -26.687 1.00 90.88 408 THR A N 1
ATOM 2927 C CA . THR A 1 408 ? -2.920 -17.340 -27.323 1.00 90.88 408 THR A CA 1
ATOM 2928 C C . THR A 1 408 ? -1.844 -16.995 -26.306 1.00 90.88 408 THR A C 1
ATOM 2930 O O . THR A 1 408 ? -1.700 -15.844 -25.886 1.00 90.88 408 THR A O 1
ATOM 2933 N N . SER A 1 409 ? -1.094 -18.020 -25.916 1.00 92.12 409 SER A N 1
ATOM 2934 C CA . SER A 1 409 ? -0.029 -17.933 -24.931 1.00 92.12 409 SER A CA 1
ATOM 2935 C C . SER A 1 409 ? 1.171 -17.152 -25.458 1.00 92.12 409 SER A C 1
ATOM 2937 O O . SER A 1 409 ? 1.659 -17.388 -26.564 1.00 92.12 409 SER A O 1
ATOM 2939 N N . VAL A 1 410 ? 1.639 -16.204 -24.652 1.00 93.31 410 VAL A N 1
ATOM 2940 C CA . VAL A 1 410 ? 2.827 -15.380 -24.908 1.00 93.31 410 VAL A CA 1
ATOM 2941 C C . VAL A 1 410 ? 3.975 -15.809 -24.001 1.00 93.31 410 VAL A C 1
ATOM 2943 O O . VAL A 1 410 ? 5.122 -15.875 -24.440 1.00 93.31 410 VAL A O 1
ATOM 2946 N N . LEU A 1 411 ? 3.670 -16.091 -22.735 1.00 94.06 411 LEU A N 1
ATOM 2947 C CA . LEU A 1 411 ? 4.623 -16.565 -21.738 1.00 94.06 411 LEU A CA 1
ATOM 2948 C C . LEU A 1 411 ? 3.888 -17.393 -20.682 1.00 94.06 411 LEU A C 1
ATOM 2950 O O . LEU A 1 411 ? 2.907 -16.929 -20.107 1.00 94.06 411 LEU A O 1
ATOM 2954 N N . GLU A 1 412 ? 4.403 -18.579 -20.371 1.00 93.56 412 GLU A N 1
ATOM 2955 C CA . GLU A 1 412 ? 3.849 -19.464 -19.340 1.00 93.56 412 GLU A CA 1
ATOM 2956 C C . GLU A 1 412 ? 4.834 -19.688 -18.201 1.00 93.56 412 GLU A C 1
ATOM 2958 O O . GLU A 1 412 ? 6.050 -19.636 -18.385 1.00 93.56 412 GLU A O 1
ATOM 2963 N N . GLY A 1 413 ? 4.293 -19.970 -17.015 1.00 91.00 413 GLY A N 1
ATOM 2964 C CA . GLY A 1 413 ? 5.069 -20.443 -15.871 1.00 91.00 413 GLY A CA 1
ATOM 2965 C C . GLY A 1 413 ? 5.993 -19.404 -15.234 1.00 91.00 413 GLY A C 1
ATOM 2966 O O . GLY A 1 413 ? 6.820 -19.778 -14.400 1.00 91.00 413 GLY A O 1
ATOM 2967 N N . ALA A 1 414 ? 5.856 -18.120 -15.576 1.00 95.38 414 ALA A N 1
ATOM 2968 C CA . ALA A 1 414 ? 6.601 -17.051 -14.921 1.00 95.38 414 ALA A CA 1
ATOM 2969 C C . ALA A 1 414 ? 6.286 -17.047 -13.421 1.00 95.38 414 ALA A C 1
ATOM 2971 O O . ALA A 1 414 ? 5.129 -17.144 -13.037 1.00 95.38 414 ALA A O 1
ATOM 2972 N N . GLN A 1 415 ? 7.293 -16.941 -12.561 1.00 95.81 415 GLN A N 1
ATOM 2973 C CA . GLN A 1 415 ? 7.073 -16.915 -11.115 1.00 95.81 415 GLN A CA 1
ATOM 2974 C C . GLN A 1 415 ? 7.175 -15.491 -10.598 1.00 95.81 415 GLN A C 1
ATOM 2976 O O . GLN A 1 415 ? 8.092 -14.760 -10.975 1.00 95.81 415 GLN A O 1
ATOM 2981 N N . THR A 1 416 ? 6.274 -15.105 -9.696 1.00 96.44 416 THR A N 1
ATOM 2982 C CA . THR A 1 416 ? 6.400 -13.807 -9.022 1.00 96.44 416 THR A CA 1
ATOM 2983 C C . THR A 1 416 ? 7.564 -13.761 -8.037 1.00 96.44 416 THR A C 1
ATOM 2985 O O . THR A 1 416 ? 8.048 -12.679 -7.720 1.00 96.44 416 THR A O 1
ATOM 2988 N N . GLY A 1 417 ? 7.981 -14.922 -7.521 1.00 94.69 417 GLY A N 1
ATOM 2989 C CA . GLY A 1 417 ? 8.762 -14.996 -6.289 1.00 94.69 417 GLY A CA 1
ATOM 2990 C C . GLY A 1 417 ? 7.945 -14.542 -5.069 1.00 94.69 417 GLY A C 1
ATOM 2991 O O . GLY A 1 417 ? 6.743 -14.281 -5.202 1.00 94.69 417 GLY A O 1
ATOM 2992 N N . PRO A 1 418 ? 8.574 -14.449 -3.886 1.00 96.31 418 PRO A N 1
ATOM 2993 C CA . PRO A 1 418 ? 7.893 -14.071 -2.656 1.00 96.31 418 PRO A CA 1
ATOM 2994 C C . PRO A 1 418 ? 7.187 -12.716 -2.781 1.00 96.31 418 PRO A C 1
ATOM 2996 O O . PRO A 1 418 ? 7.779 -11.727 -3.221 1.00 96.31 418 PRO A O 1
ATOM 2999 N N . LEU A 1 419 ? 5.927 -12.669 -2.358 1.00 97.06 419 LEU A N 1
ATOM 3000 C CA . LEU A 1 419 ? 5.133 -11.451 -2.301 1.00 97.06 419 LEU A CA 1
ATOM 3001 C C . LEU A 1 419 ? 4.752 -11.126 -0.857 1.00 97.06 419 LEU A C 1
ATOM 3003 O O . LEU A 1 419 ? 4.115 -11.928 -0.174 1.00 97.06 419 LEU A O 1
ATOM 3007 N N . GLU A 1 420 ? 5.114 -9.930 -0.410 1.00 95.56 420 GLU A N 1
ATOM 3008 C CA . GLU A 1 420 ? 4.911 -9.455 0.957 1.00 95.56 420 GLU A CA 1
ATOM 3009 C C . GLU A 1 420 ? 3.700 -8.519 1.045 1.00 95.56 420 GLU A C 1
ATOM 3011 O O . GLU A 1 420 ? 3.527 -7.622 0.217 1.00 95.56 420 GLU A O 1
ATOM 3016 N N . ALA A 1 421 ? 2.885 -8.684 2.089 1.00 95.00 421 ALA A N 1
ATOM 3017 C CA . ALA A 1 421 ? 1.835 -7.723 2.411 1.00 95.00 421 ALA A CA 1
ATOM 3018 C C . ALA A 1 421 ? 2.437 -6.334 2.703 1.00 95.00 421 ALA A C 1
ATOM 3020 O O . ALA A 1 421 ? 3.492 -6.206 3.327 1.00 95.00 421 ALA A O 1
ATOM 3021 N N . GLY A 1 422 ? 1.766 -5.275 2.257 1.00 92.94 422 GLY A N 1
ATOM 3022 C CA . GLY A 1 422 ? 2.231 -3.892 2.372 1.00 92.94 422 GLY A CA 1
ATOM 3023 C C . GLY A 1 422 ? 3.271 -3.493 1.324 1.00 92.94 422 GLY A C 1
ATOM 3024 O O . GLY A 1 422 ? 3.812 -2.392 1.400 1.00 92.94 422 GLY A O 1
ATOM 3025 N N . ARG A 1 423 ? 3.575 -4.352 0.342 1.00 93.31 423 ARG A N 1
ATOM 3026 C CA . ARG A 1 423 ? 4.570 -4.063 -0.700 1.00 93.31 423 ARG A CA 1
ATOM 3027 C C . ARG A 1 423 ? 3.940 -3.933 -2.088 1.00 93.31 423 ARG A C 1
ATOM 3029 O O . ARG A 1 423 ? 2.871 -4.469 -2.376 1.00 93.31 423 ARG A O 1
ATOM 3036 N N . ARG A 1 424 ? 4.617 -3.180 -2.957 1.00 93.88 424 ARG A N 1
ATOM 3037 C CA . ARG A 1 424 ? 4.279 -3.021 -4.377 1.00 93.88 424 ARG A CA 1
ATOM 3038 C C . ARG A 1 424 ? 5.349 -3.663 -5.242 1.00 93.88 424 ARG A C 1
ATOM 3040 O O . ARG A 1 424 ? 6.522 -3.674 -4.873 1.00 93.88 424 ARG A O 1
ATOM 3047 N N . TYR A 1 425 ? 4.946 -4.146 -6.406 1.00 95.81 425 TYR A N 1
ATOM 3048 C CA . TYR A 1 425 ? 5.829 -4.813 -7.350 1.00 95.81 425 TYR A CA 1
ATOM 3049 C C . TYR A 1 425 ? 5.533 -4.338 -8.768 1.00 95.81 425 TYR A C 1
ATOM 3051 O O . TYR A 1 425 ? 4.374 -4.277 -9.166 1.00 95.81 425 TYR A O 1
ATOM 3059 N N . LEU A 1 426 ? 6.568 -4.043 -9.551 1.00 96.81 426 LEU A N 1
ATOM 3060 C CA . LEU A 1 426 ? 6.449 -3.898 -10.999 1.00 96.81 426 LEU A CA 1
ATOM 3061 C C . LEU A 1 426 ? 6.653 -5.269 -11.644 1.00 96.81 426 LEU A C 1
ATOM 3063 O O . LEU A 1 426 ? 7.718 -5.866 -11.494 1.00 96.81 426 LEU A O 1
ATOM 3067 N N . VAL A 1 427 ? 5.664 -5.758 -12.383 1.00 97.81 427 VAL A N 1
ATOM 3068 C CA . VAL A 1 427 ? 5.787 -6.951 -13.225 1.00 97.81 427 VAL A CA 1
ATOM 3069 C C . VAL A 1 427 ? 5.992 -6.486 -14.655 1.00 97.81 427 VAL A C 1
ATOM 3071 O O . VAL A 1 427 ? 5.075 -5.955 -15.277 1.00 97.81 427 VAL A O 1
ATOM 3074 N N . VAL A 1 428 ? 7.192 -6.678 -15.188 1.00 97.38 428 VAL A N 1
ATOM 3075 C CA . VAL A 1 428 ? 7.535 -6.239 -16.542 1.00 97.38 428 VAL A CA 1
ATOM 3076 C C . VAL A 1 428 ? 7.556 -7.440 -17.465 1.00 97.38 428 VAL A C 1
ATOM 3078 O O . VAL A 1 428 ? 8.343 -8.358 -17.248 1.00 97.38 428 VAL A O 1
ATOM 3081 N N . VAL A 1 429 ? 6.736 -7.413 -18.514 1.00 96.62 429 VAL A N 1
ATOM 3082 C CA . VAL A 1 429 ? 6.767 -8.410 -19.593 1.00 96.62 429 VAL A CA 1
ATOM 3083 C C . VAL A 1 429 ? 7.519 -7.817 -20.776 1.00 96.62 429 VAL A C 1
ATOM 3085 O O . VAL A 1 429 ? 7.055 -6.837 -21.353 1.00 96.62 429 VAL A O 1
ATOM 3088 N N . SER A 1 430 ? 8.666 -8.389 -21.140 1.00 95.81 430 SER A N 1
ATOM 3089 C CA . SER A 1 430 ? 9.526 -7.916 -22.234 1.00 95.81 430 SER A CA 1
ATOM 3090 C C . SER A 1 430 ? 10.026 -9.055 -23.132 1.00 95.81 430 SER A C 1
ATOM 3092 O O . SER A 1 430 ? 9.702 -10.216 -22.898 1.00 95.81 430 SER A O 1
ATOM 3094 N N . GLY A 1 431 ? 10.782 -8.727 -24.181 1.00 93.88 431 GLY A N 1
ATOM 3095 C CA . GLY A 1 431 ? 11.247 -9.624 -25.240 1.00 93.88 431 GLY A CA 1
ATOM 3096 C C . GLY A 1 431 ? 10.588 -9.298 -26.579 1.00 93.88 431 GLY A C 1
ATOM 3097 O O . GLY A 1 431 ? 10.077 -8.197 -26.780 1.00 93.88 431 GLY A O 1
ATOM 3098 N N . ARG A 1 432 ? 10.536 -10.281 -27.474 1.00 90.69 432 ARG A N 1
ATOM 3099 C CA . ARG A 1 432 ? 9.774 -10.245 -28.727 1.00 90.69 432 ARG A CA 1
ATOM 3100 C C . ARG A 1 432 ? 8.812 -11.427 -28.767 1.00 90.69 432 ARG A C 1
ATOM 3102 O O . ARG A 1 432 ? 9.210 -12.552 -28.461 1.00 90.69 432 ARG A O 1
ATOM 3109 N N . ALA A 1 433 ? 7.558 -11.198 -29.156 1.00 85.06 433 ALA A N 1
ATOM 3110 C CA . ALA A 1 433 ? 6.598 -12.294 -29.308 1.00 85.06 433 ALA A CA 1
ATOM 3111 C C . ALA A 1 433 ? 7.100 -13.325 -30.335 1.00 85.06 433 ALA A C 1
ATOM 3113 O O . ALA A 1 433 ? 7.565 -12.963 -31.415 1.00 85.06 433 ALA A O 1
ATOM 3114 N N . GLY A 1 434 ? 7.052 -14.611 -29.974 1.00 85.62 434 GLY A N 1
ATOM 3115 C CA . GLY A 1 434 ? 7.610 -15.701 -30.786 1.00 85.62 434 GLY A CA 1
ATOM 3116 C C . GLY A 1 434 ? 9.143 -15.714 -30.893 1.00 85.62 434 GLY A C 1
ATOM 3117 O O . GLY A 1 434 ? 9.696 -16.556 -31.598 1.00 85.62 434 GLY A O 1
ATOM 3118 N N . GLY A 1 435 ? 9.843 -14.800 -30.213 1.00 87.81 435 GLY A N 1
ATOM 3119 C CA . GLY A 1 435 ? 11.300 -14.771 -30.156 1.00 87.81 435 GLY A CA 1
ATOM 3120 C C . GLY A 1 435 ? 11.878 -15.963 -29.389 1.00 87.81 435 GLY A C 1
ATOM 3121 O O . GLY A 1 435 ? 11.224 -16.563 -28.539 1.00 87.81 435 GLY A O 1
ATOM 3122 N N . THR A 1 436 ? 13.142 -16.286 -29.660 1.00 89.69 436 THR A N 1
ATOM 3123 C CA . THR A 1 436 ? 13.881 -17.372 -28.995 1.00 89.69 436 THR A CA 1
ATOM 3124 C C . THR A 1 436 ? 15.143 -16.850 -28.309 1.00 89.69 436 THR A C 1
ATOM 3126 O O . THR A 1 436 ? 15.673 -15.798 -28.672 1.00 89.69 436 THR A O 1
ATOM 3129 N N . GLY A 1 437 ? 15.675 -17.604 -27.342 1.00 89.31 437 GLY A N 1
ATOM 3130 C CA . GLY A 1 437 ? 16.934 -17.265 -26.670 1.00 89.31 437 GLY A CA 1
ATOM 3131 C C . GLY A 1 437 ? 16.862 -15.927 -25.928 1.00 89.31 437 GLY A C 1
ATOM 3132 O O . GLY A 1 437 ? 15.987 -15.725 -25.089 1.00 89.31 437 GLY A O 1
ATOM 3133 N N . ALA A 1 438 ? 17.778 -15.001 -26.231 1.00 84.12 438 ALA A N 1
ATOM 3134 C CA . ALA A 1 438 ? 17.819 -13.679 -25.597 1.00 84.12 438 ALA A CA 1
ATOM 3135 C C . ALA A 1 438 ? 16.575 -12.821 -25.895 1.00 84.12 438 ALA A C 1
ATOM 3137 O O . ALA A 1 438 ? 16.166 -12.037 -25.043 1.00 84.12 438 ALA A O 1
ATOM 3138 N N . LEU A 1 439 ? 15.947 -13.020 -27.060 1.00 90.00 439 LEU A N 1
ATOM 3139 C CA . LEU A 1 439 ? 14.753 -12.287 -27.487 1.00 90.00 439 LEU A CA 1
ATOM 3140 C C . LEU A 1 439 ? 13.444 -12.944 -27.033 1.00 90.00 439 LEU A C 1
ATOM 3142 O O . LEU A 1 439 ? 12.379 -12.401 -27.313 1.00 90.00 439 LEU A O 1
ATOM 3146 N N . ALA A 1 440 ? 13.496 -14.108 -26.378 1.00 91.88 440 ALA A N 1
ATOM 3147 C CA . ALA A 1 440 ? 12.289 -14.781 -25.912 1.00 91.88 440 ALA A CA 1
ATOM 3148 C C . ALA A 1 440 ? 11.506 -13.903 -24.918 1.00 91.88 440 ALA A C 1
ATOM 3150 O O . ALA A 1 440 ? 12.133 -13.151 -24.157 1.00 91.88 440 ALA A O 1
ATOM 3151 N N . PRO A 1 441 ? 10.162 -14.003 -24.893 1.00 94.12 441 PRO A N 1
ATOM 3152 C CA . PRO A 1 441 ? 9.345 -13.355 -23.879 1.00 94.12 441 PRO A CA 1
ATOM 3153 C C . PRO A 1 441 ? 9.811 -13.722 -22.469 1.00 94.12 441 PRO A C 1
ATOM 3155 O O . PRO A 1 441 ? 10.074 -14.887 -22.165 1.00 94.12 441 PRO A O 1
ATOM 3158 N N . LYS A 1 442 ? 9.916 -12.721 -21.599 1.00 94.44 442 LYS A N 1
ATOM 3159 C CA . LYS A 1 442 ? 10.277 -12.873 -20.190 1.00 94.44 442 LYS A CA 1
ATOM 3160 C C . LYS A 1 442 ? 9.405 -11.970 -19.343 1.00 94.44 442 LYS A C 1
ATOM 3162 O O . LYS A 1 442 ? 9.078 -10.858 -19.751 1.00 94.44 442 LYS A O 1
ATOM 3167 N N . ALA A 1 443 ? 9.101 -12.437 -18.143 1.00 95.62 443 ALA A N 1
ATOM 3168 C CA . ALA A 1 443 ? 8.553 -11.609 -17.090 1.00 95.62 443 ALA A CA 1
ATOM 3169 C C . ALA A 1 443 ? 9.547 -11.576 -15.938 1.00 95.62 443 ALA A C 1
ATOM 3171 O O . ALA A 1 443 ? 10.117 -12.605 -15.573 1.00 95.62 443 ALA A O 1
ATOM 3172 N N . PHE A 1 444 ? 9.754 -10.398 -15.373 1.00 94.00 444 PHE A N 1
ATOM 3173 C CA . PHE A 1 444 ? 10.539 -10.229 -14.160 1.00 94.00 444 PHE A CA 1
ATOM 3174 C C . PHE A 1 444 ? 9.808 -9.280 -13.218 1.00 94.00 444 PHE A C 1
ATOM 3176 O O . PHE A 1 444 ? 9.097 -8.366 -13.647 1.00 94.00 444 PHE A O 1
ATOM 3183 N N . VAL A 1 445 ? 9.949 -9.553 -11.925 1.00 96.75 445 VAL A N 1
ATOM 3184 C CA . VAL A 1 445 ? 9.208 -8.885 -10.858 1.00 96.75 445 VAL A CA 1
ATOM 3185 C C . VAL A 1 445 ? 10.179 -8.057 -10.035 1.00 96.75 445 VAL A C 1
ATOM 3187 O O . VAL A 1 445 ? 11.150 -8.578 -9.492 1.00 96.75 445 VAL A O 1
ATOM 3190 N N . VAL A 1 446 ? 9.930 -6.753 -9.966 1.00 95.44 446 VAL A N 1
ATOM 3191 C CA . VAL A 1 446 ? 10.798 -5.789 -9.290 1.00 95.44 446 VAL A CA 1
ATOM 3192 C C . VAL A 1 446 ? 10.049 -5.209 -8.093 1.00 95.44 446 VAL A C 1
ATOM 3194 O O . VAL A 1 446 ? 9.056 -4.508 -8.296 1.00 95.44 446 VAL A O 1
ATOM 3197 N N . PRO A 1 447 ? 10.485 -5.474 -6.849 1.00 94.25 447 PRO A N 1
ATOM 3198 C CA . PRO A 1 447 ? 9.866 -4.871 -5.680 1.00 94.25 447 PRO A CA 1
ATOM 3199 C C . PRO A 1 447 ? 10.153 -3.371 -5.634 1.00 94.25 447 PRO A C 1
ATOM 3201 O O . PRO A 1 447 ? 11.274 -2.925 -5.904 1.00 94.25 447 PRO A O 1
ATOM 3204 N N . ASP A 1 448 ? 9.151 -2.607 -5.219 1.00 91.00 448 ASP A N 1
ATOM 3205 C CA . ASP A 1 448 ? 9.350 -1.255 -4.725 1.00 91.00 448 ASP A CA 1
ATOM 3206 C C . ASP A 1 448 ? 10.020 -1.318 -3.349 1.00 91.00 448 ASP A C 1
ATOM 3208 O O . ASP A 1 448 ? 9.417 -1.707 -2.347 1.00 91.00 448 ASP A O 1
ATOM 3212 N N . SER A 1 449 ? 11.304 -0.979 -3.342 1.00 90.12 449 SER A N 1
ATOM 3213 C CA . SER A 1 449 ? 12.172 -0.988 -2.168 1.00 90.12 449 SER A CA 1
ATOM 3214 C C . SER A 1 449 ? 12.629 0.411 -1.761 1.00 90.12 449 SER A C 1
ATOM 3216 O O . SER A 1 449 ? 13.465 0.531 -0.867 1.00 90.12 449 SER A O 1
ATOM 3218 N N . LEU A 1 450 ? 12.139 1.465 -2.427 1.00 88.19 450 LEU A N 1
ATOM 3219 C CA . LEU A 1 450 ? 12.565 2.819 -2.091 1.00 88.19 450 LEU A CA 1
ATOM 3220 C C . LEU A 1 450 ? 11.949 3.229 -0.739 1.00 88.19 450 LEU A C 1
ATOM 3222 O O . LEU A 1 450 ? 10.800 2.870 -0.457 1.00 88.19 450 LEU A O 1
ATOM 3226 N N . PRO A 1 451 ? 12.683 3.974 0.111 1.00 85.94 451 PRO A N 1
ATOM 3227 C CA . PRO A 1 451 ? 12.198 4.380 1.430 1.00 85.94 451 PRO A CA 1
ATOM 3228 C C . PRO A 1 451 ? 10.869 5.127 1.320 1.00 85.94 451 PRO A C 1
ATOM 3230 O O . PRO A 1 451 ? 10.664 5.855 0.353 1.00 85.94 451 PRO A O 1
ATOM 3233 N N . SER A 1 452 ? 9.941 4.975 2.263 1.00 79.69 452 SER A N 1
ATOM 3234 C CA . SER A 1 452 ? 8.638 5.665 2.214 1.00 79.69 452 SER A CA 1
ATOM 3235 C C . SER A 1 452 ? 8.762 7.184 2.408 1.00 79.69 452 SER A C 1
ATOM 3237 O O . SER A 1 452 ? 7.947 7.944 1.886 1.00 79.69 452 SER A O 1
ATOM 3239 N N . ASP A 1 453 ? 9.827 7.631 3.066 1.00 80.69 453 ASP A N 1
ATOM 3240 C CA . ASP A 1 453 ? 10.111 9.021 3.409 1.00 80.69 453 ASP A CA 1
ATOM 3241 C C . ASP A 1 453 ? 10.920 9.779 2.346 1.00 80.69 453 ASP A C 1
ATOM 3243 O O . ASP A 1 453 ? 10.800 10.997 2.270 1.00 80.69 453 ASP A O 1
ATOM 3247 N N . ALA A 1 454 ? 11.689 9.110 1.478 1.00 84.94 454 ALA A N 1
ATOM 3248 C CA . ALA A 1 454 ? 12.581 9.796 0.533 1.00 84.94 454 ALA A CA 1
ATOM 3249 C C . ALA A 1 454 ? 11.845 10.808 -0.377 1.00 84.94 454 ALA A C 1
ATOM 3251 O O . ALA A 1 454 ? 10.986 10.456 -1.189 1.00 84.94 454 ALA A O 1
ATOM 3252 N N . GLN A 1 455 ? 12.182 12.088 -0.259 1.00 83.75 455 GLN A N 1
ATOM 3253 C CA . GLN A 1 455 ? 11.500 13.167 -0.980 1.00 83.75 455 GLN A CA 1
ATOM 3254 C C . GLN A 1 455 ? 12.255 13.663 -2.211 1.00 83.75 455 GLN A C 1
ATOM 3256 O O . GLN A 1 455 ? 11.711 14.483 -2.946 1.00 83.75 455 GLN A O 1
ATOM 3261 N N . ASP A 1 456 ? 13.461 13.160 -2.439 1.00 90.25 456 ASP A N 1
ATOM 3262 C CA . ASP A 1 456 ? 14.411 13.613 -3.443 1.00 90.25 456 ASP A CA 1
ATOM 3263 C C . ASP A 1 456 ? 14.387 12.775 -4.734 1.00 90.25 456 ASP A C 1
ATOM 3265 O O . ASP A 1 456 ? 13.748 11.723 -4.839 1.00 90.25 456 ASP A O 1
ATOM 3269 N N . ALA A 1 457 ? 15.081 13.276 -5.756 1.00 92.50 457 ALA A N 1
ATOM 3270 C CA . ALA A 1 457 ? 15.199 12.640 -7.060 1.00 92.50 457 ALA A CA 1
ATOM 3271 C C . ALA A 1 457 ? 16.104 11.407 -6.983 1.00 92.50 457 ALA A C 1
ATOM 3273 O O . ALA A 1 457 ? 17.331 11.516 -6.939 1.00 92.50 457 ALA A O 1
ATOM 3274 N N . ARG A 1 458 ? 15.496 10.219 -6.980 1.00 94.81 458 ARG A N 1
ATOM 3275 C CA . ARG A 1 458 ? 16.218 8.948 -6.867 1.00 94.81 458 ARG A CA 1
ATOM 3276 C C . ARG A 1 458 ? 15.676 7.916 -7.828 1.00 94.81 458 ARG A C 1
ATOM 3278 O O . ARG A 1 458 ? 14.486 7.915 -8.134 1.00 94.81 458 ARG A O 1
ATOM 3285 N N . VAL A 1 459 ? 16.540 7.024 -8.292 1.00 96.38 459 VAL A N 1
ATOM 3286 C CA . VAL A 1 459 ? 16.182 6.022 -9.293 1.00 96.38 459 VAL A CA 1
ATOM 3287 C C . VAL A 1 459 ? 16.684 4.636 -8.929 1.00 96.38 459 VAL A C 1
ATOM 3289 O O . VAL A 1 459 ? 17.775 4.460 -8.388 1.00 96.38 459 VAL A O 1
ATOM 3292 N N . ARG A 1 460 ? 15.893 3.632 -9.298 1.00 97.00 460 ARG A N 1
ATOM 3293 C CA . ARG A 1 460 ? 16.397 2.293 -9.617 1.00 97.00 460 ARG A CA 1
ATOM 3294 C C . ARG A 1 460 ? 16.214 2.065 -11.106 1.00 97.00 460 ARG A C 1
ATOM 3296 O O . ARG A 1 460 ? 15.252 2.565 -11.686 1.00 97.00 460 ARG A O 1
ATOM 3303 N N . PHE A 1 461 ? 17.133 1.336 -11.725 1.00 97.94 461 PHE A N 1
ATOM 3304 C CA . PHE A 1 461 ? 17.139 1.153 -13.172 1.00 97.94 461 PHE A CA 1
ATOM 3305 C C . PHE A 1 461 ? 16.708 -0.260 -13.543 1.00 97.94 461 PHE A C 1
ATOM 3307 O O . PHE A 1 461 ? 17.209 -1.221 -12.974 1.00 97.94 461 PHE A O 1
ATOM 3314 N N . ILE A 1 462 ? 15.788 -0.390 -14.490 1.00 97.69 462 ILE A N 1
ATOM 3315 C CA . ILE A 1 462 ? 15.238 -1.649 -14.977 1.00 97.69 462 ILE A CA 1
ATOM 3316 C C . ILE A 1 462 ? 15.539 -1.736 -16.467 1.00 97.69 462 ILE A C 1
ATOM 3318 O O . ILE A 1 462 ? 15.054 -0.918 -17.250 1.00 97.69 462 ILE A O 1
ATOM 3322 N N . ASN A 1 463 ? 16.308 -2.742 -16.874 1.00 97.44 463 ASN A N 1
ATOM 3323 C CA . ASN A 1 463 ? 16.604 -2.945 -18.283 1.00 97.44 463 ASN A CA 1
ATOM 3324 C C . ASN A 1 463 ? 15.641 -3.968 -18.900 1.00 97.44 463 ASN A C 1
ATOM 3326 O O . ASN A 1 463 ? 15.851 -5.178 -18.815 1.00 97.44 463 ASN A O 1
ATOM 3330 N N . ALA A 1 464 ? 14.593 -3.471 -19.554 1.00 96.69 464 ALA A N 1
ATOM 3331 C CA . ALA A 1 464 ? 13.631 -4.263 -20.308 1.00 96.69 464 ALA A CA 1
ATOM 3332 C C . ALA A 1 464 ? 13.894 -4.222 -21.825 1.00 96.69 464 ALA A C 1
ATOM 3334 O O . ALA A 1 464 ? 12.996 -4.551 -22.589 1.00 96.69 464 ALA A O 1
ATOM 3335 N N . CYS A 1 465 ? 15.082 -3.823 -22.289 1.00 95.25 465 CYS A N 1
ATOM 3336 C CA . CYS A 1 465 ? 15.423 -3.803 -23.713 1.00 95.25 465 CYS A CA 1
ATOM 3337 C C . CYS A 1 465 ? 16.140 -5.115 -24.101 1.00 95.25 465 CYS A C 1
ATOM 3339 O O . CYS A 1 465 ? 17.304 -5.298 -23.725 1.00 95.25 465 CYS A O 1
ATOM 3341 N N . PRO A 1 466 ? 15.488 -6.037 -24.842 1.00 93.75 466 PRO A N 1
ATOM 3342 C CA . PRO A 1 466 ? 16.042 -7.361 -25.148 1.00 93.75 466 PRO A CA 1
ATOM 3343 C C . PRO A 1 466 ? 17.243 -7.323 -26.100 1.00 93.75 466 PRO A C 1
ATOM 3345 O O . PRO A 1 466 ? 18.018 -8.277 -26.137 1.00 93.75 466 PRO A O 1
ATOM 3348 N N . THR A 1 467 ? 17.414 -6.232 -26.850 1.00 93.81 467 THR A N 1
ATOM 3349 C CA . THR A 1 467 ? 18.564 -5.996 -27.736 1.00 93.81 467 THR A CA 1
ATOM 3350 C C . THR A 1 467 ? 19.644 -5.126 -27.097 1.00 93.81 467 THR A C 1
ATOM 3352 O O . THR A 1 467 ? 20.569 -4.692 -27.781 1.00 93.81 467 THR A O 1
ATOM 3355 N N . SER A 1 468 ? 19.573 -4.904 -25.778 1.00 93.62 468 SER A N 1
ATOM 3356 C CA . SER A 1 468 ? 20.649 -4.244 -25.036 1.00 93.62 468 SER A CA 1
ATOM 3357 C C . SER A 1 468 ? 21.987 -4.970 -25.210 1.00 93.62 468 SER A C 1
ATOM 3359 O O . SER A 1 468 ? 22.011 -6.200 -25.326 1.00 93.62 468 SER A O 1
ATOM 3361 N N . PRO A 1 469 ? 23.116 -4.242 -25.146 1.00 93.62 469 PRO A N 1
ATOM 3362 C CA . PRO A 1 469 ? 24.443 -4.836 -25.159 1.00 93.62 469 PRO A CA 1
ATOM 3363 C C . PRO A 1 469 ? 24.616 -5.927 -24.104 1.00 93.62 469 PRO A C 1
ATOM 3365 O O . PRO A 1 469 ? 24.081 -5.834 -22.999 1.00 93.62 469 PRO A O 1
ATOM 3368 N N . ALA A 1 470 ? 25.423 -6.942 -24.422 1.00 90.25 470 ALA A N 1
ATOM 3369 C CA . ALA A 1 470 ? 25.672 -8.075 -23.528 1.00 90.25 470 ALA A CA 1
ATOM 3370 C C . ALA A 1 470 ? 26.316 -7.664 -22.190 1.00 90.25 470 ALA A C 1
ATOM 3372 O O . ALA A 1 470 ? 26.109 -8.329 -21.180 1.00 90.25 470 ALA A O 1
ATOM 3373 N N . THR A 1 471 ? 27.061 -6.554 -22.174 1.00 91.56 471 THR A N 1
ATOM 3374 C CA . THR A 1 471 ? 27.632 -5.953 -20.958 1.00 91.56 471 THR A CA 1
ATOM 3375 C C . THR A 1 471 ? 26.590 -5.258 -20.078 1.00 91.56 471 THR A C 1
ATOM 3377 O O . THR A 1 471 ? 26.927 -4.802 -18.996 1.00 91.56 471 THR A O 1
ATOM 3380 N N . GLY A 1 472 ? 25.342 -5.147 -20.535 1.00 95.00 472 GLY A N 1
ATOM 3381 C CA . GLY A 1 472 ? 24.299 -4.355 -19.899 1.00 95.00 472 GLY A CA 1
ATOM 3382 C C . GLY A 1 472 ? 24.271 -2.904 -20.376 1.00 95.00 472 GLY A C 1
ATOM 3383 O O . GLY A 1 472 ? 25.069 -2.469 -21.213 1.00 95.00 472 GLY A O 1
ATOM 3384 N N . ALA A 1 473 ? 23.302 -2.166 -19.840 1.00 96.94 473 ALA A N 1
ATOM 3385 C CA . ALA A 1 473 ? 23.125 -0.741 -20.068 1.00 96.94 473 ALA A CA 1
ATOM 3386 C C . ALA A 1 473 ? 23.348 0.023 -18.759 1.00 96.94 473 ALA A C 1
ATOM 3388 O O . ALA A 1 473 ? 22.823 -0.341 -17.709 1.00 96.94 473 ALA A O 1
ATOM 3389 N N . SER A 1 474 ? 24.109 1.103 -18.833 1.00 97.94 474 SER A N 1
ATOM 3390 C CA . SER A 1 474 ? 24.287 2.065 -17.755 1.00 97.94 474 SER A CA 1
ATOM 3391 C C . SER A 1 474 ? 23.267 3.192 -17.898 1.00 97.94 474 SER A C 1
ATOM 3393 O O . SER A 1 474 ? 23.171 3.777 -18.975 1.00 97.94 474 SER A O 1
ATOM 3395 N N . LEU A 1 475 ? 22.550 3.535 -16.828 1.00 98.25 475 LEU A N 1
ATOM 3396 C CA . LEU A 1 475 ? 21.714 4.734 -16.739 1.00 98.25 475 LEU A CA 1
ATOM 3397 C C . LEU A 1 475 ? 22.544 5.913 -16.227 1.00 98.25 475 LEU A C 1
ATOM 3399 O O . LEU A 1 475 ? 23.300 5.782 -15.262 1.00 98.25 475 LEU A O 1
ATOM 3403 N N . GLY A 1 476 ? 22.356 7.077 -16.834 1.00 98.06 476 GLY A N 1
ATOM 3404 C CA . GLY A 1 476 ? 22.971 8.326 -16.413 1.00 98.06 476 GLY A CA 1
ATOM 3405 C C . GLY A 1 476 ? 22.278 9.541 -17.014 1.00 98.06 476 GLY A C 1
ATOM 3406 O O . GLY A 1 476 ? 21.113 9.488 -17.418 1.00 98.06 476 GLY A O 1
ATOM 3407 N N . PHE A 1 477 ? 23.012 10.640 -17.089 1.00 97.62 477 PHE A N 1
ATOM 3408 C CA . PHE A 1 477 ? 22.564 11.874 -17.726 1.00 97.62 477 PHE A CA 1
ATOM 3409 C C . PHE A 1 477 ? 23.725 12.579 -18.426 1.00 97.62 477 PHE A C 1
ATOM 3411 O O . PHE A 1 477 ? 24.893 12.315 -18.129 1.00 97.62 477 PHE A O 1
ATOM 3418 N N . PHE A 1 478 ? 23.396 13.472 -19.358 1.00 97.19 478 PHE A N 1
ATOM 3419 C CA . PHE A 1 478 ? 24.347 14.443 -19.893 1.00 97.19 478 PHE A CA 1
ATOM 3420 C C . PHE A 1 478 ? 24.215 15.790 -19.183 1.00 97.19 478 PHE A C 1
ATOM 3422 O O . PHE A 1 478 ? 23.121 16.167 -18.757 1.00 97.19 478 PHE A O 1
ATOM 3429 N N . ASP A 1 479 ? 25.319 16.533 -19.118 1.00 95.69 479 ASP A N 1
ATOM 3430 C CA . ASP A 1 479 ? 25.284 17.948 -18.748 1.00 95.69 479 ASP A CA 1
ATOM 3431 C C . ASP A 1 479 ? 24.425 18.770 -19.724 1.00 95.69 479 ASP A C 1
ATOM 3433 O O . ASP A 1 479 ? 24.104 18.338 -20.836 1.00 95.69 479 ASP A O 1
ATOM 3437 N N . VAL A 1 480 ? 24.076 19.991 -19.324 1.00 94.62 480 VAL A N 1
ATOM 3438 C CA . VAL A 1 480 ? 23.457 20.989 -20.206 1.00 94.62 480 VAL A CA 1
ATOM 3439 C C . VAL A 1 480 ? 24.564 21.865 -20.789 1.00 94.62 480 VAL A C 1
ATOM 3441 O O . VAL A 1 480 ? 25.491 22.258 -20.081 1.00 94.62 480 VAL A O 1
ATOM 3444 N N . ALA A 1 481 ? 24.502 22.149 -22.088 1.00 94.19 481 ALA A N 1
ATOM 3445 C CA . ALA A 1 481 ? 25.462 23.022 -22.750 1.00 94.19 481 ALA A CA 1
ATOM 3446 C C . ALA A 1 481 ? 25.382 24.461 -22.202 1.00 94.19 481 ALA A C 1
ATOM 3448 O O . ALA A 1 481 ? 24.407 24.861 -21.569 1.00 94.19 481 ALA A O 1
ATOM 3449 N N . GLY A 1 482 ? 26.422 25.264 -22.453 1.00 91.69 482 GLY A N 1
ATOM 3450 C CA . GLY A 1 482 ? 26.518 26.632 -21.923 1.00 91.69 482 GLY A CA 1
ATOM 3451 C C . GLY A 1 482 ? 25.434 27.601 -22.419 1.00 91.69 482 GLY A C 1
ATOM 3452 O O . GLY A 1 482 ? 25.286 28.681 -21.859 1.00 91.69 482 GLY A O 1
ATOM 3453 N N . ASP A 1 483 ? 24.667 27.217 -23.441 1.00 90.31 483 ASP A N 1
ATOM 3454 C CA . ASP A 1 483 ? 23.478 27.935 -23.911 1.00 90.31 483 ASP A CA 1
ATOM 3455 C C . ASP A 1 483 ? 22.239 27.704 -23.019 1.00 90.31 483 ASP A C 1
ATOM 3457 O O . ASP A 1 483 ? 21.195 28.310 -23.252 1.00 90.31 483 ASP A O 1
ATOM 3461 N N . GLY A 1 484 ? 22.335 26.824 -22.013 1.00 89.94 484 GLY A N 1
ATOM 3462 C CA . GLY A 1 484 ? 21.239 26.444 -21.119 1.00 89.94 484 GLY A CA 1
ATOM 3463 C C . GLY A 1 484 ? 20.176 25.556 -21.774 1.00 89.94 484 GLY A C 1
ATOM 3464 O O . GLY A 1 484 ? 19.178 25.225 -21.126 1.00 89.94 484 GLY A O 1
ATOM 3465 N N . ILE A 1 485 ? 20.382 25.167 -23.039 1.00 90.38 485 ILE A N 1
ATOM 3466 C CA . ILE A 1 485 ? 19.406 24.455 -23.862 1.00 90.38 485 ILE A CA 1
ATOM 3467 C C . ILE A 1 485 ? 20.017 23.174 -24.449 1.00 90.38 485 ILE A C 1
ATOM 3469 O O . ILE A 1 485 ? 19.462 22.084 -24.296 1.00 90.38 485 ILE A O 1
ATOM 3473 N N . GLY A 1 486 ? 21.141 23.251 -25.148 1.00 90.81 486 GLY A N 1
ATOM 3474 C CA . GLY A 1 486 ? 21.768 22.123 -25.828 1.00 90.81 486 GLY A CA 1
ATOM 3475 C C . GLY A 1 486 ? 22.200 20.995 -24.886 1.00 90.81 486 GLY A C 1
ATOM 3476 O O . GLY A 1 486 ? 22.373 21.181 -23.681 1.00 90.81 486 GLY A O 1
ATOM 3477 N N . ARG A 1 487 ? 22.374 19.793 -25.445 1.00 93.56 487 ARG A N 1
ATOM 3478 C CA . ARG A 1 487 ? 22.999 18.667 -24.738 1.00 93.56 487 ARG A CA 1
ATOM 3479 C C . ARG A 1 487 ? 24.489 18.961 -24.591 1.00 93.56 487 ARG A C 1
ATOM 3481 O O . ARG A 1 487 ? 25.144 19.289 -25.577 1.00 93.56 487 ARG A O 1
ATOM 3488 N N . GLY A 1 488 ? 25.026 18.830 -23.385 1.00 94.31 488 GLY A N 1
ATOM 3489 C CA . GLY A 1 488 ? 26.462 18.853 -23.131 1.00 94.31 488 GLY A CA 1
ATOM 3490 C C . GLY A 1 488 ? 27.170 17.593 -23.647 1.00 94.31 488 GLY A C 1
ATOM 3491 O O . GLY A 1 488 ? 26.559 16.690 -24.217 1.00 94.31 488 GLY A O 1
ATOM 3492 N N . ASN A 1 489 ? 28.485 17.520 -23.427 1.00 94.19 489 ASN A N 1
ATOM 3493 C CA . ASN A 1 489 ? 29.323 16.414 -23.915 1.00 94.19 489 ASN A CA 1
ATOM 3494 C C . ASN A 1 489 ? 29.711 15.403 -22.823 1.00 94.19 489 ASN A C 1
ATOM 3496 O O . ASN A 1 489 ? 30.213 14.323 -23.134 1.00 94.19 489 ASN A O 1
ATOM 3500 N N . THR A 1 490 ? 29.493 15.739 -21.552 1.00 95.88 490 THR A N 1
ATOM 3501 C CA . THR A 1 490 ? 29.856 14.889 -20.415 1.00 95.88 490 THR A CA 1
ATOM 3502 C C . THR A 1 490 ? 28.687 13.993 -20.049 1.00 95.88 490 THR A C 1
ATOM 3504 O O . THR A 1 490 ? 27.620 14.488 -19.703 1.00 95.88 490 THR A O 1
ATOM 3507 N N . PHE A 1 491 ? 28.894 12.681 -20.109 1.00 96.19 491 PHE A N 1
ATOM 3508 C CA . PHE A 1 491 ? 27.965 11.704 -19.549 1.00 96.19 491 PHE A CA 1
ATOM 3509 C C . PHE A 1 491 ? 28.405 11.332 -18.138 1.00 96.19 491 PHE A C 1
ATOM 3511 O O . PHE A 1 491 ? 29.538 10.880 -17.945 1.00 96.19 491 PHE A O 1
ATOM 3518 N N . THR A 1 492 ? 27.478 11.433 -17.195 1.00 97.81 492 THR A N 1
ATOM 3519 C CA . THR A 1 492 ? 27.670 11.033 -15.803 1.00 97.81 492 THR A CA 1
ATOM 3520 C C . THR A 1 492 ? 26.880 9.748 -15.541 1.00 97.81 492 THR A C 1
ATOM 3522 O O . THR A 1 492 ? 25.645 9.781 -15.586 1.00 97.81 492 THR A O 1
ATOM 3525 N N . PRO A 1 493 ? 27.547 8.601 -15.301 1.00 96.94 493 PRO A N 1
ATOM 3526 C CA . PRO A 1 493 ? 26.859 7.366 -14.938 1.00 96.94 493 PRO A CA 1
ATOM 3527 C C . PRO A 1 493 ? 26.254 7.482 -13.536 1.00 96.94 493 PRO A C 1
ATOM 3529 O O . PRO A 1 493 ? 26.888 8.007 -12.625 1.00 96.94 493 PRO A O 1
ATOM 3532 N N . VAL A 1 494 ? 25.049 6.941 -13.359 1.00 98.00 494 VAL A N 1
ATOM 3533 C CA . VAL A 1 494 ? 24.371 6.847 -12.056 1.00 98.00 494 VAL A CA 1
ATOM 3534 C C . VAL A 1 494 ? 24.214 5.388 -11.635 1.00 98.00 494 VAL A C 1
ATOM 3536 O O . VAL A 1 494 ? 24.536 5.034 -10.505 1.00 98.00 494 VAL A O 1
ATOM 3539 N N . ILE A 1 495 ? 23.759 4.522 -12.545 1.00 98.19 495 ILE A N 1
ATOM 3540 C CA . ILE A 1 495 ? 23.638 3.078 -12.303 1.00 98.19 495 ILE A CA 1
ATOM 3541 C C . ILE A 1 495 ? 24.314 2.341 -13.462 1.00 98.19 495 ILE A C 1
ATOM 3543 O O . ILE A 1 495 ? 23.800 2.417 -14.578 1.00 98.19 495 ILE A O 1
ATOM 3547 N N . PRO A 1 496 ? 25.441 1.646 -13.236 1.00 97.25 496 PRO A N 1
ATOM 3548 C CA . PRO A 1 496 ? 26.180 0.999 -14.309 1.00 97.25 496 PRO A CA 1
ATOM 3549 C C . PRO A 1 496 ? 25.628 -0.386 -14.681 1.00 97.25 496 PRO A C 1
ATOM 3551 O O . PRO A 1 496 ? 25.097 -1.105 -13.837 1.00 97.25 496 PRO A O 1
ATOM 3554 N N . ASP A 1 497 ? 25.810 -0.744 -15.953 1.00 95.88 497 ASP A N 1
ATOM 3555 C CA . ASP A 1 497 ? 25.886 -2.117 -16.481 1.00 95.88 497 ASP A CA 1
ATOM 3556 C C . ASP A 1 497 ? 24.752 -3.078 -16.077 1.00 95.88 497 ASP A C 1
ATOM 3558 O O . ASP A 1 497 ? 24.959 -4.247 -15.748 1.00 95.88 497 ASP A O 1
ATOM 3562 N N . VAL A 1 498 ? 23.506 -2.608 -16.144 1.00 97.75 498 VAL A N 1
ATOM 3563 C CA . VAL A 1 498 ? 22.331 -3.435 -15.847 1.00 97.75 498 VAL A CA 1
ATOM 3564 C C . VAL A 1 498 ? 21.992 -4.314 -17.046 1.00 97.75 498 VAL A C 1
ATOM 3566 O O . VAL A 1 498 ? 21.605 -3.830 -18.116 1.00 97.75 498 VAL A O 1
ATOM 3569 N N . ALA A 1 499 ? 22.135 -5.626 -16.863 1.00 96.06 499 ALA A N 1
ATOM 3570 C CA . ALA A 1 499 ? 21.796 -6.634 -17.862 1.00 96.06 499 ALA A CA 1
ATOM 3571 C C . ALA A 1 499 ? 20.293 -6.648 -18.196 1.00 96.06 499 ALA A C 1
ATOM 3573 O O . ALA A 1 499 ? 19.452 -6.309 -17.362 1.00 96.06 499 ALA A O 1
ATOM 3574 N N . TYR A 1 500 ? 19.944 -7.086 -19.410 1.00 95.25 500 TYR A N 1
ATOM 3575 C CA . TYR A 1 500 ? 18.547 -7.296 -19.802 1.00 95.25 500 TYR A CA 1
ATOM 3576 C C . TYR A 1 500 ? 17.832 -8.259 -18.838 1.00 95.25 500 TYR A C 1
ATOM 3578 O O . TYR A 1 500 ? 18.335 -9.342 -18.533 1.00 95.25 500 TYR A O 1
ATOM 3586 N N . GLY A 1 501 ? 16.632 -7.877 -18.402 1.00 92.62 501 GLY A N 1
ATOM 3587 C CA . GLY A 1 501 ? 15.810 -8.646 -17.470 1.00 92.62 501 GLY A CA 1
ATOM 3588 C C . GLY A 1 501 ? 16.193 -8.464 -16.002 1.00 92.62 501 GLY A C 1
ATOM 3589 O O . GLY A 1 501 ? 15.710 -9.217 -15.160 1.00 92.62 501 GLY A O 1
ATOM 3590 N N . ALA A 1 502 ? 17.052 -7.490 -15.689 1.00 95.12 502 ALA A N 1
ATOM 3591 C CA . ALA A 1 502 ? 17.472 -7.179 -14.330 1.00 95.12 502 ALA A CA 1
ATOM 3592 C C . ALA A 1 502 ? 17.077 -5.756 -13.910 1.00 95.12 502 ALA A C 1
ATOM 3594 O O . ALA A 1 502 ? 16.849 -4.863 -14.733 1.00 95.12 502 ALA A O 1
ATOM 3595 N N . SER A 1 503 ? 17.042 -5.553 -12.593 1.00 95.94 503 SER A N 1
ATOM 3596 C CA . SER A 1 503 ? 17.027 -4.233 -11.967 1.00 95.94 503 SER A CA 1
ATOM 3597 C C . SER A 1 503 ? 18.373 -3.962 -11.297 1.00 95.94 503 SER A C 1
ATOM 3599 O O . SER A 1 503 ? 18.876 -4.844 -10.603 1.00 95.94 503 SER A O 1
ATOM 3601 N N . GLY A 1 504 ? 18.919 -2.758 -11.437 1.00 96.25 504 GLY A N 1
ATOM 3602 C CA . GLY A 1 504 ? 20.156 -2.325 -10.791 1.00 96.25 504 GLY A CA 1
ATOM 3603 C C . GLY A 1 504 ? 20.002 -1.056 -9.955 1.00 96.25 504 GLY A C 1
ATOM 3604 O O . GLY A 1 504 ? 18.937 -0.431 -9.903 1.00 96.25 504 GLY A O 1
ATOM 3605 N N . GLY A 1 505 ? 21.109 -0.681 -9.315 1.00 95.38 505 GLY A N 1
ATOM 3606 C CA . GLY A 1 505 ? 21.174 0.386 -8.318 1.00 95.38 505 GLY A CA 1
ATOM 3607 C C . GLY A 1 505 ? 20.879 -0.121 -6.901 1.00 95.38 505 GLY A C 1
ATOM 3608 O O . GLY A 1 505 ? 20.380 -1.239 -6.736 1.00 95.38 505 GLY A O 1
ATOM 3609 N N . PRO A 1 506 ? 21.194 0.686 -5.875 1.00 94.94 506 PRO A N 1
ATOM 3610 C CA . PRO A 1 506 ? 20.949 0.319 -4.487 1.00 94.94 506 PRO A CA 1
ATOM 3611 C C . PRO A 1 506 ? 19.445 0.184 -4.210 1.00 94.94 506 PRO A C 1
ATOM 3613 O O . PRO A 1 506 ? 18.620 0.803 -4.891 1.00 94.94 506 PRO A O 1
ATOM 3616 N N . ALA A 1 507 ? 19.079 -0.630 -3.216 1.00 90.06 507 ALA A N 1
ATOM 3617 C CA . ALA A 1 507 ? 17.679 -0.898 -2.878 1.00 90.06 507 ALA A CA 1
ATOM 3618 C C . ALA A 1 507 ? 16.947 0.386 -2.478 1.00 90.06 507 ALA A C 1
ATOM 3620 O O . ALA A 1 507 ? 15.800 0.597 -2.873 1.00 90.06 507 ALA A O 1
ATOM 3621 N N . GLU A 1 508 ? 17.646 1.271 -1.774 1.00 90.38 508 GLU A N 1
ATOM 3622 C CA . GLU A 1 508 ? 17.136 2.567 -1.388 1.00 90.38 508 GLU A CA 1
ATOM 3623 C C . GLU A 1 508 ? 16.954 3.510 -2.592 1.00 90.38 508 GLU A C 1
ATOM 3625 O O . GLU A 1 508 ? 16.114 4.399 -2.528 1.00 90.38 508 GLU A O 1
ATOM 3630 N N . GLY A 1 509 ? 17.679 3.307 -3.699 1.00 95.25 509 GLY A N 1
ATOM 3631 C CA . GLY A 1 509 ? 17.689 4.163 -4.891 1.00 95.25 509 GLY A CA 1
ATOM 3632 C C . GLY A 1 509 ? 18.940 5.037 -5.009 1.00 95.25 509 GLY A C 1
ATOM 3633 O O . GLY A 1 509 ? 19.400 5.627 -4.031 1.00 95.25 509 GLY A O 1
ATOM 3634 N N . ALA A 1 510 ? 19.498 5.150 -6.213 1.00 97.06 510 ALA A N 1
ATOM 3635 C CA . ALA A 1 510 ? 20.617 6.051 -6.483 1.00 97.06 510 ALA A CA 1
ATOM 3636 C C . ALA A 1 510 ? 20.106 7.487 -6.644 1.00 97.06 510 ALA A C 1
ATOM 3638 O O . ALA A 1 510 ? 19.116 7.705 -7.342 1.00 97.06 510 ALA A O 1
ATOM 3639 N N . VAL A 1 511 ? 20.773 8.464 -6.027 1.00 96.25 511 VAL A N 1
ATOM 3640 C CA . VAL A 1 511 ? 20.468 9.888 -6.243 1.00 96.25 511 VAL A CA 1
ATOM 3641 C C . VAL A 1 511 ? 20.690 10.232 -7.717 1.00 96.25 511 VAL A C 1
ATOM 3643 O O . VAL A 1 511 ? 21.672 9.797 -8.318 1.00 96.25 511 VAL A O 1
ATOM 3646 N N . PHE A 1 512 ? 19.778 11.007 -8.302 1.00 96.38 512 PHE A N 1
ATOM 3647 C CA . PHE A 1 512 ? 19.803 11.389 -9.713 1.00 96.38 512 PHE A CA 1
ATOM 3648 C C . PHE A 1 512 ? 19.940 12.917 -9.863 1.00 96.38 512 PHE A C 1
ATOM 3650 O O . PHE A 1 512 ? 18.958 13.600 -10.157 1.00 96.38 512 PHE A O 1
ATOM 3657 N N . PRO A 1 513 ? 21.143 13.483 -9.643 1.00 95.31 513 PRO A N 1
ATOM 3658 C CA . PRO A 1 513 ? 21.368 14.929 -9.575 1.00 95.31 513 PRO A CA 1
ATOM 3659 C C . PRO A 1 513 ? 21.552 15.550 -10.968 1.00 95.31 513 PRO A C 1
ATOM 3661 O O . PRO A 1 513 ? 22.506 16.286 -11.215 1.00 95.31 513 PRO A O 1
ATOM 3664 N N . ALA A 1 514 ? 20.684 15.202 -11.914 1.00 94.94 514 ALA A N 1
ATOM 3665 C CA . ALA A 1 514 ? 20.866 15.615 -13.294 1.00 94.94 514 ALA A CA 1
ATOM 3666 C C . ALA A 1 514 ? 20.644 17.132 -13.463 1.00 94.94 514 ALA A C 1
ATOM 3668 O O . ALA A 1 514 ? 19.637 17.666 -12.981 1.00 94.94 514 ALA A O 1
ATOM 3669 N N . PRO A 1 515 ? 21.547 17.843 -14.162 1.00 95.44 515 PRO A N 1
ATOM 3670 C CA . PRO A 1 515 ? 21.393 19.266 -14.403 1.00 95.44 515 PRO A CA 1
ATOM 3671 C C . PRO A 1 515 ? 20.175 19.524 -15.288 1.00 95.44 515 PRO A C 1
ATOM 3673 O O . PRO A 1 515 ? 19.856 18.762 -16.202 1.00 95.44 515 PRO A O 1
ATOM 3676 N N . THR A 1 516 ? 19.487 20.624 -14.995 1.00 95.44 516 THR A N 1
ATOM 3677 C CA . THR A 1 516 ? 18.240 20.993 -15.662 1.00 95.44 516 THR A CA 1
ATOM 3678 C C . THR A 1 516 ? 18.490 22.104 -16.676 1.00 95.44 516 THR A C 1
ATOM 3680 O O . THR A 1 516 ? 19.026 23.156 -16.331 1.00 95.44 516 THR A O 1
ATOM 3683 N N . GLY A 1 517 ? 18.089 21.874 -17.924 1.00 93.62 517 GLY A N 1
ATOM 3684 C CA . GLY A 1 517 ? 17.990 22.902 -18.960 1.00 93.62 517 GLY A CA 1
ATOM 3685 C C . GLY A 1 517 ? 16.590 23.509 -18.975 1.00 93.62 517 GLY A C 1
ATOM 3686 O O . GLY A 1 517 ? 15.652 22.929 -18.425 1.00 93.62 517 GLY A O 1
ATOM 3687 N N . THR A 1 518 ? 16.430 24.671 -19.605 1.00 93.50 518 THR A N 1
ATOM 3688 C CA . THR A 1 518 ? 15.115 25.318 -19.749 1.00 93.50 518 THR A CA 1
ATOM 3689 C C . THR A 1 518 ? 14.930 25.812 -21.175 1.00 93.50 518 THR A C 1
ATOM 3691 O O . THR A 1 518 ? 15.766 26.541 -21.695 1.00 93.50 518 THR A O 1
ATOM 3694 N N . ASP A 1 519 ? 13.815 25.437 -21.799 1.00 89.75 519 ASP A N 1
ATOM 3695 C CA . ASP A 1 519 ? 13.396 25.950 -23.104 1.00 89.75 519 ASP A CA 1
ATOM 3696 C C . ASP A 1 519 ? 11.995 26.582 -23.010 1.00 89.75 519 ASP A C 1
ATOM 3698 O O . ASP A 1 519 ? 11.409 26.691 -21.931 1.00 89.75 519 ASP A O 1
ATOM 3702 N N . VAL A 1 520 ? 11.434 26.986 -24.153 1.00 88.81 520 VAL A N 1
ATOM 3703 C CA . VAL A 1 520 ? 10.107 27.626 -24.240 1.00 88.81 520 VAL A CA 1
ATOM 3704 C C . VAL A 1 520 ? 8.959 26.756 -23.729 1.00 88.81 520 VAL A C 1
ATOM 3706 O O . VAL A 1 520 ? 7.878 27.265 -23.450 1.00 88.81 520 VAL A O 1
ATOM 3709 N N . THR A 1 521 ? 9.173 25.449 -23.610 1.00 86.00 521 THR A N 1
ATOM 3710 C CA . THR A 1 521 ? 8.183 24.503 -23.104 1.00 86.00 521 THR A CA 1
ATOM 3711 C C . THR A 1 521 ? 8.387 24.181 -21.616 1.00 86.00 521 THR A C 1
ATOM 3713 O O . THR A 1 521 ? 7.551 23.499 -21.026 1.00 86.00 521 THR A O 1
ATOM 3716 N N . GLY A 1 522 ? 9.482 24.631 -20.990 1.00 91.50 522 GLY A N 1
ATOM 3717 C CA . GLY A 1 522 ? 9.785 24.459 -19.562 1.00 91.50 522 GLY A CA 1
ATOM 3718 C C . GLY A 1 522 ? 11.072 23.675 -19.288 1.00 91.50 522 GLY A C 1
ATOM 3719 O O . GLY A 1 522 ? 11.835 23.377 -20.208 1.00 91.50 522 GLY A O 1
ATOM 3720 N N . SER A 1 523 ? 11.300 23.335 -18.019 1.00 93.00 523 SER A N 1
ATOM 3721 C CA . SER A 1 523 ? 12.495 22.630 -17.538 1.00 93.00 523 SER A CA 1
ATOM 3722 C C . SER A 1 523 ? 12.587 21.172 -18.008 1.00 93.00 523 SER A C 1
ATOM 3724 O O . SER A 1 523 ? 11.573 20.480 -18.101 1.00 93.00 523 SER A O 1
ATOM 3726 N N . TYR A 1 524 ? 13.803 20.688 -18.273 1.00 93.62 524 TYR A N 1
ATOM 3727 C CA . TYR A 1 524 ? 14.076 19.312 -18.707 1.00 93.62 524 TYR A CA 1
ATOM 3728 C C . TYR A 1 524 ? 15.480 18.834 -18.332 1.00 93.62 524 TYR A C 1
ATOM 3730 O O . TYR A 1 524 ? 16.365 19.619 -18.006 1.00 93.62 524 TYR A O 1
ATOM 3738 N N . VAL A 1 525 ? 15.683 17.526 -18.446 1.00 94.81 525 VAL A N 1
ATOM 3739 C CA . VAL A 1 525 ? 16.947 16.813 -18.252 1.00 94.81 525 VAL A CA 1
ATOM 3740 C C . VAL A 1 525 ? 17.279 16.014 -19.514 1.00 94.81 525 VAL A C 1
ATOM 3742 O O . VAL A 1 525 ? 16.377 15.515 -20.193 1.00 94.81 525 VAL A O 1
ATOM 3745 N N . TYR A 1 526 ? 18.571 15.862 -19.816 1.00 95.56 526 TYR A N 1
ATOM 3746 C CA . TYR A 1 526 ? 19.061 14.902 -20.808 1.00 95.56 526 TYR A CA 1
ATOM 3747 C C . TYR A 1 526 ? 19.331 13.548 -20.153 1.00 95.56 526 TYR A C 1
ATOM 3749 O O . TYR A 1 526 ? 20.446 13.272 -19.708 1.00 95.56 526 TYR A O 1
ATOM 3757 N N . TYR A 1 527 ? 18.309 12.695 -20.109 1.00 96.88 527 TYR A N 1
ATOM 3758 C CA . TYR A 1 527 ? 18.477 11.302 -19.706 1.00 96.88 527 TYR A CA 1
ATOM 3759 C C . TYR A 1 527 ? 19.382 10.598 -20.696 1.00 96.88 527 TYR A C 1
ATOM 3761 O O . TYR A 1 527 ? 19.296 10.841 -21.901 1.00 96.88 527 TYR A O 1
ATOM 3769 N N . ALA A 1 528 ? 20.234 9.712 -20.199 1.00 96.62 528 ALA A N 1
ATOM 3770 C CA . ALA A 1 528 ? 21.192 9.028 -21.037 1.00 96.62 528 ALA A CA 1
ATOM 3771 C C . ALA A 1 528 ? 21.338 7.566 -20.652 1.00 96.62 528 ALA A C 1
ATOM 3773 O O . ALA A 1 528 ? 21.273 7.194 -19.479 1.00 96.62 528 ALA A O 1
ATOM 3774 N N . VAL A 1 529 ? 21.593 6.750 -21.664 1.00 97.25 529 VAL A N 1
ATOM 3775 C CA . VAL A 1 529 ? 22.029 5.374 -21.488 1.00 97.25 529 VAL A CA 1
ATOM 3776 C C . VAL A 1 529 ? 23.324 5.141 -22.244 1.00 97.25 529 VAL A C 1
ATOM 3778 O O . VAL A 1 529 ? 23.563 5.725 -23.303 1.00 97.25 529 VAL A O 1
ATOM 3781 N N . ARG A 1 530 ? 24.173 4.284 -21.687 1.00 96.44 530 ARG A N 1
ATOM 3782 C CA . ARG A 1 530 ? 25.440 3.877 -22.291 1.00 96.44 530 ARG A CA 1
ATOM 3783 C C . ARG A 1 530 ? 25.555 2.365 -22.260 1.00 96.44 530 ARG A C 1
ATOM 3785 O O . ARG A 1 530 ? 25.299 1.757 -21.230 1.00 96.44 530 ARG A O 1
ATOM 3792 N N . GLY A 1 531 ? 26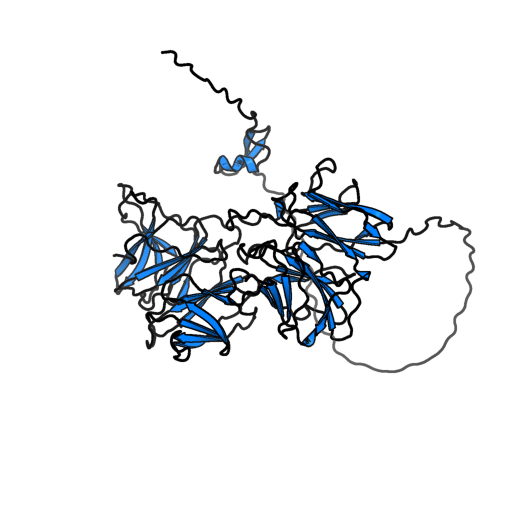.000 1.767 -23.351 1.00 94.56 531 GLY A N 1
ATOM 3793 C CA . GLY A 1 531 ? 26.416 0.366 -23.374 1.00 94.56 531 GLY A CA 1
ATOM 3794 C C . GLY A 1 531 ? 27.559 0.157 -24.360 1.00 94.56 531 GLY A C 1
ATOM 3795 O O . GLY A 1 531 ? 27.924 1.082 -25.086 1.00 94.56 531 GLY A O 1
ATOM 3796 N N . THR A 1 532 ? 28.141 -1.039 -24.386 1.00 92.25 532 THR A N 1
ATOM 3797 C CA . THR A 1 532 ? 29.299 -1.341 -25.243 1.00 92.25 532 THR A CA 1
ATOM 3798 C C . THR A 1 532 ? 28.869 -2.182 -26.439 1.00 92.25 532 THR A C 1
ATOM 3800 O O . THR A 1 532 ? 28.536 -3.354 -26.286 1.00 92.25 532 THR A O 1
ATOM 3803 N N . VAL A 1 533 ? 28.892 -1.603 -27.642 1.00 85.38 533 VAL A N 1
ATOM 3804 C CA . VAL A 1 533 ? 28.593 -2.320 -28.892 1.00 85.38 533 VAL A CA 1
ATOM 3805 C C . VAL A 1 533 ? 29.913 -2.601 -29.607 1.00 85.38 533 VAL A C 1
ATOM 3807 O O . VAL A 1 533 ? 30.628 -1.688 -30.023 1.00 85.38 533 VAL A O 1
ATOM 3810 N N . GLY A 1 534 ? 30.284 -3.879 -29.703 1.00 85.38 534 GLY A N 1
ATOM 3811 C CA . GLY A 1 534 ? 31.622 -4.270 -30.148 1.00 85.38 534 GLY A CA 1
ATOM 3812 C C . GLY A 1 534 ? 32.688 -3.818 -29.145 1.00 85.38 534 GLY A C 1
ATOM 3813 O O . GLY A 1 534 ? 32.676 -4.257 -28.000 1.00 85.38 534 GLY A O 1
ATOM 3814 N N . ALA A 1 535 ? 33.603 -2.944 -29.573 1.00 83.44 535 ALA A N 1
ATOM 3815 C CA . ALA A 1 535 ? 34.668 -2.390 -28.728 1.00 83.44 535 ALA A CA 1
ATOM 3816 C C . ALA A 1 535 ? 34.454 -0.908 -28.361 1.00 83.44 535 ALA A C 1
ATOM 3818 O O . ALA A 1 535 ? 35.341 -0.290 -27.772 1.00 83.44 535 ALA A O 1
ATOM 3819 N N . SER A 1 536 ? 33.313 -0.313 -28.729 1.00 86.62 536 SER A N 1
ATOM 3820 C CA . SER A 1 536 ? 33.069 1.122 -28.566 1.00 86.62 536 SER A CA 1
ATOM 3821 C C . SER A 1 536 ? 31.854 1.402 -27.676 1.00 86.62 536 SER A C 1
ATOM 3823 O O . SER A 1 536 ? 30.829 0.725 -27.798 1.00 86.62 536 SER A O 1
ATOM 3825 N N . PRO A 1 537 ? 31.937 2.410 -26.788 1.00 88.56 537 PRO A N 1
ATOM 3826 C CA . PRO A 1 537 ? 30.780 2.863 -26.034 1.00 88.56 537 PRO A CA 1
ATOM 3827 C C . PRO A 1 537 ? 29.779 3.541 -26.977 1.00 88.56 537 PRO A C 1
ATOM 3829 O O . PRO A 1 537 ? 30.118 4.485 -27.689 1.00 88.56 537 PRO A O 1
ATOM 3832 N N . ALA A 1 538 ? 28.538 3.070 -26.949 1.00 91.88 538 ALA A N 1
ATOM 3833 C CA . ALA A 1 538 ? 27.394 3.681 -27.603 1.00 91.88 538 ALA A CA 1
ATOM 3834 C C . ALA A 1 538 ? 26.598 4.455 -26.547 1.00 91.88 538 ALA A C 1
ATOM 3836 O O . ALA A 1 538 ? 25.981 3.855 -25.662 1.00 91.88 538 ALA A O 1
ATOM 3837 N N . ASN A 1 539 ? 26.656 5.785 -26.616 1.00 92.94 539 ASN A N 1
ATOM 3838 C CA . ASN A 1 539 ? 25.810 6.656 -25.807 1.00 92.94 539 ASN A CA 1
ATOM 3839 C C . ASN A 1 539 ? 24.527 6.939 -26.569 1.00 92.94 539 ASN A C 1
ATOM 3841 O O . ASN A 1 539 ? 24.558 7.106 -27.785 1.00 92.94 539 ASN A O 1
ATOM 3845 N N . ARG A 1 540 ? 23.418 7.028 -25.847 1.00 93.94 540 ARG A N 1
ATOM 3846 C CA . ARG A 1 540 ? 22.175 7.566 -26.379 1.00 93.94 540 ARG A CA 1
ATOM 3847 C C . ARG A 1 540 ? 21.542 8.472 -25.336 1.00 93.94 540 ARG A C 1
ATOM 3849 O O . ARG A 1 540 ? 21.702 8.242 -24.137 1.00 93.94 540 ARG A O 1
ATOM 3856 N N . SER A 1 541 ? 20.821 9.497 -25.766 1.00 94.31 541 SER A N 1
ATOM 3857 C CA . SER A 1 541 ? 20.181 10.468 -24.882 1.00 94.31 541 SER A CA 1
ATOM 3858 C C . SER A 1 541 ? 18.807 10.886 -25.370 1.00 94.31 541 SER A C 1
ATOM 3860 O O . SER A 1 541 ? 18.549 10.894 -26.571 1.00 94.31 541 SER A O 1
ATOM 3862 N N . VAL A 1 542 ? 17.957 11.297 -24.441 1.00 94.88 542 VAL A N 1
ATOM 3863 C CA . VAL A 1 542 ? 16.644 11.861 -24.739 1.00 94.88 542 VAL A CA 1
ATOM 3864 C C . VAL A 1 542 ? 16.309 12.961 -23.737 1.00 94.88 542 VAL A C 1
ATOM 3866 O O . VAL A 1 542 ? 16.750 12.929 -22.585 1.00 94.88 542 VAL A O 1
ATOM 3869 N N . LYS A 1 543 ? 15.521 13.947 -24.167 1.00 93.75 543 LYS A N 1
ATOM 3870 C CA . LYS A 1 543 ? 14.972 14.955 -23.259 1.00 93.75 543 LYS A CA 1
ATOM 3871 C C . LYS A 1 543 ? 13.813 14.359 -22.467 1.00 93.75 543 LYS A C 1
ATOM 3873 O O . LYS A 1 543 ? 12.983 13.642 -23.015 1.00 93.75 543 LYS A O 1
ATOM 3878 N N . GLY A 1 544 ? 13.703 14.709 -21.195 1.00 92.62 544 GLY A N 1
ATOM 3879 C CA . GLY A 1 544 ? 12.529 14.398 -20.383 1.00 92.62 544 GLY A CA 1
ATOM 3880 C C . GLY A 1 544 ? 12.354 15.402 -19.253 1.00 92.62 544 GLY A C 1
ATOM 3881 O O . GLY A 1 544 ? 13.242 16.210 -18.989 1.00 92.62 544 GLY A O 1
ATOM 3882 N N . LEU A 1 545 ? 11.205 15.363 -18.584 1.00 93.12 545 LEU A N 1
ATOM 3883 C CA . LEU A 1 545 ? 10.961 16.218 -17.421 1.00 93.12 545 LEU A CA 1
ATOM 3884 C C . LEU A 1 545 ? 11.913 15.848 -16.272 1.00 93.12 545 LEU A C 1
ATOM 3886 O O . LEU A 1 545 ? 12.222 14.663 -16.134 1.00 93.12 545 LEU A O 1
ATOM 3890 N N . PRO A 1 546 ? 12.376 16.804 -15.445 1.00 92.94 546 PRO A N 1
ATOM 3891 C CA . PRO A 1 546 ? 13.235 16.500 -14.306 1.00 92.94 546 PRO A CA 1
ATOM 3892 C C . PRO A 1 546 ? 12.525 15.594 -13.295 1.00 92.94 546 PRO A C 1
ATOM 3894 O O . PRO A 1 546 ? 11.341 15.781 -13.005 1.00 92.94 546 PRO A O 1
ATOM 3897 N N . LEU A 1 547 ? 13.252 14.633 -12.723 1.00 92.00 547 LEU A N 1
ATOM 3898 C CA . LEU A 1 547 ? 12.741 13.869 -11.589 1.00 92.00 547 LEU A CA 1
ATOM 3899 C C . LEU A 1 547 ? 12.811 14.747 -10.343 1.00 92.00 547 LEU A C 1
ATOM 3901 O O . LEU A 1 547 ? 13.873 15.249 -10.001 1.00 92.00 547 LEU A O 1
ATOM 3905 N N . ALA A 1 548 ? 11.691 14.892 -9.645 1.00 88.94 548 ALA A N 1
ATOM 3906 C CA . ALA A 1 548 ? 11.653 15.541 -8.334 1.00 88.94 548 ALA A CA 1
ATOM 3907 C C . ALA A 1 548 ? 11.496 14.535 -7.184 1.00 88.94 548 ALA A C 1
ATOM 3909 O O . ALA A 1 548 ? 11.509 14.925 -6.025 1.00 88.94 548 ALA A O 1
ATOM 3910 N N . ARG A 1 549 ? 11.276 13.254 -7.504 1.00 89.06 549 ARG A N 1
ATOM 3911 C CA . ARG A 1 549 ? 10.853 12.208 -6.565 1.00 89.06 549 ARG A CA 1
ATOM 3912 C C . ARG A 1 549 ? 11.509 10.865 -6.899 1.00 89.06 549 ARG A C 1
ATOM 3914 O O . ARG A 1 549 ? 12.098 10.730 -7.976 1.00 89.06 549 ARG A O 1
ATOM 3921 N N . PRO A 1 550 ? 11.349 9.851 -6.038 1.00 92.00 550 PRO A N 1
ATOM 3922 C CA . PRO A 1 550 ? 11.803 8.494 -6.323 1.00 92.00 550 PRO A CA 1
ATOM 3923 C C . PRO A 1 550 ? 11.028 7.813 -7.458 1.00 92.00 550 PRO A C 1
ATOM 3925 O O . PRO A 1 550 ? 9.794 7.815 -7.464 1.00 92.00 550 PRO A O 1
ATOM 3928 N N . HIS A 1 551 ? 11.758 7.222 -8.408 1.00 93.75 551 HIS A N 1
ATOM 3929 C CA . HIS A 1 551 ? 11.202 6.531 -9.571 1.00 93.75 551 HIS A CA 1
ATOM 3930 C C . HIS A 1 551 ? 11.834 5.151 -9.806 1.00 93.75 551 HIS A C 1
ATOM 3932 O O . HIS A 1 551 ? 13.032 4.945 -9.600 1.00 93.75 551 HIS A O 1
ATOM 3938 N N . LEU A 1 552 ? 11.044 4.219 -10.343 1.00 95.69 552 LEU A N 1
ATOM 3939 C CA . LEU A 1 552 ? 11.591 3.103 -11.122 1.00 95.69 552 LEU A CA 1
ATOM 3940 C C . LEU A 1 552 ? 11.782 3.584 -12.562 1.00 95.69 552 LEU A C 1
ATOM 3942 O O . LEU A 1 552 ? 10.812 3.977 -13.203 1.00 95.69 552 LEU A O 1
ATOM 3946 N N . PHE A 1 553 ? 13.012 3.568 -13.071 1.00 96.81 553 PHE A N 1
ATOM 3947 C CA . PHE A 1 553 ? 13.335 3.949 -14.444 1.00 96.81 553 PHE A CA 1
ATOM 3948 C C . PHE A 1 553 ? 13.469 2.692 -15.302 1.00 96.81 553 PHE A C 1
ATOM 3950 O O . PHE A 1 553 ? 14.369 1.888 -15.079 1.00 96.81 553 PHE A O 1
ATOM 3957 N N . LEU A 1 554 ? 12.598 2.519 -16.287 1.00 97.44 554 LEU A N 1
ATOM 3958 C CA . LEU A 1 554 ? 12.533 1.341 -17.144 1.00 97.44 554 LEU A CA 1
ATOM 3959 C C . LEU A 1 554 ? 12.941 1.687 -18.571 1.00 97.44 554 LEU A C 1
ATOM 3961 O O . LEU A 1 554 ? 12.314 2.526 -19.211 1.00 97.44 554 LEU A O 1
ATOM 3965 N N . LEU A 1 555 ? 13.970 1.006 -19.070 1.00 97.12 555 LEU A N 1
ATOM 3966 C CA . LEU A 1 555 ? 14.412 1.054 -20.462 1.00 97.12 555 LEU A CA 1
ATOM 3967 C C . LEU A 1 555 ? 13.679 -0.003 -21.286 1.00 97.12 555 LEU A C 1
ATOM 3969 O O . LEU A 1 555 ? 13.639 -1.159 -20.875 1.00 97.12 555 LEU A O 1
ATOM 3973 N N . MET A 1 556 ? 13.151 0.351 -22.453 1.00 95.12 556 MET A N 1
ATOM 3974 C CA . MET A 1 556 ? 12.432 -0.574 -23.338 1.00 95.12 556 MET A CA 1
ATOM 3975 C C . MET A 1 556 ? 12.607 -0.206 -24.813 1.00 95.12 556 MET A C 1
ATOM 3977 O O . MET A 1 556 ? 13.166 0.840 -25.140 1.00 95.12 556 MET A O 1
ATOM 3981 N N . GLY A 1 557 ? 12.087 -1.053 -25.700 1.00 92.31 557 GLY A N 1
ATOM 3982 C CA . GLY A 1 557 ? 12.225 -0.900 -27.147 1.00 92.31 557 GLY A CA 1
ATOM 3983 C C . GLY A 1 557 ? 13.446 -1.643 -27.677 1.00 92.31 557 GLY A C 1
ATOM 3984 O O . GLY A 1 557 ? 13.902 -2.614 -27.070 1.00 92.31 557 GLY A O 1
ATOM 3985 N N . ASP A 1 558 ? 13.963 -1.178 -28.808 1.00 91.69 558 ASP A N 1
ATOM 3986 C CA . ASP A 1 558 ? 15.108 -1.780 -29.483 1.00 91.69 558 ASP A CA 1
ATOM 3987 C C . ASP A 1 558 ? 16.335 -0.875 -29.382 1.00 91.69 558 ASP A C 1
ATOM 3989 O O . ASP A 1 558 ? 16.244 0.328 -29.632 1.00 91.69 558 ASP A O 1
ATOM 3993 N N . TRP A 1 559 ? 17.485 -1.448 -29.023 1.00 91.94 559 TRP A N 1
ATOM 3994 C CA . TRP A 1 559 ? 18.716 -0.687 -28.832 1.00 91.94 559 TRP A CA 1
ATOM 3995 C C . TRP A 1 559 ? 19.122 0.110 -30.069 1.00 91.94 559 TRP A C 1
ATOM 3997 O O . TRP A 1 559 ? 19.590 1.232 -29.910 1.00 91.94 559 TRP A O 1
ATOM 4007 N N . GLU A 1 560 ? 18.934 -0.423 -31.277 1.00 87.94 560 GLU A N 1
ATOM 4008 C CA . GLU A 1 560 ? 19.342 0.234 -32.521 1.00 87.94 560 GLU A CA 1
ATOM 4009 C C . GLU A 1 560 ? 18.192 0.976 -33.202 1.00 87.94 560 GLU A C 1
ATOM 4011 O O . GLU A 1 560 ? 18.378 2.097 -33.677 1.00 87.94 560 GLU A O 1
ATOM 4016 N N . ALA A 1 561 ? 17.006 0.369 -33.246 1.00 85.94 561 ALA A N 1
ATOM 4017 C CA . ALA A 1 561 ? 15.881 0.851 -34.041 1.00 85.94 561 ALA A CA 1
ATOM 4018 C C . ALA A 1 561 ? 14.989 1.873 -33.320 1.00 85.94 561 ALA A C 1
ATOM 4020 O O . ALA A 1 561 ? 14.247 2.597 -33.982 1.00 85.94 561 ALA A O 1
ATOM 4021 N N . GLY A 1 562 ? 15.030 1.946 -31.989 1.00 87.62 562 GLY A N 1
ATOM 4022 C CA . GLY A 1 562 ? 14.171 2.861 -31.242 1.00 87.62 562 GLY A CA 1
ATOM 4023 C C . GLY A 1 562 ? 14.075 2.484 -29.776 1.00 87.62 562 GLY A C 1
ATOM 4024 O O . GLY A 1 562 ? 13.224 1.690 -29.372 1.00 87.62 562 GLY A O 1
ATOM 4025 N N . LEU A 1 563 ? 14.953 3.078 -28.977 1.00 92.44 563 LEU A N 1
ATOM 4026 C CA . LEU A 1 563 ? 15.009 2.870 -27.539 1.00 92.44 563 LEU A CA 1
ATOM 4027 C C . LEU A 1 563 ? 14.192 3.954 -26.845 1.00 92.44 563 LEU A C 1
ATOM 4029 O O . LEU A 1 563 ? 14.316 5.115 -27.204 1.00 92.44 563 LEU A O 1
ATOM 4033 N N . THR A 1 564 ? 13.404 3.629 -25.830 1.00 93.94 564 THR A N 1
ATOM 4034 C CA . THR A 1 564 ? 12.632 4.610 -25.050 1.00 93.94 564 THR A CA 1
ATOM 4035 C C . THR A 1 564 ? 12.664 4.256 -23.567 1.00 93.94 564 THR A C 1
ATOM 4037 O O . THR A 1 564 ? 13.184 3.208 -23.177 1.00 93.94 564 THR A O 1
ATOM 4040 N N . PHE A 1 565 ? 12.120 5.126 -22.720 1.00 95.19 565 PHE A N 1
ATOM 4041 C CA . PHE A 1 565 ? 11.977 4.836 -21.300 1.00 95.19 565 PHE A CA 1
ATOM 4042 C C . PHE A 1 565 ? 10.582 5.141 -20.774 1.00 95.19 565 PHE A C 1
ATOM 4044 O O . PHE A 1 565 ? 9.807 5.882 -21.381 1.00 95.19 565 PHE A O 1
ATOM 4051 N N . ARG A 1 566 ? 10.306 4.577 -19.602 1.00 94.94 566 ARG A N 1
ATOM 4052 C CA . ARG A 1 566 ? 9.201 4.921 -18.712 1.00 94.94 566 ARG A CA 1
ATOM 4053 C C . ARG A 1 566 ? 9.745 5.094 -17.302 1.00 94.94 566 ARG A C 1
ATOM 4055 O O . ARG A 1 566 ? 10.508 4.250 -16.843 1.00 94.94 566 ARG A O 1
ATOM 4062 N N . ALA A 1 567 ? 9.374 6.169 -16.618 1.00 94.00 567 ALA A N 1
ATOM 4063 C CA . ALA A 1 567 ? 9.723 6.365 -15.215 1.00 94.00 567 ALA A CA 1
ATOM 4064 C C . ALA A 1 567 ? 8.452 6.397 -14.356 1.00 94.00 567 ALA A C 1
ATOM 4066 O O . ALA A 1 567 ? 7.574 7.228 -14.569 1.00 94.00 567 ALA A O 1
ATOM 4067 N N . PHE A 1 568 ? 8.348 5.487 -13.388 1.00 92.69 568 PHE A N 1
ATOM 4068 C CA . PHE A 1 568 ? 7.161 5.326 -12.542 1.00 92.69 568 PHE A CA 1
ATOM 4069 C C . PHE A 1 568 ? 7.358 6.058 -11.219 1.00 92.69 568 PHE A C 1
ATOM 4071 O O . PHE A 1 568 ? 8.263 5.702 -10.465 1.00 92.69 568 PHE A O 1
ATOM 4078 N N . ASN A 1 569 ? 6.527 7.062 -10.930 1.00 88.62 569 ASN A N 1
ATOM 4079 C CA . ASN A 1 569 ? 6.565 7.767 -9.648 1.00 88.62 569 ASN A CA 1
ATOM 4080 C C . ASN A 1 569 ? 5.991 6.872 -8.544 1.00 88.62 569 ASN A C 1
ATOM 4082 O O . ASN A 1 569 ? 4.813 6.514 -8.573 1.00 88.62 569 ASN A O 1
ATOM 4086 N N . LEU A 1 570 ? 6.810 6.554 -7.543 1.00 87.62 570 LEU A N 1
ATOM 4087 C CA . LEU A 1 570 ? 6.425 5.622 -6.484 1.00 87.62 570 LEU A CA 1
ATOM 4088 C C . LEU A 1 570 ? 5.725 6.297 -5.303 1.00 87.62 570 LEU A C 1
ATOM 4090 O O . LEU A 1 570 ? 5.290 5.617 -4.379 1.00 87.62 570 LEU A O 1
ATOM 4094 N N . ARG A 1 571 ? 5.578 7.622 -5.292 1.00 82.81 571 ARG A N 1
ATOM 4095 C CA . ARG A 1 571 ? 4.932 8.331 -4.174 1.00 82.81 571 ARG A CA 1
ATOM 4096 C C . ARG A 1 571 ? 3.411 8.295 -4.214 1.00 82.81 571 ARG A C 1
ATOM 4098 O O . ARG A 1 571 ? 2.785 8.451 -3.176 1.00 82.81 571 ARG A O 1
ATOM 4105 N N . SER A 1 572 ? 2.835 7.988 -5.370 1.00 76.12 572 SER A N 1
ATOM 4106 C CA . SER A 1 572 ? 1.414 7.679 -5.486 1.00 76.12 572 SER A CA 1
ATOM 4107 C C . SER A 1 572 ? 1.206 6.172 -5.588 1.00 76.12 572 SER A C 1
ATOM 4109 O O . SER A 1 572 ? 2.058 5.445 -6.103 1.00 76.12 572 SER A O 1
ATOM 4111 N N . ASN A 1 573 ? 0.052 5.691 -5.135 1.00 77.25 573 ASN A N 1
ATOM 4112 C CA . ASN A 1 573 ? -0.404 4.353 -5.496 1.00 77.25 573 ASN A CA 1
ATOM 4113 C C . ASN A 1 573 ? -0.820 4.263 -6.969 1.00 77.25 573 ASN A C 1
ATOM 4115 O O . ASN A 1 573 ? -0.695 3.216 -7.583 1.00 77.25 573 ASN A O 1
ATOM 4119 N N . THR A 1 574 ? -1.250 5.353 -7.597 1.00 76.94 574 THR A N 1
ATOM 4120 C CA . THR A 1 574 ? -1.415 5.363 -9.053 1.00 76.94 574 THR A CA 1
ATOM 4121 C C . THR A 1 574 ? -0.050 5.615 -9.686 1.00 76.94 574 THR A C 1
ATOM 4123 O O . THR A 1 574 ? 0.396 6.763 -9.750 1.00 76.94 574 THR A O 1
ATOM 4126 N N . TRP A 1 575 ? 0.641 4.558 -10.116 1.00 84.06 575 TRP A N 1
ATOM 4127 C CA . TRP A 1 575 ? 1.897 4.688 -10.858 1.00 84.06 575 TRP A CA 1
ATOM 4128 C C . TRP A 1 575 ? 1.619 5.270 -12.243 1.00 84.06 575 TRP A C 1
ATOM 4130 O O . TRP A 1 575 ? 1.415 4.545 -13.209 1.00 84.06 575 TRP A O 1
ATOM 4140 N N . SER A 1 576 ? 1.589 6.597 -12.321 1.00 76.56 576 SER A N 1
ATOM 4141 C CA . SER A 1 576 ? 1.593 7.327 -13.583 1.00 76.56 576 SER A CA 1
ATOM 4142 C C . SER A 1 576 ? 2.986 7.299 -14.182 1.00 76.56 576 SER A C 1
ATOM 4144 O O . SER A 1 576 ? 3.983 7.393 -13.450 1.00 76.56 576 SER A O 1
ATOM 4146 N N . VAL A 1 577 ? 3.056 7.250 -15.504 1.00 81.31 577 VAL A N 1
ATOM 4147 C CA . VAL A 1 577 ? 4.333 7.143 -16.183 1.00 81.31 577 VAL A CA 1
ATOM 4148 C C . VAL A 1 577 ? 4.821 8.483 -16.712 1.00 81.31 577 VAL A C 1
ATOM 4150 O O . VAL A 1 577 ? 4.138 9.170 -17.467 1.00 81.31 577 VAL A O 1
ATOM 4153 N N . LEU A 1 578 ? 6.053 8.831 -16.351 1.00 85.81 578 LEU A N 1
ATOM 4154 C CA . LEU A 1 578 ? 6.807 9.893 -16.999 1.00 85.81 578 LEU A CA 1
ATOM 4155 C C . LEU A 1 578 ? 7.464 9.337 -18.266 1.00 85.81 578 LEU A C 1
ATOM 4157 O O . LEU A 1 578 ? 8.169 8.322 -18.232 1.00 85.81 578 LEU A O 1
ATOM 4161 N N . THR A 1 579 ? 7.210 10.011 -19.384 1.00 86.81 579 THR A N 1
ATOM 4162 C CA . THR A 1 579 ? 7.712 9.676 -20.720 1.00 86.81 579 THR A CA 1
ATOM 4163 C C . THR A 1 579 ? 8.778 10.679 -21.174 1.00 86.81 579 THR A C 1
ATOM 4165 O O . THR A 1 579 ? 8.911 11.759 -20.581 1.00 86.81 579 THR A O 1
ATOM 4168 N N . PRO A 1 580 ? 9.536 10.362 -22.239 1.00 85.19 580 PRO A N 1
ATOM 4169 C CA . PRO A 1 580 ? 10.323 11.356 -22.953 1.00 85.19 580 PRO A CA 1
ATOM 4170 C C . PRO A 1 580 ? 9.513 12.596 -23.341 1.00 85.19 580 PRO A C 1
ATOM 4172 O O . PRO A 1 580 ? 8.289 12.558 -23.487 1.00 85.19 580 PRO A O 1
ATOM 4175 N N . ARG A 1 581 ? 10.224 13.705 -23.536 1.00 81.69 581 ARG A N 1
ATOM 4176 C CA . ARG A 1 581 ? 9.686 14.952 -24.069 1.00 81.69 581 ARG A CA 1
ATOM 4177 C C . ARG A 1 581 ? 10.047 15.073 -25.547 1.00 81.69 581 ARG A C 1
ATOM 4179 O O . ARG A 1 581 ? 11.225 15.182 -25.880 1.00 81.69 581 ARG A O 1
ATOM 4186 N N . GLY A 1 582 ? 9.040 15.204 -26.405 1.00 75.06 582 GLY A N 1
ATOM 4187 C CA . GLY A 1 582 ? 9.253 15.426 -27.834 1.00 75.06 582 GLY A CA 1
ATOM 4188 C C . GLY A 1 582 ? 9.541 14.115 -28.554 1.00 75.06 582 GLY A C 1
ATOM 4189 O O . GLY A 1 582 ? 8.616 13.343 -28.765 1.00 75.06 582 GLY A O 1
ATOM 4190 N N . GLU A 1 583 ? 10.794 13.878 -28.949 1.00 61.88 583 GLU A N 1
ATOM 4191 C CA . GLU A 1 583 ? 11.166 12.606 -29.574 1.00 61.88 583 GLU A CA 1
ATOM 4192 C C . GLU A 1 583 ? 10.973 11.459 -28.573 1.00 61.88 583 GLU A C 1
ATOM 4194 O O . GLU A 1 583 ? 11.576 11.446 -27.500 1.00 61.88 583 GLU A O 1
ATOM 4199 N N . ASP A 1 584 ? 10.130 10.489 -28.929 1.00 73.19 584 ASP A N 1
ATOM 4200 C CA . ASP A 1 584 ? 9.783 9.356 -28.063 1.00 73.19 584 ASP A CA 1
ATOM 4201 C C . ASP A 1 584 ? 10.944 8.367 -27.864 1.00 73.19 584 ASP A C 1
ATOM 4203 O O . ASP A 1 584 ? 10.777 7.360 -27.173 1.00 73.19 584 ASP A O 1
ATOM 4207 N N . VAL A 1 585 ? 12.117 8.624 -28.458 1.00 87.31 585 VAL A N 1
ATOM 4208 C CA . VAL A 1 585 ? 13.249 7.695 -28.492 1.00 87.31 585 VAL A CA 1
ATOM 4209 C C . VAL A 1 585 ? 14.590 8.354 -28.159 1.00 87.31 585 VAL A C 1
ATOM 4211 O O . VAL A 1 585 ? 14.819 9.533 -28.415 1.00 87.31 585 VAL A O 1
ATOM 4214 N N . PHE A 1 586 ? 15.502 7.569 -27.590 1.00 88.56 586 PHE A N 1
ATOM 4215 C CA . PHE A 1 586 ? 16.887 7.955 -27.359 1.00 88.56 586 PHE A CA 1
ATOM 4216 C C . PHE A 1 586 ? 17.655 8.059 -28.677 1.00 88.56 586 PHE A C 1
ATOM 4218 O O . PHE A 1 586 ? 17.735 7.094 -29.441 1.00 88.56 586 PHE A O 1
ATOM 4225 N N . GLN A 1 587 ? 18.303 9.204 -28.874 1.00 87.75 587 GLN A N 1
ATOM 4226 C CA . GLN A 1 587 ? 19.161 9.496 -30.019 1.00 87.75 587 GLN A CA 1
ATOM 4227 C C . GLN A 1 587 ? 20.649 9.353 -29.669 1.00 87.75 587 GLN A C 1
ATOM 4229 O O . GLN A 1 587 ? 20.999 9.572 -28.507 1.00 87.75 587 GLN A O 1
ATOM 4234 N N . PRO A 1 588 ? 21.523 9.018 -30.635 1.00 83.62 588 PRO A N 1
ATOM 4235 C CA . PRO A 1 588 ? 22.979 8.955 -30.450 1.00 83.62 588 PRO A CA 1
ATOM 4236 C C . PRO A 1 588 ? 23.647 10.200 -29.827 1.00 83.62 588 PRO A C 1
ATOM 4238 O O . PRO A 1 588 ? 23.157 11.344 -29.983 1.00 83.62 588 PRO A O 1
#

Secondary structure (DSSP, 8-state):
----------PPPPS-S-SSTTGGGGG-SPPTTEEEEEETTEEEEEE-PPPPP---PPP--PPPP-------------------------------------EEEEEEEEEE---TT-TTSPP-GGGG-EEEEETTSSEEEEEEPSSTT-BPPPEEE--EEEEEEEEEETT--TTSPPSEEEEEEEE-TT-EEEEEEEEEGGGTTS--TTS-EEEEEEGGGSPPP-TTEEEEEEEEEEE-S-TTS-EEEEETT-PBPPPBPTTSB-S-TT-EEEETTT--EEEEEESSS--SS-SSS-EEEEPPTTSS-TTEEEEEEEEEETTB-TTSTTSSEEEEEETTSS--EEEEPPPEEEEEE-SBT-S-EEEEETTEEEEEEEPBTSPPEEEE---BSS--EEEEEETTTS-SEEEEEEE---B-TT-EEEEEEESBTT--GGGS-EEEEEE--S-SS--S-EEEEEE--TTS-TT-EEEEEEEEPTTSSSEEEEEEEEEEEE-TT-EES-TT-EE--PPPEEETTEEEEEEEEEEEETTEEEEEEEEEPPP-SEEEEEEEEETTTEEEEEEEETTBSS-PEE-BSSSSS-B-

Foldseek 3Di:
DDDDDDDDDDDDDDPAQDDWLVSCPVVDDAPPQWGWTQDPSDTDTDGDDDPPDPDDDDDDDDDDDDDDDDDDDDDDDDDDDDDDDDDDDPDPPPPPPPPLAWAKEKEFEQEDAPPPPPLLAADDQLQRQKFKDWPLDGGPDARQTHFPSRIDFIDIDRFDFFIKIFMDRGPDHSPDDGQEMDTGDGTHHPKYKYKYWAAHSVQRPHPDPRRTYIDIATLVLQDFDAFQKEFEKEAERAAFPHQQFWKWKAFPVGDIDDTDGHRGIDPNSNGDIDGPVRGQKIWIATPPAAGPPEPVSTFIFGADVVSDDTRWYWYWYWHAYSWFFLLGSRHTWIWTHTRPGDDIDITFTFEKEFEAEQAAPQFFKFKDFVLHTFFGRHGHPAFTRIGGDGFDQAFTWMWMAGRVVSPHTQDGRAGQHGTDGSWYKYWYWAAYRVDDDLRRTHIAIGILLAHSNFQAFFEKEAERASQADQQAKFKWFFAADPVLHHTHDDTDTFWPRAGHRDITDDSNGTHHPFDWGADPVGIWTWIKMWDQDPNDIDIWTFIWHDGRAYWYKYWHDYPPPFIWIWTFHSSTSRGHTTTTDDRRGTGD